Protein AF-A0A9D9YCW2-F1 (afdb_monomer_lite)

Foldseek 3Di:
DDPQPDPPDDQFDDDAQVLLQCLLPDPQLVVLLVLLVVLLVVLQAEEELEELFQLCPPLLFDQSRYFYAYFQLSFPACVLVLVVLQRSSHQEYEYAGAFAQPVCPPQLATHQRVLLVQLVQVVPDDPDDPRNADPLSNVLSVVGPDHSHSQLSQVVSVVSSVVSDVVVDPVSDHKYWYFYQNSQLRATATFKIWDADPVRDIDIDGLDDPVCSVVVSPDHPVSRDGDDLVPDDPSVNNSNVSNVVSSVVCVVSNSDFRTQLALEEEEECGSNDPCSSRVPRPPDGSHYRYHHFRWAQDPPDDRDTAGDPLSSSCSRVSVQQRVVCVRVVDPGGNPNHQEYEQEYQDQVRSVVNVVSQCPDPCSVVSVVVRHWYKGFHAHSSNTPDIHTPDD

Secondary structure (DSSP, 8-state):
-PPPPPP--PPPP---HHHHHHHHHSHHHHHHHHHHHHHHHTT-EEEEEEETT-TTTGGGS-GGGEEEEEEGGG-S-GGGGHHHHH-TTEEEEEEE-EEBSSTTTTTSS-B--HHHHHHHHHHHS-TTSTTPPPHHHHHHHHHH---SSHHHHHHHHHHHHHHHHHHH-GGG---EEEEEEETTT--EEEEEEEEE-TTS-EEEEESS-HHHHHSGGG--TTT-PPPPGGGS-HHHHHHHHHHHHHHHH-GGGGGS-SS---SEEEEES--S-HHHHTTTTS-STTSEEEEE--EEE-TTTTT-EEES-HHHHHHTTHHHHHHHHHHHT-SSTTSS--EEEEEESSHHHHHHHHHHHTTSHHHHHHHHTT-EEEEEEEETTEEEEEEE---

pLDDT: mean 78.95, std 14.2, range [29.77, 95.12]

Radius of gyration: 20.16 Å; chains: 1; bounding box: 58×50×53 Å

Structure (mmCIF, N/CA/C/O backbone):
data_AF-A0A9D9YCW2-F1
#
_entry.id   AF-A0A9D9YCW2-F1
#
loop_
_atom_site.group_PDB
_atom_site.id
_atom_site.type_symbol
_atom_site.label_atom_id
_atom_site.label_alt_id
_atom_site.label_comp_id
_atom_site.label_asym_id
_atom_site.label_entity_id
_atom_site.label_seq_id
_atom_site.pdbx_PDB_ins_code
_atom_site.Cartn_x
_atom_site.Cartn_y
_atom_site.Cartn_z
_atom_site.occupancy
_atom_site.B_iso_or_equiv
_atom_site.auth_seq_id
_atom_site.auth_comp_id
_atom_site.auth_asym_id
_atom_site.auth_atom_id
_atom_site.pdbx_PDB_model_num
ATOM 1 N N . MET A 1 1 ? 34.391 0.057 14.277 1.00 33.50 1 MET A N 1
ATOM 2 C CA . MET A 1 1 ? 34.078 -0.339 12.891 1.00 33.50 1 MET A CA 1
ATOM 3 C C . MET A 1 1 ? 32.971 -1.369 12.979 1.00 33.50 1 MET A C 1
ATOM 5 O O . MET A 1 1 ? 33.235 -2.465 13.457 1.00 33.50 1 MET A O 1
ATOM 9 N N . ALA A 1 2 ? 31.730 -0.974 12.699 1.00 29.77 2 ALA A N 1
ATOM 10 C CA . ALA A 1 2 ? 30.626 -1.925 12.624 1.00 29.77 2 ALA A CA 1
ATOM 11 C C . ALA A 1 2 ? 30.823 -2.752 11.350 1.00 29.77 2 ALA A C 1
ATOM 13 O O . ALA A 1 2 ? 31.128 -2.178 10.307 1.00 29.77 2 ALA A O 1
ATOM 14 N N . ALA A 1 3 ? 30.736 -4.076 11.457 1.00 30.36 3 ALA A N 1
ATOM 15 C CA . ALA A 1 3 ? 30.753 -4.940 10.289 1.00 30.36 3 ALA A CA 1
ATOM 16 C C . ALA A 1 3 ? 29.532 -4.590 9.431 1.00 30.36 3 ALA A C 1
ATOM 18 O O . ALA A 1 3 ? 28.404 -4.677 9.912 1.00 30.36 3 ALA A O 1
ATOM 19 N N . GLU A 1 4 ? 29.762 -4.146 8.197 1.00 35.50 4 GLU A N 1
ATOM 20 C CA . GLU A 1 4 ? 28.712 -4.087 7.186 1.00 35.50 4 GLU A CA 1
ATOM 21 C C . GLU A 1 4 ? 28.177 -5.511 7.019 1.00 35.50 4 GLU A C 1
ATOM 23 O O . GLU A 1 4 ? 28.931 -6.437 6.703 1.00 35.50 4 GLU A O 1
ATOM 28 N N . SER A 1 5 ? 26.897 -5.711 7.334 1.00 39.16 5 SER A N 1
ATOM 29 C CA . SER A 1 5 ? 26.235 -6.989 7.124 1.00 39.16 5 SER A CA 1
ATOM 30 C C . SER A 1 5 ? 26.258 -7.281 5.627 1.00 39.16 5 SER A C 1
ATOM 32 O O . SER A 1 5 ? 25.712 -6.531 4.817 1.00 39.16 5 SER A O 1
ATOM 34 N N . GLN A 1 6 ? 26.942 -8.358 5.236 1.00 34.91 6 GLN A N 1
ATOM 35 C CA . GLN A 1 6 ? 26.868 -8.829 3.860 1.00 34.91 6 GLN A CA 1
ATOM 36 C C . GLN A 1 6 ? 25.405 -9.181 3.557 1.00 34.91 6 GLN A C 1
ATOM 38 O O . GLN A 1 6 ? 24.783 -9.882 4.363 1.00 34.91 6 GLN A O 1
ATOM 43 N N . PRO A 1 7 ? 24.834 -8.706 2.436 1.00 43.88 7 PRO A N 1
ATOM 44 C CA . PRO A 1 7 ? 23.472 -9.056 2.072 1.00 43.88 7 PRO A CA 1
ATOM 45 C C . PRO A 1 7 ? 23.370 -10.577 1.951 1.00 43.88 7 PRO A C 1
ATOM 47 O O . PRO A 1 7 ? 24.193 -11.217 1.295 1.00 43.88 7 PRO A O 1
ATOM 50 N N . ILE A 1 8 ? 22.371 -11.159 2.619 1.00 45.28 8 ILE A N 1
ATOM 51 C CA . ILE A 1 8 ? 22.063 -12.585 2.514 1.00 45.28 8 ILE A CA 1
ATOM 52 C C . ILE A 1 8 ? 21.810 -12.874 1.030 1.00 45.28 8 ILE A C 1
ATOM 54 O O . ILE A 1 8 ? 20.828 -12.388 0.470 1.00 45.28 8 ILE A O 1
ATOM 58 N N . GLN A 1 9 ? 22.693 -13.647 0.390 1.00 46.75 9 GLN A N 1
ATOM 59 C CA . GLN A 1 9 ? 22.452 -14.162 -0.956 1.00 46.75 9 GLN A CA 1
ATOM 60 C C . GLN A 1 9 ? 21.275 -15.140 -0.881 1.00 46.75 9 GLN A C 1
ATOM 62 O O . GLN A 1 9 ? 21.443 -16.298 -0.502 1.00 46.75 9 GLN A O 1
ATOM 67 N N . ARG A 1 10 ? 20.071 -14.657 -1.195 1.00 62.03 10 ARG A N 1
ATOM 68 C CA . ARG A 1 10 ? 18.896 -15.494 -1.451 1.00 62.03 10 ARG A CA 1
ATOM 69 C C . ARG A 1 10 ? 18.685 -15.572 -2.956 1.00 62.03 10 ARG A C 1
ATOM 71 O O . ARG A 1 10 ? 18.876 -14.576 -3.650 1.00 62.03 10 ARG A O 1
ATOM 78 N N . GLU A 1 11 ? 18.296 -16.739 -3.460 1.00 65.56 11 GLU A N 1
ATOM 79 C CA . GLU A 1 11 ? 17.793 -16.813 -4.831 1.00 65.56 11 GLU A CA 1
ATOM 80 C C . GLU A 1 11 ? 16.525 -15.946 -4.934 1.00 65.56 11 GLU A C 1
ATOM 82 O O . GLU A 1 11 ? 15.650 -16.081 -4.072 1.00 65.56 11 GLU A O 1
ATOM 87 N N . PRO A 1 12 ? 16.416 -15.051 -5.936 1.00 73.56 12 PRO A N 1
ATOM 88 C CA . PRO A 1 12 ? 15.232 -14.216 -6.091 1.00 73.56 12 PRO A CA 1
ATOM 89 C C . PRO A 1 12 ? 13.970 -15.062 -6.276 1.00 73.56 12 PRO A C 1
ATOM 91 O O . PRO A 1 12 ? 13.947 -15.987 -7.097 1.00 73.56 12 PRO A O 1
ATOM 94 N N . LEU A 1 13 ? 12.905 -14.734 -5.541 1.00 82.12 13 LEU A N 1
ATOM 95 C CA . LEU A 1 13 ? 11.616 -15.409 -5.659 1.00 82.12 13 LEU A CA 1
ATOM 96 C C . LEU A 1 13 ? 11.054 -15.264 -7.083 1.00 82.12 13 LEU A C 1
ATOM 98 O O . LEU A 1 13 ? 10.773 -14.167 -7.563 1.00 82.12 13 LEU A O 1
ATOM 102 N N . ARG A 1 14 ? 10.821 -16.400 -7.744 1.00 86.69 14 ARG A N 1
ATOM 103 C CA . ARG A 1 14 ? 10.073 -16.479 -9.005 1.00 86.69 14 ARG A CA 1
ATOM 104 C C . ARG A 1 14 ? 8.719 -17.102 -8.736 1.00 86.69 14 ARG A C 1
ATOM 106 O O . ARG A 1 14 ? 8.659 -18.215 -8.221 1.00 86.69 14 ARG A O 1
ATOM 113 N N . VAL A 1 15 ? 7.656 -16.387 -9.091 1.00 90.00 15 VAL A N 1
ATOM 114 C CA . VAL A 1 15 ? 6.284 -16.867 -8.920 1.00 90.00 15 VAL A CA 1
ATOM 115 C C . VAL A 1 15 ? 5.769 -17.368 -10.265 1.00 90.00 15 VAL A C 1
ATOM 117 O O . VAL A 1 15 ? 5.979 -16.728 -11.293 1.00 90.00 15 VAL A O 1
ATOM 120 N N . THR A 1 16 ? 5.091 -18.512 -10.263 1.00 92.00 16 THR A N 1
ATOM 121 C CA . THR A 1 16 ? 4.335 -19.033 -11.409 1.00 92.00 16 THR A CA 1
ATOM 122 C C . THR A 1 16 ? 2.826 -18.900 -11.169 1.00 92.00 16 THR A C 1
ATOM 124 O O . THR A 1 16 ? 2.393 -18.788 -10.018 1.00 92.00 16 THR A O 1
ATOM 127 N N . PRO A 1 17 ? 1.989 -18.941 -12.225 1.00 92.88 17 PRO A N 1
ATOM 128 C CA . PRO A 1 17 ? 0.535 -18.951 -12.062 1.00 92.88 17 PRO A CA 1
ATOM 129 C C . PRO A 1 17 ? 0.030 -20.072 -11.145 1.00 92.88 17 PRO A C 1
ATOM 131 O O . PRO A 1 17 ? -0.803 -19.817 -10.277 1.00 92.88 17 PRO A O 1
ATOM 134 N N . ASP A 1 18 ? 0.579 -21.282 -11.285 1.00 92.62 18 ASP A N 1
ATOM 135 C CA . ASP A 1 18 ? 0.199 -22.433 -10.459 1.00 92.62 18 ASP A CA 1
ATOM 136 C C . ASP A 1 18 ? 0.558 -22.201 -8.990 1.00 92.62 18 ASP A C 1
ATOM 138 O O . ASP A 1 18 ? -0.283 -22.384 -8.117 1.00 92.62 18 ASP A O 1
ATOM 142 N N . GLN A 1 19 ? 1.759 -21.682 -8.703 1.00 93.12 19 GLN A N 1
ATOM 143 C CA . GLN A 1 19 ? 2.152 -21.328 -7.335 1.00 93.12 19 GLN A CA 1
ATOM 144 C C . GLN A 1 19 ? 1.222 -20.276 -6.721 1.00 93.12 19 GLN A C 1
ATOM 146 O O . GLN A 1 19 ? 0.896 -20.361 -5.535 1.00 93.12 19 GLN A O 1
ATOM 151 N N . LEU A 1 20 ? 0.795 -19.284 -7.509 1.00 92.75 20 LEU A N 1
ATOM 152 C CA . LEU A 1 20 ? -0.126 -18.242 -7.059 1.00 92.75 20 LEU A CA 1
ATOM 153 C C . LEU A 1 20 ? -1.488 -18.842 -6.671 1.00 92.75 20 LEU A C 1
ATOM 155 O O . LEU A 1 20 ? -2.009 -18.554 -5.590 1.00 92.75 20 LEU A O 1
ATOM 159 N N . ILE A 1 21 ? -2.035 -19.715 -7.522 1.00 92.38 21 ILE A N 1
ATOM 160 C CA . ILE A 1 21 ? -3.309 -20.409 -7.288 1.00 92.38 21 ILE A CA 1
ATOM 161 C C . ILE A 1 21 ? -3.196 -21.364 -6.093 1.00 92.38 21 ILE A C 1
ATOM 163 O O . ILE A 1 21 ? -4.020 -21.298 -5.179 1.00 92.38 21 ILE A O 1
ATOM 167 N N . ASP A 1 22 ? -2.162 -22.202 -6.051 1.00 93.50 22 ASP A N 1
ATOM 168 C CA . ASP A 1 22 ? -1.942 -23.185 -4.988 1.00 93.50 22 ASP A CA 1
ATOM 169 C C . ASP A 1 22 ? -1.753 -22.511 -3.625 1.00 93.50 22 ASP A C 1
ATOM 171 O O . ASP A 1 22 ? -2.321 -22.943 -2.618 1.00 93.50 22 ASP A O 1
ATOM 175 N N . SER A 1 23 ? -1.003 -21.404 -3.584 1.00 92.38 23 SER A N 1
ATOM 176 C CA . SER A 1 23 ? -0.830 -20.602 -2.371 1.00 92.38 23 SER A CA 1
ATOM 177 C C . SER A 1 23 ? -2.163 -20.030 -1.889 1.00 92.38 23 SER A C 1
ATOM 179 O O . SER A 1 23 ? -2.487 -20.165 -0.707 1.00 92.38 23 SER A O 1
ATOM 181 N N . ASN A 1 24 ? -2.985 -19.486 -2.796 1.00 94.00 24 ASN A N 1
ATOM 182 C CA . ASN A 1 24 ? -4.308 -18.954 -2.461 1.00 94.00 24 ASN A CA 1
ATOM 183 C C . ASN A 1 24 ? -5.287 -20.010 -1.958 1.00 94.00 24 ASN A C 1
ATOM 185 O O . ASN A 1 24 ? -6.074 -19.757 -1.044 1.00 94.00 24 ASN A O 1
ATOM 189 N N . GLN A 1 25 ? -5.210 -21.212 -2.518 1.00 92.56 25 GLN A N 1
ATOM 190 C CA . GLN A 1 25 ? -6.075 -22.324 -2.147 1.00 92.56 25 GLN A CA 1
ATOM 191 C C . GLN A 1 25 ? -5.539 -23.153 -0.975 1.00 92.56 25 GLN A C 1
ATOM 193 O O . GLN A 1 25 ? -6.223 -24.086 -0.527 1.00 92.56 25 GLN A O 1
ATOM 198 N N . SER A 1 26 ? -4.360 -22.813 -0.451 1.00 94.00 26 SER A N 1
ATOM 199 C CA . SER A 1 26 ? -3.766 -23.488 0.697 1.00 94.00 26 SER A CA 1
ATOM 200 C C . SER A 1 26 ? -4.661 -23.385 1.945 1.00 94.00 26 SER A C 1
ATOM 202 O O . SER A 1 26 ? -5.411 -22.414 2.098 1.00 94.00 26 SER A O 1
ATOM 204 N N . PRO A 1 27 ? -4.597 -24.362 2.872 1.00 93.81 27 PRO A N 1
ATOM 205 C CA . PRO A 1 27 ? -5.341 -24.293 4.131 1.00 93.81 27 PRO A CA 1
ATOM 206 C C . PRO A 1 27 ? -5.073 -23.001 4.917 1.00 93.81 27 PRO A C 1
ATOM 208 O O . PRO A 1 27 ? -6.017 -22.384 5.404 1.00 93.81 27 PRO A O 1
ATOM 211 N N . PHE A 1 28 ? -3.815 -22.545 4.953 1.00 90.12 28 PHE A N 1
ATOM 212 C CA . PHE A 1 28 ? -3.409 -21.317 5.643 1.00 90.12 28 PHE A CA 1
ATOM 213 C C . PHE A 1 28 ? -4.056 -20.063 5.046 1.00 90.12 28 PHE A C 1
ATOM 215 O O . PHE A 1 28 ? -4.581 -19.226 5.780 1.00 90.12 28 PHE A O 1
ATOM 222 N N . SER A 1 29 ? -4.063 -19.930 3.716 1.00 91.25 29 SER A N 1
ATOM 223 C CA . SER A 1 29 ? -4.728 -18.796 3.069 1.00 91.25 29 SER A CA 1
ATOM 224 C C . SER A 1 29 ? -6.240 -18.848 3.233 1.00 91.25 29 SER A C 1
ATOM 226 O O . SER A 1 29 ? -6.849 -17.819 3.506 1.00 91.25 29 SER A O 1
ATOM 228 N N . LYS A 1 30 ? -6.860 -20.030 3.155 1.00 93.25 30 LYS A N 1
ATOM 229 C CA . LYS A 1 30 ? -8.303 -20.184 3.402 1.00 93.25 30 LYS A CA 1
ATOM 230 C C . LYS A 1 30 ? -8.702 -19.734 4.808 1.00 93.25 30 LYS A C 1
ATOM 232 O O . LYS A 1 30 ? -9.700 -19.031 4.945 1.00 93.25 30 LYS A O 1
ATOM 237 N N . GLU A 1 31 ? -7.917 -20.090 5.822 1.00 92.94 31 GLU A N 1
ATOM 238 C CA . GLU A 1 31 ? -8.129 -19.654 7.206 1.00 92.94 31 GLU A CA 1
ATOM 239 C C . GLU A 1 31 ? -7.999 -18.129 7.348 1.00 92.94 31 GLU A C 1
ATOM 241 O O . GLU A 1 31 ? -8.925 -17.479 7.833 1.00 92.94 31 GLU A O 1
ATOM 246 N N . ARG A 1 32 ? -6.916 -17.529 6.831 1.00 90.94 32 ARG A N 1
ATOM 247 C CA . ARG A 1 32 ? -6.705 -16.067 6.873 1.00 90.94 32 ARG A CA 1
ATOM 248 C C . ARG A 1 32 ? -7.772 -15.289 6.096 1.00 90.94 32 ARG A C 1
ATOM 250 O O . ARG A 1 32 ? -8.228 -14.235 6.535 1.00 90.94 32 ARG A O 1
ATOM 257 N N . ILE A 1 33 ? -8.204 -15.805 4.943 1.00 92.56 33 ILE A N 1
ATOM 258 C CA . ILE A 1 33 ? -9.304 -15.229 4.156 1.00 92.56 33 ILE A CA 1
ATOM 259 C C . ILE A 1 33 ? -10.614 -15.281 4.952 1.00 92.56 33 ILE A C 1
ATOM 261 O O . ILE A 1 33 ? -11.380 -14.316 4.914 1.00 92.56 33 ILE A O 1
ATOM 265 N N . ALA A 1 34 ? -10.888 -16.380 5.661 1.00 93.31 34 ALA A N 1
ATOM 266 C CA . ALA A 1 34 ? -12.078 -16.508 6.499 1.00 93.31 34 ALA A CA 1
ATOM 267 C C . ALA A 1 34 ? -12.043 -15.536 7.690 1.00 93.31 34 ALA A C 1
ATOM 269 O O . ALA A 1 34 ? -13.035 -14.847 7.923 1.00 93.31 34 ALA A O 1
ATOM 270 N N . ALA A 1 35 ? -10.901 -15.412 8.373 1.00 92.38 35 ALA A N 1
ATOM 271 C CA . ALA A 1 35 ? -10.715 -14.459 9.468 1.00 92.38 35 ALA A CA 1
ATOM 272 C C . ALA A 1 35 ? -10.933 -13.008 9.005 1.00 92.38 35 ALA A C 1
ATOM 274 O O . ALA A 1 35 ? -11.711 -12.276 9.615 1.00 92.38 35 ALA A O 1
ATOM 275 N N . TYR A 1 36 ? -10.362 -12.634 7.853 1.00 92.06 36 TYR A N 1
ATOM 276 C CA . TYR A 1 36 ? -10.610 -11.332 7.227 1.00 92.06 36 TYR A CA 1
ATOM 277 C C . TYR A 1 36 ? -12.080 -11.093 6.900 1.00 92.06 36 TYR A C 1
ATOM 279 O O . TYR A 1 36 ? -12.592 -9.999 7.128 1.00 92.06 36 TYR A O 1
ATOM 287 N N . LYS A 1 37 ? -12.776 -12.095 6.351 1.00 92.62 37 LYS A N 1
ATOM 288 C CA . LYS A 1 37 ? -14.208 -11.972 6.051 1.00 92.62 37 LYS A CA 1
ATOM 289 C C . LYS A 1 37 ? -15.024 -11.782 7.330 1.00 92.62 37 LYS A C 1
ATOM 291 O O . LYS A 1 37 ? -15.850 -10.882 7.352 1.00 92.62 37 LYS A O 1
ATOM 296 N N . SER A 1 38 ? -14.719 -12.516 8.403 1.00 94.56 38 SER A N 1
ATOM 297 C CA . SER A 1 38 ? -15.357 -12.316 9.714 1.00 94.56 38 SER A CA 1
ATOM 298 C C . SER A 1 38 ? -15.131 -10.896 10.237 1.00 94.56 38 SER A C 1
ATOM 300 O O . SER A 1 38 ? -16.086 -10.201 10.566 1.00 94.56 38 SER A O 1
ATOM 302 N N . ALA A 1 39 ? -13.884 -10.411 10.225 1.00 92.12 39 ALA A N 1
ATOM 303 C CA . ALA A 1 39 ? -13.567 -9.050 10.657 1.00 92.12 39 ALA A CA 1
ATOM 304 C C . ALA A 1 39 ? -14.276 -7.987 9.800 1.00 92.12 39 ALA A C 1
ATOM 306 O O . ALA A 1 39 ? -14.735 -6.970 10.322 1.00 92.12 39 ALA A O 1
ATOM 307 N N . LYS A 1 40 ? -14.403 -8.231 8.489 1.00 92.31 40 LYS A N 1
ATOM 308 C CA . LYS A 1 40 ? -15.173 -7.388 7.570 1.00 92.31 40 LYS A CA 1
ATOM 309 C C . LYS A 1 40 ? -16.657 -7.372 7.911 1.00 92.31 40 LYS A C 1
ATOM 311 O O . LYS A 1 40 ? -17.238 -6.294 7.945 1.00 92.31 40 LYS A O 1
ATOM 316 N N . ASP A 1 41 ? -17.263 -8.522 8.158 1.00 93.38 41 ASP A N 1
ATOM 317 C CA . ASP A 1 41 ? -18.690 -8.617 8.470 1.00 93.38 41 ASP A CA 1
ATOM 318 C C . ASP A 1 41 ? -19.005 -7.986 9.841 1.00 93.38 41 ASP A C 1
ATOM 320 O O . ASP A 1 41 ? -20.070 -7.403 10.034 1.00 93.38 41 ASP A O 1
ATOM 324 N N . GLU A 1 42 ? -18.043 -8.014 10.767 1.00 93.31 42 GLU A N 1
ATOM 325 C CA . GLU A 1 42 ? -18.125 -7.400 12.098 1.00 93.31 42 GLU A CA 1
ATOM 326 C C . GLU A 1 42 ? -17.806 -5.892 12.128 1.00 93.31 42 GLU A C 1
ATOM 328 O O . GLU A 1 42 ? -17.881 -5.281 13.194 1.00 93.31 42 GLU A O 1
ATOM 333 N N . GLY A 1 43 ? -17.433 -5.269 11.003 1.00 91.44 43 GLY A N 1
ATOM 334 C CA . GLY A 1 43 ? -17.078 -3.841 10.987 1.00 91.44 43 GLY A CA 1
ATOM 335 C C . GLY A 1 43 ? -15.714 -3.518 11.602 1.00 91.44 43 GLY A C 1
ATOM 336 O O . GLY A 1 43 ? -15.459 -2.370 11.959 1.00 91.44 43 GLY A O 1
ATOM 337 N N . LYS A 1 44 ? -14.836 -4.513 11.749 1.00 91.75 44 LYS A N 1
ATOM 338 C CA . LYS A 1 44 ? -13.563 -4.402 12.474 1.00 91.75 44 LYS A CA 1
ATOM 339 C C . LYS A 1 44 ? -12.351 -4.162 11.580 1.00 91.75 44 LYS A C 1
ATOM 341 O O . LYS A 1 44 ? -11.239 -4.096 12.096 1.00 91.75 44 LYS A O 1
ATOM 346 N N . LEU A 1 45 ? -12.515 -4.025 10.258 1.00 92.00 45 LEU A N 1
ATOM 347 C CA . LEU A 1 45 ? -11.357 -3.749 9.406 1.00 92.00 45 LEU A CA 1
ATOM 348 C C . LEU A 1 45 ? -10.803 -2.351 9.675 1.00 92.00 45 LEU A C 1
ATOM 350 O O . LEU A 1 45 ? -11.540 -1.363 9.691 1.00 92.00 45 LEU A O 1
ATOM 354 N N . VAL A 1 46 ? -9.484 -2.258 9.767 1.00 92.75 46 VAL A N 1
ATOM 355 C CA . VAL A 1 46 ? -8.757 -0.993 9.703 1.00 92.75 46 VAL A CA 1
ATOM 356 C C . VAL A 1 46 ? -8.247 -0.807 8.278 1.00 92.75 46 VAL A C 1
ATOM 358 O O . VAL A 1 46 ? -7.547 -1.672 7.750 1.00 92.75 46 VAL A O 1
ATOM 361 N N . LEU A 1 47 ? -8.609 0.307 7.637 1.00 92.31 47 LEU A N 1
ATOM 362 C CA . LEU A 1 47 ? -8.065 0.689 6.335 1.00 92.31 47 LEU A CA 1
ATOM 363 C C . LEU A 1 47 ? -6.740 1.426 6.530 1.00 92.31 47 LEU A C 1
ATOM 365 O O . LEU A 1 47 ? -6.715 2.537 7.053 1.00 92.31 47 LEU A O 1
ATOM 369 N N . PHE A 1 48 ? -5.652 0.827 6.069 1.00 91.06 48 PHE A N 1
ATOM 370 C CA . PHE A 1 48 ? -4.315 1.398 6.092 1.00 91.06 48 PHE A CA 1
ATOM 371 C C . PHE A 1 48 ? -3.964 1.995 4.730 1.00 91.06 48 PHE A C 1
ATOM 373 O O . PHE A 1 48 ? -3.945 1.270 3.737 1.00 91.06 48 PHE A O 1
ATOM 380 N N . LYS A 1 49 ? -3.611 3.283 4.693 1.00 90.75 49 LYS A N 1
ATOM 381 C CA . LYS A 1 49 ? -2.872 3.887 3.573 1.00 90.75 49 LYS A CA 1
ATOM 382 C C . LYS A 1 49 ? -1.389 3.878 3.911 1.00 90.75 49 LYS A C 1
ATOM 384 O O . LYS A 1 49 ? -0.954 4.617 4.795 1.00 90.75 49 LYS A O 1
ATOM 389 N N . LEU A 1 50 ? -0.634 3.021 3.232 1.00 89.06 50 LEU A N 1
ATOM 390 C CA . LEU A 1 50 ? 0.792 2.802 3.470 1.00 89.06 50 LEU A CA 1
ATOM 391 C C . LEU A 1 50 ? 1.609 3.181 2.240 1.00 89.06 50 LEU A C 1
ATOM 393 O O . LEU A 1 50 ? 1.121 3.142 1.112 1.00 89.06 50 LEU A O 1
ATOM 397 N N . CYS A 1 5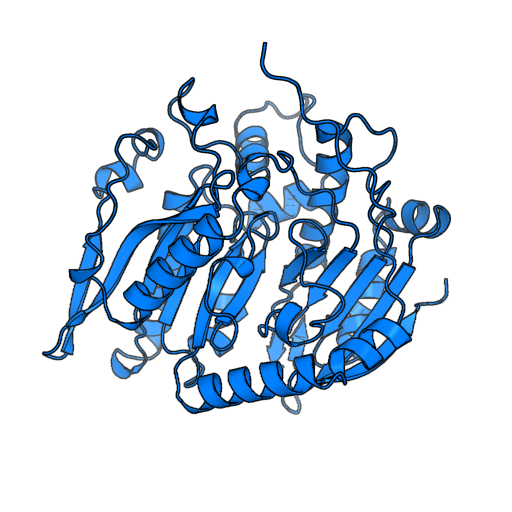1 ? 2.892 3.467 2.443 1.00 88.44 51 CYS A N 1
ATOM 398 C CA . CYS A 1 51 ? 3.794 3.547 1.307 1.00 88.44 51 CYS A CA 1
ATOM 399 C C . CYS A 1 51 ? 4.054 2.150 0.717 1.00 88.44 51 CYS A C 1
ATOM 401 O O . CYS A 1 51 ? 4.245 1.184 1.467 1.00 88.44 51 CYS A O 1
ATOM 403 N N . ALA A 1 52 ? 4.095 2.044 -0.611 1.00 85.12 52 ALA A N 1
ATOM 404 C CA . ALA A 1 52 ? 4.509 0.835 -1.324 1.00 85.12 52 ALA A CA 1
ATOM 405 C C . ALA A 1 52 ? 5.961 0.444 -0.981 1.00 85.12 52 ALA A C 1
ATOM 407 O O . ALA A 1 52 ? 6.238 -0.722 -0.694 1.00 85.12 52 ALA A O 1
ATOM 408 N N . ASP A 1 53 ? 6.841 1.445 -0.866 1.00 76.19 53 ASP A N 1
ATOM 409 C CA . ASP A 1 53 ? 8.251 1.303 -0.476 1.00 76.19 53 ASP A CA 1
ATOM 410 C C . ASP A 1 53 ? 8.445 1.053 1.035 1.00 76.19 53 ASP A C 1
ATOM 412 O O . ASP A 1 53 ? 9.541 0.725 1.478 1.00 76.19 53 ASP A O 1
ATOM 416 N N . ALA A 1 54 ? 7.386 1.100 1.859 1.00 67.94 54 ALA A N 1
ATOM 417 C CA . ALA A 1 54 ? 7.518 0.780 3.281 1.00 67.94 54 ALA A CA 1
ATOM 418 C C . ALA A 1 54 ? 7.885 -0.706 3.479 1.00 67.94 54 ALA A C 1
ATOM 420 O O . ALA A 1 54 ? 7.019 -1.588 3.384 1.00 67.94 54 ALA A O 1
ATOM 421 N N . ARG A 1 55 ? 9.171 -0.948 3.785 1.00 64.00 55 ARG A N 1
ATOM 422 C CA . ARG A 1 55 ? 9.846 -2.251 4.005 1.00 64.00 55 ARG A CA 1
ATOM 423 C C . ARG A 1 55 ? 9.165 -3.151 5.028 1.00 64.00 55 ARG A C 1
ATOM 425 O O . ARG A 1 55 ? 9.087 -4.368 4.888 1.00 64.00 55 ARG A O 1
ATOM 432 N N . SER A 1 56 ? 8.652 -2.525 6.077 1.00 56.72 56 SER A N 1
ATOM 433 C CA . SER A 1 56 ? 7.972 -3.191 7.178 1.00 56.72 56 SER A CA 1
ATOM 434 C C . SER A 1 56 ? 6.533 -3.574 6.845 1.00 56.72 56 SER A C 1
ATOM 436 O O . SER A 1 56 ? 5.970 -4.403 7.545 1.00 56.72 56 SER A O 1
ATOM 438 N N . GLY A 1 57 ? 5.977 -3.056 5.749 1.00 54.66 57 GLY A N 1
ATOM 439 C CA . GLY A 1 57 ? 4.650 -3.319 5.209 1.00 54.66 57 GLY A CA 1
ATOM 440 C C . GLY A 1 57 ? 3.502 -3.607 6.166 1.00 54.66 57 GLY A C 1
ATOM 441 O O . GLY A 1 57 ? 3.558 -3.263 7.342 1.00 54.66 57 GLY A O 1
ATOM 442 N N . PRO A 1 58 ? 2.396 -4.188 5.677 1.00 48.75 58 PRO A N 1
ATOM 443 C CA . PRO A 1 58 ? 1.260 -4.449 6.543 1.00 48.75 58 PRO A CA 1
ATOM 444 C C . PRO A 1 58 ? 1.606 -5.425 7.682 1.00 48.75 58 PRO A C 1
ATOM 446 O O . PRO A 1 58 ? 0.816 -5.508 8.616 1.00 48.75 58 PRO A O 1
ATOM 449 N N . SER A 1 59 ? 2.815 -6.045 7.655 1.00 49.16 59 SER A N 1
ATOM 450 C CA . SER A 1 59 ? 3.478 -6.886 8.693 1.00 49.16 59 SER A CA 1
ATOM 451 C C . SER A 1 59 ? 3.314 -6.339 10.089 1.00 49.16 59 SER A C 1
ATOM 453 O O . SER A 1 59 ? 3.132 -7.081 11.047 1.00 49.16 59 SER A O 1
ATOM 455 N N . LEU A 1 60 ? 3.331 -5.018 10.147 1.00 54.25 60 LEU A N 1
ATOM 456 C CA . LEU A 1 60 ? 3.223 -4.213 11.334 1.00 54.25 60 LEU A CA 1
ATOM 457 C C . LEU A 1 60 ? 1.880 -4.309 12.063 1.00 54.25 60 LEU A C 1
ATOM 459 O O . LEU A 1 60 ? 1.817 -3.913 13.216 1.00 54.25 60 LEU A O 1
ATOM 463 N N . PHE A 1 61 ? 0.799 -4.779 11.451 1.00 64.31 61 PHE A N 1
ATOM 464 C CA . PHE A 1 61 ? -0.541 -4.655 12.036 1.00 64.31 61 PHE A CA 1
ATOM 465 C C . PHE A 1 61 ? -1.252 -6.007 12.094 1.00 64.31 61 PHE A C 1
ATOM 467 O O . PHE A 1 61 ? -0.740 -6.992 11.581 1.00 64.31 61 PHE A O 1
ATOM 474 N N . ASN A 1 62 ? -2.407 -6.112 12.753 1.00 70.19 62 ASN A N 1
ATOM 475 C CA . ASN A 1 62 ? -3.182 -7.353 12.732 1.00 70.19 62 ASN A CA 1
ATOM 476 C C . ASN A 1 62 ? -3.843 -7.514 11.351 1.00 70.19 62 ASN A C 1
ATOM 478 O O . ASN A 1 62 ? -4.836 -6.852 11.058 1.00 70.19 62 ASN A O 1
ATOM 482 N N . PHE A 1 63 ? -3.304 -8.371 10.480 1.00 72.56 63 PHE A N 1
ATOM 483 C CA . PHE A 1 63 ? -3.779 -8.422 9.090 1.00 72.56 63 PHE A CA 1
ATOM 484 C C . PHE A 1 63 ? -5.069 -9.187 8.901 1.00 72.56 63 PHE A C 1
ATOM 486 O O . PHE A 1 63 ? -5.705 -9.036 7.857 1.00 72.56 63 PHE A O 1
ATOM 493 N N . ASP A 1 64 ? -5.463 -9.993 9.878 1.00 81.00 64 ASP A N 1
ATOM 494 C CA . ASP A 1 64 ? -6.768 -10.635 9.825 1.00 81.00 64 ASP A CA 1
ATOM 495 C C . ASP A 1 64 ? -7.875 -9.573 9.907 1.00 81.00 64 ASP A C 1
ATOM 497 O O . ASP A 1 64 ? -8.992 -9.831 9.495 1.00 81.00 64 ASP A O 1
ATOM 501 N N . ALA A 1 65 ? -7.556 -8.343 10.328 1.00 87.19 65 ALA A N 1
ATOM 502 C CA . ALA A 1 65 ? -8.457 -7.198 10.341 1.00 87.19 65 ALA A CA 1
ATOM 503 C C . ALA A 1 65 ? -7.890 -5.962 9.606 1.00 87.19 65 ALA A C 1
ATOM 505 O O . ALA A 1 65 ? -8.224 -4.829 9.947 1.00 87.19 65 ALA A O 1
ATOM 506 N N . ALA A 1 66 ? -7.043 -6.139 8.582 1.00 89.12 66 ALA A N 1
ATOM 507 C CA . ALA A 1 66 ? -6.455 -5.019 7.831 1.00 89.12 66 ALA A CA 1
ATOM 508 C C . ALA A 1 66 ? -6.911 -4.988 6.371 1.00 89.12 66 ALA A C 1
ATOM 510 O O . ALA A 1 66 ? -6.697 -5.950 5.641 1.00 89.12 66 ALA A O 1
ATOM 511 N N . ALA A 1 67 ? -7.446 -3.857 5.915 1.00 89.81 67 ALA A N 1
ATOM 512 C CA . ALA A 1 67 ? -7.534 -3.501 4.501 1.00 89.81 67 ALA A CA 1
ATOM 513 C C . ALA A 1 67 ? -6.360 -2.573 4.162 1.00 89.81 67 ALA A C 1
ATOM 515 O O . ALA A 1 67 ? -6.092 -1.646 4.917 1.00 89.81 67 ALA A O 1
ATOM 516 N N . VAL A 1 68 ? -5.636 -2.809 3.071 1.00 88.12 68 VAL A N 1
ATOM 517 C CA . VAL A 1 68 ? -4.390 -2.089 2.783 1.00 88.12 68 VAL A CA 1
ATOM 518 C C . VAL A 1 68 ? -4.436 -1.502 1.385 1.00 88.12 68 VAL A C 1
ATOM 520 O O . VAL A 1 68 ? -4.603 -2.219 0.404 1.00 88.12 68 VAL A O 1
ATOM 523 N N . ASP A 1 69 ? -4.234 -0.196 1.327 1.00 88.38 69 ASP A N 1
ATOM 524 C CA . ASP A 1 69 ? -3.937 0.560 0.124 1.00 88.38 69 ASP A CA 1
ATOM 525 C C . ASP A 1 69 ? -2.464 0.985 0.161 1.00 88.38 69 ASP A C 1
ATOM 527 O O . ASP A 1 69 ? -1.957 1.447 1.192 1.00 88.38 69 ASP A O 1
ATOM 531 N N . ARG A 1 70 ? -1.761 0.777 -0.954 1.00 88.50 70 ARG A N 1
ATOM 532 C CA . ARG A 1 70 ? -0.331 1.054 -1.077 1.00 88.50 70 ARG A CA 1
ATOM 533 C C . ARG A 1 70 ? -0.051 1.885 -2.306 1.00 88.50 70 ARG A C 1
ATOM 535 O O . ARG A 1 70 ? -0.409 1.505 -3.412 1.00 88.50 70 ARG A O 1
ATOM 542 N N . SER A 1 71 ? 0.676 2.968 -2.109 1.00 89.69 71 SER A N 1
ATOM 543 C CA . SER A 1 71 ? 1.188 3.784 -3.201 1.00 89.69 71 SER A CA 1
ATOM 544 C C . SER A 1 71 ? 2.507 4.416 -2.784 1.00 89.69 71 SER A C 1
ATOM 546 O O . SER A 1 71 ? 2.837 4.429 -1.596 1.00 89.69 71 SER A O 1
ATOM 548 N N . ILE A 1 72 ? 3.296 4.945 -3.713 1.00 88.62 72 ILE A N 1
ATOM 549 C CA . ILE A 1 72 ? 4.516 5.676 -3.331 1.00 88.62 72 ILE A CA 1
ATOM 550 C C . ILE A 1 72 ? 4.133 6.830 -2.390 1.00 88.62 72 ILE A C 1
ATOM 552 O O . ILE A 1 72 ? 3.142 7.519 -2.620 1.00 88.62 72 ILE A O 1
ATOM 556 N N . ALA A 1 73 ? 4.881 6.995 -1.296 1.00 88.00 73 ALA A N 1
ATOM 557 C CA . ALA A 1 73 ? 4.638 7.961 -0.218 1.00 88.00 73 ALA A CA 1
ATOM 558 C C . ALA A 1 73 ? 3.229 7.911 0.421 1.00 88.00 73 ALA A C 1
ATOM 560 O O . ALA A 1 73 ? 2.809 8.880 1.054 1.00 88.00 73 ALA A O 1
ATOM 561 N N . ALA A 1 74 ? 2.494 6.799 0.267 1.00 89.62 74 ALA A N 1
ATOM 562 C CA . ALA A 1 74 ? 1.088 6.674 0.672 1.00 89.62 74 ALA A CA 1
ATOM 563 C C . ALA A 1 74 ? 0.188 7.781 0.079 1.00 89.62 74 ALA A C 1
ATOM 565 O O . ALA A 1 74 ? -0.786 8.196 0.708 1.00 89.62 74 ALA A O 1
ATOM 566 N N . SER A 1 75 ? 0.554 8.311 -1.091 1.00 89.06 75 SER A N 1
ATOM 567 C CA . SER A 1 75 ? 0.103 9.612 -1.576 1.00 89.06 75 SER A CA 1
ATOM 568 C C . SER A 1 75 ? -1.155 9.618 -2.447 1.00 89.06 75 SER A C 1
ATOM 570 O O . SER A 1 75 ? -1.720 10.692 -2.641 1.00 89.06 75 SER A O 1
ATOM 572 N N . VAL A 1 76 ? -1.627 8.460 -2.924 1.00 86.38 76 VAL A N 1
ATOM 573 C CA . VAL A 1 76 ? -2.831 8.377 -3.768 1.00 86.38 76 VAL A CA 1
ATOM 574 C C . VAL A 1 76 ? -4.040 8.952 -3.034 1.00 86.38 76 VAL A C 1
ATOM 576 O O . VAL A 1 76 ? -4.249 8.677 -1.844 1.00 86.38 76 VAL A O 1
ATOM 579 N N . SER A 1 77 ? -4.867 9.722 -3.743 1.00 82.88 77 SER A N 1
ATOM 580 C CA . SER A 1 77 ? -6.038 10.372 -3.160 1.00 82.88 77 SER A CA 1
ATOM 581 C C . SER A 1 77 ? -6.983 9.354 -2.496 1.00 82.88 77 SER A C 1
ATOM 583 O O . SER A 1 77 ? -7.368 8.353 -3.104 1.00 82.88 77 SER A O 1
ATOM 585 N N . PRO A 1 78 ? -7.454 9.589 -1.258 1.00 75.62 78 PRO A N 1
ATOM 586 C CA . PRO A 1 78 ? -8.461 8.744 -0.626 1.00 75.62 78 PRO A CA 1
ATOM 587 C C . PRO A 1 78 ? -9.810 8.760 -1.361 1.00 75.62 78 PRO A C 1
ATOM 589 O O . PRO A 1 78 ? -10.626 7.869 -1.138 1.00 75.62 78 PRO A O 1
ATOM 592 N N . THR A 1 79 ? -10.060 9.739 -2.242 1.00 73.81 79 THR A N 1
ATOM 593 C CA . THR A 1 79 ? -11.284 9.783 -3.061 1.00 73.81 79 THR A CA 1
ATOM 594 C C . THR A 1 79 ? -11.388 8.598 -4.015 1.00 73.81 79 THR A C 1
ATOM 596 O O . THR A 1 79 ? -12.492 8.122 -4.263 1.00 73.81 79 THR A O 1
ATOM 599 N N . GLU A 1 80 ? -10.254 8.089 -4.494 1.00 74.75 80 GLU A N 1
ATOM 600 C CA . GLU A 1 80 ? -10.181 6.936 -5.398 1.00 74.75 80 GLU A CA 1
ATOM 601 C C . GLU A 1 80 ? -10.560 5.622 -4.699 1.00 74.75 80 GLU A C 1
ATOM 603 O O . GLU A 1 80 ? -11.019 4.679 -5.332 1.00 74.75 80 GLU A O 1
ATOM 608 N N . TYR A 1 81 ? -10.474 5.598 -3.366 1.00 74.56 81 TYR A N 1
ATOM 609 C CA . TYR A 1 81 ? -10.909 4.491 -2.511 1.00 74.56 81 TYR A CA 1
ATOM 610 C C . TYR A 1 81 ? -12.146 4.850 -1.683 1.00 74.56 81 TYR A C 1
ATOM 612 O O . TYR A 1 81 ? -12.394 4.263 -0.624 1.00 74.56 81 TYR A O 1
ATOM 620 N N . GLY A 1 82 ? -12.944 5.813 -2.157 1.00 77.00 82 GLY A N 1
ATOM 621 C CA . GLY A 1 82 ? -14.126 6.296 -1.450 1.00 77.00 82 GLY A CA 1
ATOM 622 C C . GLY A 1 82 ? -15.087 5.170 -1.058 1.00 77.00 82 GLY A C 1
ATOM 623 O O . GLY A 1 82 ? -15.633 5.197 0.042 1.00 77.00 82 GLY A O 1
ATOM 624 N N . ASP A 1 83 ? -15.247 4.144 -1.899 1.00 80.12 83 ASP A N 1
ATOM 625 C CA . ASP A 1 83 ? -16.103 2.989 -1.597 1.00 80.12 83 ASP A CA 1
ATOM 626 C C . ASP A 1 83 ? -15.591 2.170 -0.409 1.00 80.12 83 ASP A C 1
ATOM 628 O O . ASP A 1 83 ? -16.380 1.758 0.441 1.00 80.12 83 ASP A O 1
ATOM 632 N N . ALA A 1 84 ? -14.276 1.989 -0.285 1.00 82.81 84 ALA A N 1
ATOM 633 C CA . ALA A 1 84 ? -13.677 1.305 0.858 1.00 82.81 84 ALA A CA 1
ATOM 634 C C . ALA A 1 84 ? -13.825 2.124 2.145 1.00 82.81 84 ALA A C 1
ATOM 636 O O . ALA A 1 84 ? -14.207 1.586 3.185 1.00 82.81 84 ALA A O 1
ATOM 637 N N . ILE A 1 85 ? -13.603 3.440 2.059 1.00 85.75 85 ILE A N 1
ATOM 638 C CA . ILE A 1 85 ? -13.820 4.380 3.168 1.00 85.75 85 ILE A CA 1
ATOM 639 C C . ILE A 1 85 ? -15.279 4.347 3.625 1.00 85.75 85 ILE A C 1
ATOM 641 O O . ILE A 1 85 ? -15.534 4.412 4.823 1.00 85.75 85 ILE A O 1
ATOM 645 N N . ARG A 1 86 ? -16.236 4.190 2.706 1.00 83.94 86 ARG A N 1
ATOM 646 C CA . ARG A 1 86 ? -17.676 4.097 2.998 1.00 83.94 86 ARG A CA 1
ATOM 647 C C . ARG A 1 86 ? -18.131 2.737 3.508 1.00 83.94 86 ARG A C 1
ATOM 649 O O . ARG A 1 86 ? -19.138 2.653 4.205 1.00 83.94 86 ARG A O 1
ATOM 656 N N . HIS A 1 87 ? -17.419 1.669 3.172 1.00 86.94 87 HIS A N 1
ATOM 657 C CA . HIS A 1 87 ? -17.880 0.307 3.418 1.00 86.94 87 HIS A CA 1
ATOM 658 C C . HIS A 1 87 ? -18.095 0.037 4.920 1.00 86.94 87 HIS A C 1
ATOM 660 O O . HIS A 1 87 ? -17.186 0.263 5.714 1.00 86.94 87 HIS A O 1
ATOM 666 N N . HIS A 1 88 ? -19.259 -0.489 5.322 1.00 88.94 88 HIS A N 1
ATOM 667 C CA . HIS A 1 88 ? -19.600 -0.759 6.736 1.00 88.94 88 HIS A CA 1
ATOM 668 C C . HIS A 1 88 ? -18.575 -1.659 7.445 1.00 88.94 88 HIS A C 1
ATOM 670 O O . HIS A 1 88 ? -18.298 -1.482 8.621 1.00 88.94 88 HIS A O 1
ATOM 676 N N . GLY A 1 89 ? -17.969 -2.586 6.700 1.00 91.12 89 GLY A N 1
ATOM 677 C CA . GLY A 1 89 ? -16.911 -3.461 7.203 1.00 91.12 89 GLY A CA 1
ATOM 678 C C . GLY A 1 89 ? -15.601 -2.783 7.631 1.00 91.12 89 GLY A C 1
ATOM 679 O O . GLY A 1 89 ? -14.797 -3.414 8.309 1.00 91.12 89 GLY A O 1
ATOM 680 N N . VAL A 1 90 ? -15.367 -1.525 7.239 1.00 92.00 90 VAL A N 1
ATOM 681 C CA . VAL A 1 90 ? -14.204 -0.734 7.676 1.00 92.00 90 VAL A CA 1
ATOM 682 C C . VAL A 1 90 ? -14.605 0.106 8.883 1.00 92.00 90 VAL A C 1
ATOM 684 O O . VAL A 1 90 ? -15.427 1.006 8.736 1.00 92.00 90 VAL A O 1
ATOM 687 N N . GLY A 1 91 ? -14.014 -0.160 10.044 1.00 91.56 91 GLY A N 1
ATOM 688 C CA . GLY A 1 91 ? -14.304 0.523 11.305 1.00 91.56 91 GLY A CA 1
ATOM 689 C C . GLY A 1 91 ? -13.408 1.726 11.591 1.00 91.56 91 GLY A C 1
ATOM 690 O O . GLY A 1 91 ? -13.850 2.665 12.243 1.00 91.56 91 GLY A O 1
ATOM 691 N N . ALA A 1 92 ? -12.172 1.743 11.081 1.00 92.88 92 ALA A N 1
ATOM 692 C CA . ALA A 1 92 ? -11.230 2.846 11.289 1.00 92.88 92 ALA A CA 1
ATOM 693 C C . ALA A 1 92 ? -10.255 3.015 10.117 1.00 92.88 92 ALA A C 1
ATOM 695 O O . ALA A 1 92 ? -10.135 2.143 9.254 1.00 92.88 92 ALA A O 1
ATOM 696 N N . ILE A 1 93 ? -9.556 4.152 10.091 1.00 93.81 93 ILE A N 1
ATOM 697 C CA . ILE A 1 93 ? -8.596 4.507 9.042 1.00 93.81 93 ILE A CA 1
ATOM 698 C C . ILE A 1 93 ? -7.257 4.893 9.672 1.00 93.81 93 ILE A C 1
ATOM 700 O O . ILE A 1 93 ? -7.210 5.680 10.616 1.00 93.81 93 ILE A O 1
ATOM 704 N N . VAL A 1 94 ? -6.164 4.373 9.120 1.00 92.81 94 VAL A N 1
ATOM 705 C CA . VAL A 1 94 ? -4.792 4.730 9.488 1.00 92.81 94 VAL A CA 1
ATOM 706 C C . VAL A 1 94 ? -4.055 5.222 8.247 1.00 92.81 94 VAL A C 1
ATOM 708 O O . VAL A 1 94 ? -3.984 4.517 7.242 1.00 92.81 94 VAL A O 1
ATOM 711 N N . ILE A 1 95 ? -3.487 6.426 8.309 1.00 93.25 95 ILE A N 1
ATOM 712 C CA . ILE A 1 95 ? -2.634 6.973 7.244 1.00 93.25 95 ILE A CA 1
ATOM 713 C C . ILE A 1 95 ? -1.201 6.998 7.762 1.00 93.25 95 ILE A C 1
ATOM 715 O O . ILE A 1 95 ? -0.901 7.690 8.737 1.00 93.25 95 ILE A O 1
ATOM 719 N N . ALA A 1 96 ? -0.338 6.215 7.122 1.00 90.12 96 ALA A N 1
ATOM 720 C CA . ALA A 1 96 ? 1.018 5.968 7.584 1.00 90.12 96 ALA A CA 1
ATOM 721 C C . ALA A 1 96 ? 2.016 5.951 6.409 1.00 90.12 96 ALA A C 1
ATOM 723 O O . ALA A 1 96 ? 2.439 4.879 5.956 1.00 90.12 96 ALA A O 1
ATOM 724 N N . PRO A 1 97 ? 2.427 7.133 5.908 1.00 90.00 97 PRO A N 1
ATOM 725 C CA . PRO A 1 97 ? 3.686 7.268 5.173 1.00 90.00 97 PRO A CA 1
ATOM 726 C C . PRO A 1 97 ? 4.875 6.830 6.048 1.00 90.00 97 PRO A C 1
ATOM 728 O O . PRO A 1 97 ? 4.706 6.444 7.204 1.00 90.00 97 PRO A O 1
ATOM 731 N N . HIS A 1 98 ? 6.092 6.859 5.512 1.00 86.81 98 HIS A N 1
ATOM 732 C CA . HIS A 1 98 ? 7.289 6.425 6.242 1.00 86.81 98 HIS A CA 1
ATOM 733 C C . HIS A 1 98 ? 8.435 7.425 6.114 1.00 86.81 98 HIS A C 1
ATOM 735 O O . HIS A 1 98 ? 8.403 8.286 5.242 1.00 86.81 98 HIS A O 1
ATOM 741 N N . PHE A 1 99 ? 9.434 7.297 6.985 1.00 81.94 99 PHE A N 1
ATOM 742 C CA . PHE A 1 99 ? 10.670 8.088 6.988 1.00 81.94 99 PHE A CA 1
ATOM 743 C C . PHE A 1 99 ? 11.813 7.327 7.665 1.00 81.94 99 PHE A C 1
ATOM 745 O O . PHE A 1 99 ? 11.572 6.326 8.318 1.00 81.94 99 PHE A O 1
ATOM 752 N N . ASP A 1 100 ? 13.049 7.798 7.564 1.00 76.25 100 ASP A N 1
ATOM 753 C CA . ASP A 1 100 ? 14.232 7.293 8.265 1.00 76.25 100 ASP A CA 1
ATOM 754 C C . ASP A 1 100 ? 14.690 8.323 9.310 1.00 76.25 100 ASP A C 1
ATOM 756 O O . ASP A 1 100 ? 15.185 9.397 8.962 1.00 76.25 100 ASP A O 1
ATOM 760 N N . GLY A 1 101 ? 14.507 7.994 10.593 1.00 62.97 101 GLY A N 1
ATOM 761 C CA . GLY A 1 101 ? 14.740 8.916 11.710 1.00 62.97 101 GLY A CA 1
ATOM 762 C C . GLY A 1 101 ? 16.203 9.230 12.037 1.00 62.97 101 GLY A C 1
ATOM 763 O O . GLY A 1 101 ? 16.438 10.089 12.873 1.00 62.97 101 GLY A O 1
ATOM 764 N N . ILE A 1 102 ? 17.187 8.566 11.412 1.00 55.62 102 ILE A N 1
ATOM 765 C CA . ILE A 1 102 ? 18.622 8.813 11.681 1.00 55.62 102 ILE A CA 1
ATOM 766 C C . ILE A 1 102 ? 19.215 9.826 10.696 1.00 55.62 102 ILE A C 1
ATOM 768 O O . ILE A 1 102 ? 20.091 10.606 11.045 1.00 55.62 102 ILE A O 1
ATOM 772 N N . LYS A 1 103 ? 18.734 9.852 9.448 1.00 51.78 103 LYS A N 1
ATOM 773 C CA . LYS A 1 103 ? 19.223 10.793 8.424 1.00 51.78 103 LYS A CA 1
ATOM 774 C C . LYS A 1 103 ? 18.658 12.208 8.563 1.00 51.78 103 LYS A C 1
ATOM 776 O O . LYS A 1 103 ? 19.023 13.082 7.781 1.00 51.78 103 LYS A O 1
ATOM 781 N N . SER A 1 104 ? 17.738 12.423 9.494 1.00 52.06 104 SER A N 1
ATOM 782 C CA . SER A 1 104 ? 17.147 13.730 9.788 1.00 52.06 104 SER A CA 1
ATOM 783 C C . SER A 1 104 ? 18.015 14.608 10.687 1.00 52.06 104 SER A C 1
ATOM 785 O O . SER A 1 104 ? 17.828 15.825 10.685 1.00 52.06 104 SER A O 1
ATOM 787 N N . GLU A 1 105 ? 18.983 14.017 11.396 1.00 49.44 105 GLU A N 1
ATOM 788 C CA . GLU A 1 105 ? 19.840 14.722 12.361 1.00 49.44 105 GLU A CA 1
ATOM 789 C C . GLU A 1 105 ? 20.716 15.811 11.705 1.00 49.44 105 GLU A C 1
ATOM 791 O O . GLU A 1 105 ? 21.034 16.806 12.352 1.00 49.44 105 GLU A O 1
ATOM 796 N N . ASP A 1 106 ? 21.037 15.689 10.409 1.00 45.75 106 ASP A N 1
ATOM 797 C CA . ASP A 1 106 ? 21.964 16.610 9.732 1.00 45.75 106 ASP A CA 1
ATOM 798 C C . ASP A 1 106 ? 21.297 17.830 9.066 1.00 45.75 106 ASP A C 1
ATOM 800 O O . ASP A 1 106 ? 22.000 18.780 8.719 1.00 45.75 106 ASP A O 1
ATOM 804 N N . GLN A 1 107 ? 19.969 17.842 8.856 1.00 51.25 107 GLN A N 1
ATOM 805 C CA . GLN A 1 107 ? 19.312 18.921 8.087 1.00 51.25 107 GLN A CA 1
ATOM 806 C C . GLN A 1 107 ? 17.906 19.342 8.555 1.00 51.25 107 GLN A C 1
ATOM 808 O O . GLN A 1 107 ? 17.326 20.230 7.939 1.00 51.25 107 GLN A O 1
ATOM 813 N N . GLY A 1 108 ? 17.335 18.753 9.614 1.00 55.41 108 GLY A N 1
ATOM 814 C CA . GLY A 1 108 ? 15.982 19.121 10.072 1.00 55.41 108 GLY A CA 1
ATOM 815 C C . GLY A 1 108 ? 14.849 18.666 9.138 1.00 55.41 108 GLY A C 1
ATOM 816 O O . GLY A 1 108 ? 13.715 19.110 9.280 1.00 55.41 108 GLY A O 1
ATOM 817 N N . PHE A 1 109 ? 15.139 17.760 8.197 1.00 64.38 109 PHE A N 1
ATOM 818 C CA . PHE A 1 109 ? 14.164 17.169 7.278 1.00 64.38 109 PHE A CA 1
ATOM 819 C C . PHE A 1 109 ? 14.061 15.660 7.488 1.00 64.38 109 PHE A C 1
ATOM 821 O O . PHE A 1 109 ? 15.059 14.987 7.740 1.00 64.38 109 PHE A O 1
ATOM 828 N N . PHE A 1 110 ? 12.865 15.104 7.309 1.00 69.94 110 PHE A N 1
ATOM 829 C CA . PHE A 1 110 ? 12.674 13.657 7.254 1.00 69.94 110 PHE A CA 1
ATOM 830 C C . PHE A 1 110 ? 13.133 13.121 5.896 1.00 69.94 110 PHE A C 1
ATOM 832 O O . PHE A 1 110 ? 12.556 13.459 4.869 1.00 69.94 110 PHE A O 1
ATOM 839 N N . ASN A 1 111 ? 14.163 12.279 5.900 1.00 69.94 111 ASN A N 1
ATOM 840 C CA . ASN A 1 111 ? 14.623 11.548 4.716 1.00 69.94 111 ASN A CA 1
ATOM 841 C C . ASN A 1 111 ? 14.052 10.123 4.730 1.00 69.94 111 ASN A C 1
ATOM 843 O O . ASN A 1 111 ? 13.441 9.717 5.714 1.00 69.94 111 ASN A O 1
ATOM 847 N N . GLY A 1 112 ? 14.271 9.322 3.685 1.00 70.50 112 GLY A N 1
ATOM 848 C CA . GLY A 1 112 ? 14.039 7.869 3.745 1.00 70.50 112 GLY A CA 1
ATOM 849 C C . GLY A 1 112 ? 12.688 7.380 3.223 1.00 70.50 112 GLY A C 1
ATOM 850 O O . GLY A 1 112 ? 12.434 6.174 3.266 1.00 70.50 112 GLY A O 1
ATOM 851 N N . CYS A 1 113 ? 11.864 8.286 2.695 1.00 80.19 113 CYS A N 1
ATOM 852 C CA . CYS A 1 113 ? 10.863 7.961 1.686 1.00 80.19 113 CYS A CA 1
ATOM 853 C C . CYS A 1 113 ? 11.378 8.469 0.342 1.00 80.19 113 CYS A C 1
ATOM 855 O O . CYS A 1 113 ? 11.308 9.668 0.076 1.00 80.19 113 CYS A O 1
ATOM 857 N N . GLY A 1 114 ? 11.883 7.577 -0.514 1.00 77.00 114 GLY A N 1
ATOM 858 C CA . GLY A 1 114 ? 12.517 8.032 -1.754 1.00 77.00 114 GLY A CA 1
ATOM 859 C C . GLY A 1 114 ? 11.538 8.734 -2.707 1.00 77.00 114 GLY A C 1
ATOM 860 O O . GLY A 1 114 ? 11.950 9.619 -3.439 1.00 77.00 114 GLY A O 1
ATOM 861 N N . GLY A 1 115 ? 10.225 8.472 -2.620 1.00 81.69 115 GLY A N 1
ATOM 862 C CA . GLY A 1 115 ? 9.217 9.250 -3.347 1.00 81.69 115 GLY A CA 1
ATOM 863 C C . GLY A 1 115 ? 9.162 10.718 -2.908 1.00 81.69 115 GLY A C 1
ATOM 864 O O . GLY A 1 115 ? 9.082 11.616 -3.742 1.00 81.69 115 GLY A O 1
ATOM 865 N N . GLN A 1 116 ? 9.243 10.987 -1.603 1.00 84.50 116 GLN A N 1
ATOM 866 C CA . GLN A 1 116 ? 9.281 12.361 -1.090 1.00 84.50 116 GLN A CA 1
ATOM 867 C C . GLN A 1 116 ? 10.637 13.024 -1.345 1.00 84.50 116 GLN A C 1
ATOM 869 O O . GLN A 1 116 ? 10.673 14.203 -1.698 1.00 84.50 116 GLN A O 1
ATOM 874 N N . ASP A 1 117 ? 11.730 12.261 -1.245 1.00 79.12 117 ASP A N 1
ATOM 875 C CA . ASP A 1 117 ? 13.072 12.734 -1.591 1.00 79.12 117 ASP A CA 1
ATOM 876 C C . ASP A 1 117 ? 13.150 13.118 -3.085 1.00 79.12 117 ASP A C 1
ATOM 878 O O . ASP A 1 117 ? 13.628 14.203 -3.415 1.00 79.12 117 ASP A O 1
ATOM 882 N N . ALA A 1 118 ? 12.609 12.287 -3.982 1.00 80.38 118 ALA A N 1
ATOM 883 C CA . ALA A 1 118 ? 12.533 12.547 -5.419 1.00 80.38 118 ALA A CA 1
ATOM 884 C C . ALA A 1 118 ? 11.647 13.761 -5.739 1.00 80.38 118 ALA A C 1
ATOM 886 O O . ALA A 1 118 ? 12.041 14.635 -6.512 1.00 80.38 118 ALA A O 1
ATOM 887 N N . PHE A 1 119 ? 10.482 13.876 -5.092 1.00 84.31 119 PHE A N 1
ATOM 888 C CA . PHE A 1 119 ? 9.609 15.043 -5.232 1.00 84.31 119 PHE A CA 1
ATOM 889 C C . PHE A 1 119 ? 10.318 16.340 -4.822 1.00 84.31 119 PHE A C 1
ATOM 891 O O . PHE A 1 119 ? 10.232 17.339 -5.538 1.00 84.31 119 PHE A O 1
ATOM 898 N N . ARG A 1 120 ? 11.062 16.327 -3.710 1.00 80.44 120 ARG A N 1
ATOM 899 C CA . ARG A 1 120 ? 11.884 17.462 -3.270 1.00 80.44 120 ARG A CA 1
ATOM 900 C C . ARG A 1 120 ? 12.960 17.809 -4.296 1.00 80.44 120 ARG A C 1
ATOM 902 O O . ARG A 1 120 ? 13.104 18.977 -4.653 1.00 80.44 120 ARG A O 1
ATOM 909 N N . SER A 1 121 ? 13.682 16.813 -4.813 1.00 77.69 121 SER A N 1
ATOM 910 C CA . SER A 1 121 ? 14.695 17.027 -5.854 1.00 77.69 121 SER A CA 1
ATOM 911 C C . SER A 1 121 ? 14.101 17.722 -7.080 1.00 77.69 121 SER A C 1
ATOM 913 O O . SER A 1 121 ? 14.689 18.682 -7.570 1.00 77.69 121 SER A O 1
ATOM 915 N N . MET A 1 122 ? 12.895 17.346 -7.510 1.00 78.31 122 MET A N 1
ATOM 916 C CA . MET A 1 122 ? 12.211 18.004 -8.631 1.00 78.31 122 MET A CA 1
ATOM 917 C C . MET A 1 122 ? 11.855 19.478 -8.379 1.00 78.31 122 MET A C 1
ATOM 919 O O . MET A 1 122 ? 11.743 20.234 -9.341 1.00 78.31 122 MET A O 1
ATOM 923 N N . HIS A 1 123 ? 11.646 19.889 -7.124 1.00 72.56 123 HIS A N 1
ATOM 924 C CA . HIS A 1 123 ? 11.324 21.278 -6.766 1.00 72.56 123 HIS A CA 1
ATOM 925 C C . HIS A 1 123 ? 12.571 22.150 -6.588 1.00 72.56 123 HIS A C 1
ATOM 927 O O . HIS A 1 123 ? 12.504 23.359 -6.805 1.00 72.56 123 HIS A O 1
ATOM 933 N N . ASN A 1 124 ? 13.697 21.541 -6.207 1.00 66.19 124 ASN A N 1
ATOM 934 C CA . ASN A 1 124 ? 14.919 22.253 -5.831 1.00 66.19 124 ASN A CA 1
ATOM 935 C C . ASN A 1 124 ? 15.990 22.311 -6.938 1.00 66.19 124 ASN A C 1
ATOM 937 O O . ASN A 1 124 ? 16.986 23.009 -6.757 1.00 66.19 124 ASN A O 1
ATOM 941 N N . HIS A 1 125 ? 15.819 21.611 -8.067 1.00 56.03 125 HIS A N 1
ATOM 942 C CA . HIS A 1 125 ? 16.776 21.638 -9.183 1.00 56.03 125 HIS A CA 1
ATOM 943 C C . HIS A 1 125 ? 16.339 22.579 -10.316 1.00 56.03 125 HIS A C 1
ATOM 945 O O . HIS A 1 125 ? 15.164 22.649 -10.679 1.00 56.03 125 HIS A O 1
ATOM 951 N N . GLU A 1 126 ? 17.312 23.278 -10.916 1.00 48.81 126 GLU A N 1
ATOM 952 C CA . GLU A 1 126 ? 17.124 23.953 -12.205 1.00 48.81 126 GLU A CA 1
ATOM 953 C C . GLU A 1 126 ? 16.841 22.920 -13.322 1.00 48.81 126 GLU A C 1
ATOM 955 O O . GLU A 1 126 ? 17.309 21.784 -13.224 1.00 48.81 126 GLU A O 1
ATOM 960 N N . PRO A 1 127 ? 16.124 23.281 -14.409 1.00 41.56 127 PRO A N 1
ATOM 961 C CA . PRO A 1 127 ? 15.535 22.331 -15.367 1.00 41.56 127 PRO A CA 1
ATOM 962 C C . PRO A 1 127 ? 16.475 21.403 -16.169 1.00 41.56 127 PRO A C 1
ATOM 964 O O . PRO A 1 127 ? 15.986 20.762 -17.089 1.00 41.56 127 PRO A O 1
ATOM 967 N N . ASN A 1 128 ? 17.782 21.323 -15.890 1.00 44.50 128 ASN A N 1
ATOM 968 C CA . ASN A 1 128 ? 18.765 20.574 -16.694 1.00 44.50 128 ASN A CA 1
ATOM 969 C C . ASN A 1 128 ? 19.931 19.966 -15.873 1.00 44.50 128 ASN A C 1
ATOM 971 O O . ASN A 1 128 ? 21.045 19.874 -16.385 1.00 44.50 128 ASN A O 1
ATOM 975 N N . MET A 1 129 ? 19.725 19.579 -14.610 1.00 43.12 129 MET A N 1
ATOM 976 C CA . MET A 1 129 ? 20.756 18.876 -13.824 1.00 43.12 129 MET A CA 1
ATOM 977 C C . MET A 1 129 ? 20.404 17.405 -13.587 1.00 43.12 129 MET A C 1
ATOM 979 O O . MET A 1 129 ? 19.233 17.061 -13.429 1.00 43.12 129 MET A O 1
ATOM 983 N N . ASP A 1 130 ? 21.438 16.558 -13.555 1.00 47.44 130 ASP A N 1
ATOM 984 C CA . ASP A 1 130 ? 21.363 15.154 -13.140 1.00 47.44 130 ASP A CA 1
ATOM 985 C C . ASP A 1 130 ? 20.609 15.039 -11.800 1.00 47.44 130 ASP A C 1
ATOM 987 O O . ASP A 1 130 ? 20.918 15.761 -10.851 1.00 47.44 130 ASP A O 1
ATOM 991 N N . GLY A 1 131 ? 19.603 14.156 -11.726 1.00 55.28 131 GLY A N 1
ATOM 992 C CA . GLY A 1 131 ? 18.760 13.967 -10.531 1.00 55.28 131 GLY A CA 1
ATOM 993 C C . GLY A 1 131 ? 17.254 14.202 -10.722 1.00 55.28 131 GLY A C 1
ATOM 994 O O . GLY A 1 131 ? 16.504 14.122 -9.747 1.00 55.28 131 GLY A O 1
ATOM 995 N N . ILE A 1 132 ? 16.792 14.485 -11.947 1.00 63.75 132 ILE A N 1
ATOM 996 C CA . ILE A 1 132 ? 15.362 14.430 -12.292 1.00 63.75 132 ILE A CA 1
ATOM 997 C C . ILE A 1 132 ? 14.957 12.950 -12.411 1.00 63.75 132 ILE A C 1
ATOM 999 O O . ILE A 1 132 ? 15.616 12.240 -13.172 1.00 63.75 132 ILE A O 1
ATOM 1003 N N . PRO A 1 133 ? 13.900 12.496 -11.705 1.00 67.69 133 PRO A N 1
ATOM 1004 C CA . PRO A 1 133 ? 13.419 11.124 -11.814 1.00 67.69 133 PRO A CA 1
ATOM 1005 C C . PRO A 1 133 ? 13.004 10.761 -13.240 1.00 67.69 133 PRO A C 1
ATOM 1007 O O . PRO A 1 133 ? 12.714 11.655 -14.045 1.00 67.69 133 PRO A O 1
ATOM 1010 N N . ASP A 1 134 ? 12.885 9.464 -13.525 1.00 76.38 134 ASP A N 1
ATOM 1011 C CA . ASP A 1 134 ? 12.295 8.976 -14.775 1.00 76.38 134 ASP A CA 1
ATOM 1012 C C . ASP A 1 134 ? 10.971 9.721 -15.084 1.00 76.38 134 ASP A C 1
ATOM 1014 O O . ASP A 1 134 ? 10.210 10.009 -14.151 1.00 76.38 134 ASP A O 1
ATOM 1018 N N . PRO A 1 135 ? 10.671 10.088 -16.350 1.00 82.56 135 PRO A N 1
ATOM 1019 C CA . PRO A 1 135 ? 9.487 10.880 -16.688 1.00 82.56 135 PRO A CA 1
ATOM 1020 C C . PRO A 1 135 ? 8.174 10.326 -16.132 1.00 82.56 135 PRO A C 1
ATOM 1022 O O . PRO A 1 135 ? 7.309 11.118 -15.747 1.00 82.56 135 PRO A O 1
ATOM 1025 N N . ASP A 1 136 ? 8.043 9.002 -16.048 1.00 83.56 136 ASP A N 1
ATOM 1026 C CA . ASP A 1 136 ? 6.866 8.336 -15.503 1.00 83.56 136 ASP A CA 1
ATOM 1027 C C . ASP A 1 136 ? 6.784 8.570 -13.993 1.00 83.56 136 ASP A C 1
ATOM 1029 O O . ASP A 1 136 ? 5.779 9.059 -13.472 1.00 83.56 136 ASP A O 1
ATOM 1033 N N . VAL A 1 137 ? 7.890 8.330 -13.284 1.00 82.62 137 VAL A N 1
ATOM 1034 C CA . VAL A 1 137 ? 7.994 8.604 -11.847 1.00 82.62 137 VAL A CA 1
ATOM 1035 C C . VAL A 1 137 ? 7.704 10.083 -11.587 1.00 82.62 137 VAL A C 1
ATOM 1037 O O . VAL A 1 137 ? 6.829 10.415 -10.790 1.00 82.62 137 VAL A O 1
ATOM 1040 N N . ALA A 1 138 ? 8.350 10.992 -12.315 1.00 85.81 138 ALA A N 1
ATOM 1041 C CA . ALA A 1 138 ? 8.135 12.430 -12.213 1.00 85.81 138 ALA A CA 1
ATOM 1042 C C . ALA A 1 138 ? 6.669 12.835 -12.458 1.00 85.81 138 ALA A C 1
ATOM 1044 O O . ALA A 1 138 ? 6.150 13.726 -11.774 1.00 85.81 138 ALA A O 1
ATOM 1045 N N . HIS A 1 139 ? 5.991 12.193 -13.413 1.00 88.56 139 HIS A N 1
ATOM 1046 C CA . HIS A 1 139 ? 4.571 12.401 -13.671 1.00 88.56 139 HIS A CA 1
ATOM 1047 C C . HIS A 1 139 ? 3.723 12.011 -12.453 1.00 88.56 139 HIS A C 1
ATOM 1049 O O . HIS A 1 139 ? 2.970 12.852 -11.952 1.00 88.56 139 HIS A O 1
ATOM 1055 N N . TYR A 1 140 ? 3.922 10.813 -11.895 1.00 89.81 140 TYR A N 1
ATOM 1056 C CA . TYR A 1 140 ? 3.219 10.379 -10.685 1.00 89.81 140 TYR A CA 1
ATOM 1057 C C . TYR A 1 140 ? 3.469 11.304 -9.486 1.00 89.81 140 TYR A C 1
ATOM 1059 O O . TYR A 1 140 ? 2.522 11.703 -8.795 1.00 89.81 140 TYR A O 1
ATOM 1067 N N . LEU A 1 141 ? 4.734 11.661 -9.231 1.00 88.88 141 LEU A N 1
ATOM 1068 C CA . LEU A 1 141 ? 5.118 12.459 -8.065 1.00 88.88 141 LEU A CA 1
ATOM 1069 C C . LEU A 1 141 ? 4.438 13.834 -8.089 1.00 88.88 141 LEU A C 1
ATOM 1071 O O . LEU A 1 141 ? 3.919 14.263 -7.061 1.00 88.88 141 LEU A O 1
ATOM 1075 N N . ARG A 1 142 ? 4.375 14.497 -9.254 1.00 88.62 142 ARG A N 1
ATOM 1076 C CA . ARG A 1 142 ? 3.704 15.803 -9.414 1.00 88.62 142 ARG A CA 1
ATOM 1077 C C . ARG A 1 142 ? 2.204 15.747 -9.150 1.00 88.62 142 ARG A C 1
ATOM 1079 O O . ARG A 1 142 ? 1.645 16.731 -8.675 1.00 88.62 142 ARG A O 1
ATOM 1086 N N . GLN A 1 143 ? 1.556 14.639 -9.500 1.00 87.62 143 GLN A N 1
ATOM 1087 C CA . GLN A 1 143 ? 0.112 14.507 -9.340 1.00 87.62 143 GLN A CA 1
ATOM 1088 C C . GLN A 1 143 ? -0.294 14.132 -7.911 1.00 87.62 143 GLN A C 1
ATOM 1090 O O . GLN A 1 143 ? -1.297 14.639 -7.411 1.00 87.62 143 GLN A O 1
ATOM 1095 N N . ASN A 1 144 ? 0.474 13.260 -7.249 1.00 89.50 144 ASN A N 1
ATOM 1096 C CA . ASN A 1 144 ? 0.031 12.624 -6.006 1.00 89.50 144 ASN A CA 1
ATOM 1097 C C . ASN A 1 144 ? 0.784 13.088 -4.755 1.00 89.50 144 ASN A C 1
ATOM 1099 O O . ASN A 1 144 ? 0.212 13.111 -3.662 1.00 89.50 144 ASN A O 1
ATOM 1103 N N . ILE A 1 145 ? 2.059 13.465 -4.865 1.00 89.25 145 ILE A N 1
ATOM 1104 C CA . ILE A 1 145 ? 2.812 13.955 -3.708 1.00 89.25 145 ILE A CA 1
ATOM 1105 C C . ILE A 1 145 ? 2.583 15.451 -3.566 1.00 89.25 145 ILE A C 1
ATOM 1107 O O . ILE A 1 145 ? 2.690 16.223 -4.510 1.00 89.25 145 ILE A O 1
ATOM 1111 N N . SER A 1 146 ? 2.240 15.863 -2.352 1.00 86.56 146 SER A N 1
ATOM 1112 C CA . SER A 1 146 ? 1.913 17.252 -2.058 1.00 86.56 146 SER A CA 1
ATOM 1113 C C . SER A 1 146 ? 2.935 17.896 -1.118 1.00 86.56 146 SER A C 1
ATOM 1115 O O . SER A 1 146 ? 3.058 19.121 -1.082 1.00 86.56 146 SER A O 1
ATOM 1117 N N . SER A 1 147 ? 3.673 17.100 -0.345 1.00 87.06 147 SER A N 1
ATOM 1118 C CA . SER A 1 147 ? 4.699 17.586 0.572 1.00 87.06 147 SER A CA 1
ATOM 1119 C C . SER A 1 147 ? 5.872 16.617 0.654 1.00 87.06 147 SER A C 1
ATOM 1121 O O . SER A 1 147 ? 5.687 15.398 0.665 1.00 87.06 147 SER A O 1
ATOM 1123 N N . GLU A 1 148 ? 7.069 17.183 0.782 1.00 82.94 148 GLU A N 1
ATOM 1124 C CA . GLU A 1 148 ? 8.297 16.468 1.135 1.00 82.94 148 GLU A CA 1
ATOM 1125 C C . GLU A 1 148 ? 8.290 15.942 2.581 1.00 82.94 148 GLU A C 1
ATOM 1127 O O . GLU A 1 148 ? 9.023 15.014 2.898 1.00 82.94 148 GLU A O 1
ATOM 1132 N N . ASN A 1 149 ? 7.434 16.483 3.460 1.00 85.44 149 ASN A N 1
ATOM 1133 C CA . ASN A 1 149 ? 7.322 16.030 4.842 1.00 85.44 149 ASN A CA 1
ATOM 1134 C C . ASN A 1 149 ? 6.226 14.944 4.974 1.00 85.44 149 ASN A C 1
ATOM 1136 O O . ASN A 1 149 ? 5.063 15.200 4.636 1.00 85.44 149 ASN A O 1
ATOM 1140 N N . PRO A 1 150 ? 6.543 13.737 5.483 1.00 87.12 150 PRO A N 1
ATOM 1141 C CA . PRO A 1 150 ? 5.604 12.613 5.600 1.00 87.12 150 PRO A CA 1
ATOM 1142 C C . PRO A 1 150 ? 4.400 12.932 6.486 1.00 87.12 150 PRO A C 1
ATOM 1144 O O . PRO A 1 150 ? 3.270 12.590 6.139 1.00 87.12 150 PRO A O 1
ATOM 1147 N N . PHE A 1 151 ? 4.594 13.643 7.595 1.00 88.38 151 PHE A N 1
ATOM 1148 C CA . PHE A 1 151 ? 3.490 14.008 8.478 1.00 88.38 151 PHE A CA 1
ATOM 1149 C C . PHE A 1 151 ? 2.550 15.006 7.801 1.00 88.38 151 PHE A C 1
ATOM 1151 O O . PHE A 1 151 ? 1.332 14.845 7.865 1.00 88.38 151 PHE A O 1
ATOM 1158 N N . VAL A 1 152 ? 3.088 15.994 7.082 1.00 87.88 152 VAL A N 1
ATOM 1159 C CA . VAL A 1 152 ? 2.272 16.973 6.341 1.00 87.88 152 VAL A CA 1
ATOM 1160 C C . VAL A 1 152 ? 1.512 16.311 5.193 1.00 87.88 152 VAL A C 1
ATOM 1162 O O . VAL A 1 152 ? 0.328 16.602 5.001 1.00 87.88 152 VAL A O 1
ATOM 1165 N N . GLN A 1 153 ? 2.139 15.376 4.474 1.00 89.06 153 GLN A N 1
ATOM 1166 C CA . GLN A 1 153 ? 1.451 14.544 3.485 1.00 89.06 153 GLN A CA 1
ATOM 1167 C C . GLN A 1 153 ? 0.274 13.788 4.131 1.00 89.06 153 GLN A C 1
ATOM 1169 O O . GLN A 1 153 ? -0.842 13.840 3.610 1.00 89.06 153 GLN A O 1
ATOM 1174 N N . ALA A 1 154 ? 0.475 13.163 5.300 1.00 91.25 154 ALA A N 1
ATOM 1175 C CA . ALA A 1 154 ? -0.590 12.472 6.030 1.00 91.25 154 ALA A CA 1
ATOM 1176 C C . ALA A 1 154 ? -1.732 13.415 6.458 1.00 91.25 154 ALA A C 1
ATOM 1178 O O . ALA A 1 154 ? -2.905 13.068 6.303 1.00 91.25 154 ALA A O 1
ATOM 1179 N N . PHE A 1 155 ? -1.422 14.626 6.938 1.00 90.81 155 PHE A N 1
ATOM 1180 C CA . PHE A 1 155 ? -2.430 15.636 7.293 1.00 90.81 155 PHE A CA 1
ATOM 1181 C C . PHE A 1 155 ? -3.289 16.061 6.100 1.00 90.81 155 PHE A C 1
ATOM 1183 O O . PHE A 1 155 ? -4.511 16.167 6.227 1.00 90.81 155 PHE A O 1
ATOM 1190 N N . ARG A 1 156 ? -2.678 16.266 4.930 1.00 89.56 156 ARG A N 1
ATOM 1191 C CA . ARG A 1 156 ? -3.405 16.663 3.716 1.00 89.56 156 ARG A CA 1
ATOM 1192 C C . ARG A 1 156 ? -4.323 15.553 3.214 1.00 89.56 156 ARG A C 1
ATOM 1194 O O . ARG A 1 156 ? -5.470 15.822 2.860 1.00 89.56 156 ARG A O 1
ATOM 1201 N N . LEU A 1 157 ? -3.863 14.303 3.254 1.00 90.56 157 LEU A N 1
ATOM 1202 C CA . LEU A 1 157 ? -4.699 13.142 2.935 1.00 90.56 157 LEU A CA 1
ATOM 1203 C C . LEU A 1 157 ? -5.856 13.000 3.928 1.00 90.56 157 LEU A C 1
ATOM 1205 O O . LEU A 1 157 ? -6.992 12.757 3.524 1.00 90.56 157 LEU A O 1
ATOM 1209 N N . LYS A 1 158 ? -5.605 13.221 5.223 1.00 90.62 158 LYS A N 1
ATOM 1210 C CA . LYS A 1 158 ? -6.655 13.234 6.249 1.00 90.62 158 LYS A CA 1
ATOM 1211 C C . LYS A 1 158 ? -7.744 14.251 5.933 1.00 90.62 158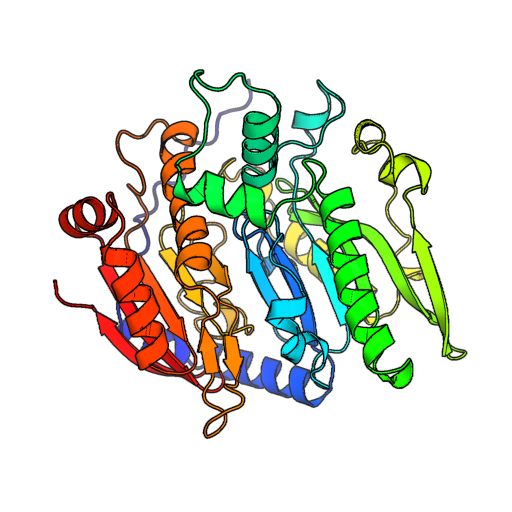 LYS A C 1
ATOM 1213 O O . LYS A 1 158 ? -8.919 13.913 6.032 1.00 90.62 158 LYS A O 1
ATOM 1218 N N . ASP A 1 159 ? -7.390 15.468 5.529 1.00 89.25 159 ASP A N 1
ATOM 1219 C CA . ASP A 1 159 ? -8.393 16.476 5.165 1.00 89.25 159 ASP A CA 1
ATOM 1220 C C . ASP A 1 159 ? -9.271 16.008 3.993 1.00 89.25 159 ASP A C 1
ATOM 1222 O O . ASP A 1 159 ? -10.479 16.250 3.989 1.00 89.25 159 ASP A O 1
ATOM 1226 N N . GLN A 1 160 ? -8.702 15.279 3.027 1.00 88.81 160 GLN A N 1
ATOM 1227 C CA . GLN A 1 160 ? -9.462 14.677 1.928 1.00 88.81 160 GLN A CA 1
ATOM 1228 C C . GLN A 1 160 ? -10.401 13.559 2.416 1.00 88.81 160 GLN A C 1
ATOM 1230 O O . GLN A 1 160 ? -11.558 13.523 1.996 1.00 88.81 160 GLN A O 1
ATOM 1235 N N . VAL A 1 161 ? -9.958 12.698 3.344 1.00 88.00 161 VAL A N 1
ATOM 1236 C CA . VAL A 1 161 ? -10.819 11.681 3.986 1.00 88.00 161 VAL A CA 1
ATOM 1237 C C . VAL A 1 161 ? -11.960 12.340 4.761 1.00 88.00 161 VAL A C 1
ATOM 1239 O O . VAL A 1 161 ? -13.118 11.976 4.584 1.00 88.00 161 VAL A O 1
ATOM 1242 N N . MET A 1 162 ? -11.666 13.344 5.589 1.00 86.50 162 MET A N 1
ATOM 1243 C CA . MET A 1 162 ? -12.686 14.027 6.391 1.00 86.50 162 MET A CA 1
ATOM 1244 C C . MET A 1 162 ? -13.751 14.693 5.513 1.00 86.50 162 MET A C 1
ATOM 1246 O O . MET A 1 162 ? -14.935 14.642 5.843 1.00 86.50 162 MET A O 1
ATOM 1250 N N . ARG A 1 163 ? -13.365 15.253 4.358 1.00 85.00 163 ARG A N 1
ATOM 1251 C CA . ARG A 1 163 ? -14.323 15.785 3.373 1.00 85.00 163 ARG A CA 1
ATOM 1252 C C . ARG A 1 163 ? -15.290 14.717 2.857 1.00 85.00 163 ARG A C 1
ATOM 1254 O O . ARG A 1 163 ? -16.456 15.036 2.652 1.00 85.00 163 ARG A O 1
ATOM 1261 N N . GLN A 1 164 ? -14.852 13.466 2.694 1.00 81.25 164 GLN A N 1
ATOM 1262 C CA . GLN A 1 164 ? -15.745 12.368 2.297 1.00 81.25 164 GLN A CA 1
ATOM 1263 C C . GLN A 1 164 ? -16.834 12.107 3.348 1.00 81.25 164 GLN A C 1
ATOM 1265 O O . GLN A 1 164 ? -17.974 11.839 2.973 1.00 81.25 164 GLN A O 1
ATOM 1270 N N . PHE A 1 165 ? -16.515 12.237 4.640 1.00 81.75 165 PHE A N 1
ATOM 1271 C CA . PHE A 1 165 ? -17.497 12.098 5.721 1.00 81.75 165 PHE A CA 1
ATOM 1272 C C . PHE A 1 165 ? -18.456 13.288 5.804 1.00 81.75 165 PHE A C 1
ATOM 1274 O O . PHE A 1 165 ? -19.654 13.090 5.983 1.00 81.75 165 PHE A O 1
ATOM 1281 N N . LEU A 1 166 ? -17.969 14.516 5.592 1.00 77.75 166 LEU A N 1
ATOM 1282 C CA . LEU A 1 166 ? -18.827 15.710 5.568 1.00 77.75 166 LEU A CA 1
ATOM 1283 C C . LEU A 1 166 ? -19.911 15.639 4.482 1.00 77.75 166 LEU A C 1
ATOM 1285 O O . LEU A 1 166 ? -21.019 16.118 4.695 1.00 77.75 166 LEU A O 1
ATOM 1289 N N . ILE A 1 167 ? -19.608 15.022 3.336 1.00 73.75 167 ILE A N 1
ATOM 1290 C CA . ILE A 1 167 ? -20.573 14.832 2.241 1.00 73.75 167 ILE A CA 1
ATOM 1291 C C . ILE A 1 167 ? -21.674 13.826 2.623 1.00 73.75 167 ILE A C 1
ATOM 1293 O O . ILE A 1 167 ? -22.795 13.930 2.134 1.00 73.75 167 ILE A O 1
ATOM 1297 N N . GLN A 1 168 ? -21.366 12.852 3.481 1.00 69.19 168 GLN A N 1
ATOM 1298 C CA . GLN A 1 168 ? -22.256 11.728 3.803 1.00 69.19 168 GLN A CA 1
ATOM 1299 C C . GLN A 1 168 ? -23.070 11.937 5.081 1.00 69.19 168 GLN A C 1
ATOM 1301 O O . GLN A 1 168 ? -24.080 11.269 5.273 1.00 69.19 168 GLN A O 1
ATOM 1306 N N . GLY A 1 169 ? -22.647 12.867 5.936 1.00 69.69 169 GLY A N 1
ATOM 1307 C CA . GLY A 1 169 ? -23.240 13.096 7.248 1.00 69.69 169 GLY A CA 1
ATOM 1308 C C . GLY A 1 169 ? -22.456 12.418 8.373 1.00 69.69 169 GLY A C 1
ATOM 1309 O O . GLY A 1 169 ? -21.731 11.441 8.174 1.00 69.69 169 GLY A O 1
ATOM 1310 N N . GLU A 1 170 ? -22.596 12.966 9.579 1.00 69.56 170 GLU A N 1
ATOM 1311 C CA . GLU A 1 170 ? -21.799 12.597 10.756 1.00 69.56 170 GLU A CA 1
ATOM 1312 C C . GLU A 1 170 ? -21.939 11.122 11.164 1.00 69.56 170 GLU A C 1
ATOM 1314 O O . GLU A 1 170 ? -20.990 10.548 11.696 1.00 69.56 170 GLU A O 1
ATOM 1319 N N . ASP A 1 171 ? -23.073 10.483 10.872 1.00 72.81 171 ASP A N 1
ATOM 1320 C CA . ASP A 1 171 ? -23.345 9.076 11.205 1.00 72.81 171 ASP A CA 1
ATOM 1321 C C . ASP A 1 171 ? -22.448 8.075 10.458 1.00 72.81 171 ASP A C 1
ATOM 1323 O O . ASP A 1 171 ? -22.308 6.931 10.884 1.00 72.81 171 ASP A O 1
ATOM 1327 N N . HIS A 1 172 ? -21.791 8.508 9.379 1.00 77.00 172 HIS A N 1
ATOM 1328 C CA . HIS A 1 172 ? -20.852 7.692 8.602 1.00 77.00 172 HIS A CA 1
ATOM 1329 C C . HIS A 1 172 ? -19.388 7.906 8.996 1.00 77.00 172 HIS A C 1
ATOM 1331 O O . HIS A 1 172 ? -18.483 7.355 8.365 1.00 77.00 172 HIS A O 1
ATOM 1337 N N . TYR A 1 173 ? -19.139 8.720 10.022 1.00 85.25 173 TYR A N 1
ATOM 1338 C CA . TYR A 1 173 ? -17.794 9.005 10.481 1.00 85.25 173 TYR A CA 1
ATOM 1339 C C . TYR A 1 173 ? -17.103 7.763 11.051 1.00 85.25 173 TYR A C 1
ATOM 1341 O O . TYR A 1 173 ? -17.678 7.012 11.838 1.00 85.25 173 TYR A O 1
ATOM 1349 N N . LYS A 1 174 ? -15.818 7.621 10.723 1.00 89.50 174 LYS A N 1
ATOM 1350 C CA . LYS A 1 174 ? -14.937 6.575 11.245 1.00 89.50 174 LYS A CA 1
ATOM 1351 C C . LYS A 1 174 ? -13.744 7.219 11.938 1.00 89.50 174 LYS A C 1
ATOM 1353 O O . LYS A 1 174 ? -13.227 8.199 11.395 1.00 89.50 174 LYS A O 1
ATOM 1358 N N . PRO A 1 175 ? -13.280 6.689 13.083 1.00 92.31 175 PRO A N 1
ATOM 1359 C CA . PRO A 1 175 ? -12.040 7.139 13.692 1.00 92.31 175 PRO A CA 1
ATOM 1360 C C . PRO A 1 175 ? -10.883 7.109 12.690 1.00 92.31 175 PRO A C 1
ATOM 1362 O O . PRO A 1 175 ? -10.752 6.171 11.896 1.00 92.31 175 PRO A O 1
ATOM 1365 N N . ILE A 1 176 ? -10.027 8.127 12.749 1.00 93.81 176 ILE A N 1
ATOM 1366 C CA . ILE A 1 176 ? -8.848 8.264 11.890 1.00 93.81 176 ILE A CA 1
ATOM 1367 C C . ILE A 1 176 ? -7.614 8.472 12.773 1.00 93.81 176 ILE A C 1
ATOM 1369 O O . ILE A 1 176 ? -7.637 9.321 13.661 1.00 93.81 176 ILE A O 1
ATOM 1373 N N . MET A 1 177 ? -6.524 7.759 12.496 1.00 93.12 177 MET A N 1
ATOM 1374 C CA . MET A 1 177 ? -5.210 7.983 13.103 1.00 93.12 177 MET A CA 1
ATOM 1375 C C . MET A 1 177 ? -4.175 8.275 12.015 1.00 93.12 177 MET A C 1
ATOM 1377 O O . MET A 1 177 ? -4.155 7.630 10.965 1.00 93.12 177 MET A O 1
ATOM 1381 N N . LEU A 1 178 ? -3.311 9.255 12.262 1.00 92.12 178 LEU A N 1
ATOM 1382 C CA . LEU A 1 178 ? -2.223 9.636 11.366 1.00 92.12 178 LEU A CA 1
ATOM 1383 C C . LEU A 1 178 ? -0.897 9.513 12.086 1.00 92.12 178 LEU A C 1
ATOM 1385 O O . LEU A 1 178 ? -0.785 9.787 13.282 1.00 92.12 178 LEU A O 1
ATOM 1389 N N . GLY A 1 179 ? 0.123 9.186 11.319 1.00 89.88 179 GLY A N 1
ATOM 1390 C CA . GLY A 1 179 ? 1.485 9.128 11.801 1.00 89.88 179 GLY A CA 1
ATOM 1391 C C . GLY A 1 179 ? 2.431 8.843 10.661 1.00 89.88 179 GLY A C 1
ATOM 1392 O O . GLY A 1 179 ? 2.060 8.937 9.491 1.00 89.88 179 GLY A O 1
ATOM 1393 N N . ALA A 1 180 ? 3.637 8.440 11.012 1.00 88.50 180 ALA A N 1
ATOM 1394 C CA . ALA A 1 180 ? 4.565 7.892 10.048 1.00 88.50 180 ALA A CA 1
ATOM 1395 C C . ALA A 1 180 ? 5.264 6.668 10.632 1.00 88.50 180 ALA A C 1
ATOM 1397 O O . ALA A 1 180 ? 5.449 6.551 11.843 1.00 88.50 180 ALA A O 1
ATOM 1398 N N . ILE A 1 181 ? 5.612 5.730 9.764 1.00 86.44 181 ILE A N 1
ATOM 1399 C CA . ILE A 1 181 ? 6.398 4.555 10.115 1.00 86.44 181 ILE A CA 1
ATOM 1400 C C . ILE A 1 181 ? 7.869 4.947 10.040 1.00 86.44 181 ILE A C 1
ATOM 1402 O O . ILE A 1 181 ? 8.348 5.344 8.978 1.00 86.44 181 ILE A O 1
ATOM 1406 N N . ASP A 1 182 ? 8.601 4.793 11.139 1.00 81.31 182 ASP A N 1
ATOM 1407 C CA . ASP A 1 182 ? 10.057 4.788 11.070 1.00 81.31 182 ASP A CA 1
ATOM 1408 C C . ASP A 1 182 ? 10.479 3.546 10.285 1.00 81.31 182 ASP A C 1
ATOM 1410 O O . ASP A 1 182 ? 10.282 2.396 10.679 1.00 81.31 182 ASP A O 1
ATOM 1414 N N . HIS A 1 183 ? 11.044 3.804 9.121 1.00 74.75 183 HIS A N 1
ATOM 1415 C CA . HIS A 1 183 ? 11.392 2.850 8.103 1.00 74.75 183 HIS A CA 1
ATOM 1416 C C . HIS A 1 183 ? 12.441 1.849 8.595 1.00 74.75 183 HIS A C 1
ATOM 1418 O O . HIS A 1 183 ? 12.458 0.730 8.087 1.00 74.75 183 HIS A O 1
ATOM 1424 N N . ARG A 1 184 ? 13.309 2.219 9.551 1.00 70.69 184 ARG A N 1
ATOM 1425 C CA . ARG A 1 184 ? 14.355 1.333 10.085 1.00 70.69 184 ARG A CA 1
ATOM 1426 C C . ARG A 1 184 ? 13.830 0.450 11.206 1.00 70.69 184 ARG A C 1
ATOM 1428 O O . ARG A 1 184 ? 14.153 -0.732 11.262 1.00 70.69 184 ARG A O 1
ATOM 1435 N N . THR A 1 185 ? 13.062 1.016 12.128 1.00 73.88 185 THR A N 1
ATOM 1436 C CA . THR A 1 185 ? 12.553 0.252 13.275 1.00 73.88 185 THR A CA 1
ATOM 1437 C C . THR A 1 185 ? 11.245 -0.465 12.966 1.00 73.88 185 THR A C 1
ATOM 1439 O O . THR A 1 185 ? 10.912 -1.426 13.646 1.00 73.88 185 THR A O 1
ATOM 1442 N N . GLY A 1 186 ? 10.502 -0.020 11.954 1.00 78.94 186 GLY A N 1
ATOM 1443 C CA . GLY A 1 186 ? 9.135 -0.449 11.680 1.00 78.94 186 GLY A CA 1
ATOM 1444 C C . GLY A 1 186 ? 8.110 0.120 12.665 1.00 78.94 186 GLY A C 1
ATOM 1445 O O . GLY A 1 186 ? 6.930 -0.215 12.562 1.00 78.94 186 GLY A O 1
ATOM 1446 N N . LEU A 1 187 ? 8.519 0.962 13.619 1.00 82.94 187 LEU A N 1
ATOM 1447 C CA . LEU A 1 187 ? 7.604 1.538 14.598 1.00 82.94 187 LEU A CA 1
ATOM 1448 C C . LEU A 1 187 ? 6.715 2.583 13.934 1.00 82.94 187 LEU A C 1
ATOM 1450 O O . LEU A 1 187 ? 7.196 3.491 13.259 1.00 82.94 187 LEU A O 1
ATOM 1454 N N . PHE A 1 188 ? 5.412 2.466 14.154 1.00 86.94 188 PHE A N 1
ATOM 1455 C CA . PHE A 1 188 ? 4.470 3.506 13.784 1.00 86.94 188 PHE A CA 1
ATOM 1456 C C . PHE A 1 188 ? 4.435 4.578 14.876 1.00 86.94 188 PHE A C 1
ATOM 1458 O O . PHE A 1 188 ? 4.204 4.279 16.048 1.00 86.94 188 PHE A O 1
ATOM 1465 N N . ILE A 1 189 ? 4.668 5.825 14.477 1.00 86.56 189 ILE A N 1
ATOM 1466 C CA . ILE A 1 189 ? 4.710 6.993 15.354 1.00 86.56 189 ILE A CA 1
ATOM 1467 C C . ILE A 1 189 ? 3.442 7.812 15.091 1.00 86.56 189 ILE A C 1
ATOM 1469 O O . ILE A 1 189 ? 3.391 8.546 14.097 1.00 86.56 189 ILE A O 1
ATOM 1473 N N . PRO A 1 190 ? 2.396 7.667 15.925 1.00 89.00 190 PRO A N 1
ATOM 1474 C CA . PRO A 1 190 ? 1.152 8.400 15.751 1.00 89.00 190 PRO A CA 1
ATOM 1475 C C . PRO A 1 190 ? 1.320 9.845 16.229 1.00 89.00 190 PRO A C 1
ATOM 1477 O O . PRO A 1 190 ? 1.904 10.093 17.283 1.00 89.00 190 PRO A O 1
ATOM 1480 N N . VAL A 1 191 ? 0.775 10.792 15.467 1.00 88.75 191 VAL A N 1
ATOM 1481 C CA . VAL A 1 191 ? 0.889 12.237 15.755 1.00 88.75 191 VAL A CA 1
ATOM 1482 C C . VAL A 1 191 ? -0.442 12.958 15.801 1.00 88.75 191 VAL A C 1
ATOM 1484 O O . VAL A 1 191 ? -0.545 14.072 16.309 1.00 88.75 191 VAL A O 1
ATOM 1487 N N . TRP A 1 192 ? -1.476 12.334 15.249 1.00 91.56 192 TRP A N 1
ATOM 1488 C CA . TRP A 1 192 ? -2.822 12.865 15.283 1.00 91.56 192 TRP A CA 1
ATOM 1489 C C . TRP A 1 192 ? -3.841 11.733 15.335 1.00 91.56 192 TRP A C 1
ATOM 1491 O O . TRP A 1 192 ? -3.658 10.698 14.689 1.00 91.56 192 TRP A O 1
ATOM 1501 N N . PHE A 1 193 ? -4.942 11.948 16.047 1.00 92.19 193 PHE A N 1
ATOM 1502 C CA . PHE A 1 193 ? -6.126 11.111 15.920 1.00 92.19 193 PHE A CA 1
ATOM 1503 C C . PHE A 1 193 ? -7.404 11.944 15.981 1.00 92.19 193 PHE A C 1
ATOM 1505 O O . PHE A 1 193 ? -7.451 13.031 16.561 1.00 92.19 193 PHE A O 1
ATOM 1512 N N . SER A 1 194 ? -8.463 11.389 15.411 1.00 91.38 194 SER A N 1
ATOM 1513 C CA . SER A 1 194 ? -9.827 11.846 15.607 1.00 91.38 194 SER A CA 1
ATOM 1514 C C . SER A 1 194 ? -10.730 10.638 15.814 1.00 91.38 194 SER A C 1
ATOM 1516 O O . SER A 1 194 ? -10.530 9.585 15.204 1.00 91.38 194 SER A O 1
ATOM 1518 N N . GLY A 1 195 ? -11.700 10.781 16.708 1.00 88.31 195 GLY A N 1
ATOM 1519 C CA . GLY A 1 195 ? -12.638 9.732 17.076 1.00 88.31 195 GLY A CA 1
ATOM 1520 C C . GLY A 1 195 ? -13.874 10.299 17.764 1.00 88.31 195 GLY A C 1
ATOM 1521 O O . GLY A 1 195 ? -14.081 11.515 17.803 1.00 88.31 195 GLY A O 1
ATOM 1522 N N . ARG A 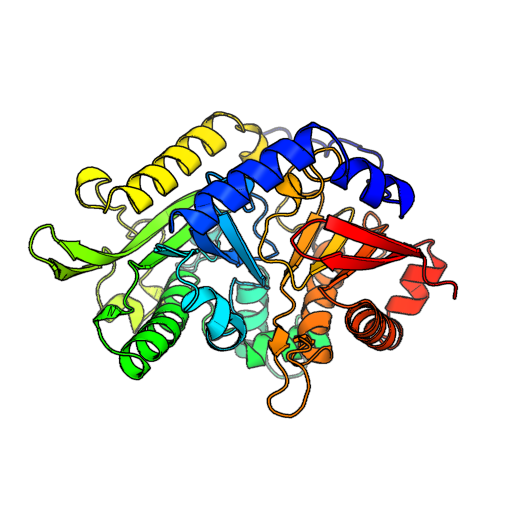1 196 ? -14.686 9.408 18.333 1.00 84.62 196 ARG A N 1
ATOM 1523 C CA . ARG A 1 196 ? -15.763 9.770 19.258 1.00 84.62 196 ARG A CA 1
ATOM 1524 C C . ARG A 1 196 ? -15.399 9.298 20.666 1.00 84.62 196 ARG A C 1
ATOM 1526 O O . ARG A 1 196 ? -14.852 8.208 20.803 1.00 84.62 196 ARG A O 1
ATOM 1533 N N . ASP A 1 197 ? -15.673 10.117 21.679 1.00 80.56 197 ASP A N 1
ATOM 1534 C CA . ASP A 1 197 ? -15.579 9.699 23.085 1.00 80.56 197 ASP A CA 1
ATOM 1535 C C . ASP A 1 197 ? -16.760 8.797 23.488 1.00 80.56 197 ASP A C 1
ATOM 1537 O O . ASP A 1 197 ? -17.710 8.615 22.723 1.00 80.56 197 ASP A O 1
ATOM 1541 N N . ASP A 1 198 ? -16.743 8.280 24.721 1.00 78.12 198 ASP A N 1
ATOM 1542 C CA . ASP A 1 198 ? -17.812 7.432 25.281 1.00 78.12 198 ASP A CA 1
ATOM 1543 C C . ASP A 1 198 ? -19.200 8.103 25.289 1.00 78.12 198 ASP A C 1
ATOM 1545 O O . ASP A 1 198 ? -20.225 7.444 25.459 1.00 78.12 198 ASP A O 1
ATOM 1549 N N . ARG A 1 199 ? -19.254 9.432 25.129 1.00 79.62 199 ARG A N 1
ATOM 1550 C CA . ARG A 1 199 ? -20.489 10.226 25.057 1.00 79.62 199 ARG A CA 1
ATOM 1551 C C . ARG A 1 199 ? -20.888 10.547 23.615 1.00 79.62 199 ARG A C 1
ATOM 1553 O O . ARG A 1 199 ? -21.814 11.330 23.407 1.00 79.62 199 ARG A O 1
ATOM 1560 N N . GLY A 1 200 ? -20.194 9.981 22.631 1.00 78.62 200 GLY A N 1
ATOM 1561 C CA . GLY A 1 200 ? -20.427 10.198 21.207 1.00 78.62 200 GLY A CA 1
ATOM 1562 C C . GLY A 1 200 ? -19.923 11.542 20.677 1.00 78.62 200 GLY A C 1
ATOM 1563 O O . GLY A 1 200 ? -20.217 11.874 19.530 1.00 78.62 200 GLY A O 1
ATOM 1564 N N . ARG A 1 201 ? -19.180 12.331 21.466 1.00 82.31 201 ARG A N 1
ATOM 1565 C CA . ARG A 1 201 ? -18.653 13.632 21.027 1.00 82.31 201 ARG A CA 1
ATOM 1566 C C . ARG A 1 201 ? -17.391 13.443 20.208 1.00 82.31 201 ARG A C 1
ATOM 1568 O O . ARG A 1 201 ? -16.531 12.645 20.569 1.00 82.31 201 ARG A O 1
ATOM 1575 N N . TYR A 1 202 ? -17.247 14.244 19.160 1.00 82.31 202 TYR A N 1
ATOM 1576 C CA . TYR A 1 202 ? -16.016 14.300 18.384 1.00 82.31 202 TYR A CA 1
ATOM 1577 C C . TYR A 1 202 ? -14.844 14.783 19.234 1.00 82.31 202 TYR A C 1
ATOM 1579 O O . TYR A 1 202 ? -14.878 15.877 19.800 1.00 82.31 202 TYR A O 1
ATOM 1587 N N . VAL A 1 203 ? -13.792 13.973 19.280 1.00 86.38 203 VAL A N 1
ATOM 1588 C CA . VAL A 1 203 ? -12.512 14.310 19.897 1.00 86.38 203 VAL A CA 1
ATOM 1589 C C . VAL A 1 203 ? -11.452 14.293 18.816 1.00 86.38 203 VAL A C 1
ATOM 1591 O O . VAL A 1 203 ? -11.450 13.436 17.935 1.00 86.38 203 VAL A O 1
ATOM 1594 N N . THR A 1 204 ? -10.576 15.287 18.852 1.00 88.38 204 THR A N 1
ATOM 1595 C CA . THR A 1 204 ? -9.413 15.370 17.977 1.00 88.38 204 THR A CA 1
ATOM 1596 C C . THR A 1 204 ? -8.229 15.800 18.814 1.00 88.38 204 THR A C 1
ATOM 1598 O O . THR A 1 204 ? -8.306 16.821 19.497 1.00 88.38 204 THR A O 1
ATOM 1601 N N . THR A 1 205 ? -7.140 15.050 18.721 1.00 87.94 205 THR A N 1
ATOM 1602 C CA . THR A 1 205 ? -5.906 15.346 19.443 1.00 87.94 205 THR A CA 1
ATOM 1603 C C . THR A 1 205 ? -4.742 15.291 18.468 1.00 87.94 205 THR A C 1
ATOM 1605 O O . THR A 1 205 ? -4.711 14.468 17.553 1.00 87.94 205 THR A O 1
ATOM 1608 N N . SER A 1 206 ? -3.789 16.198 18.654 1.00 88.06 206 SER A N 1
ATOM 1609 C CA . SER A 1 206 ? -2.573 16.305 17.858 1.00 88.06 206 SER A CA 1
ATOM 1610 C C . SER A 1 206 ? -1.399 16.492 18.799 1.00 88.06 206 SER A C 1
ATOM 1612 O O . SER A 1 206 ? -1.457 17.361 19.669 1.00 88.06 206 SER A O 1
ATOM 1614 N N . THR A 1 207 ? -0.333 15.725 18.610 1.00 84.19 207 THR A N 1
ATOM 1615 C CA . THR A 1 207 ? 0.950 16.000 19.262 1.00 84.19 207 THR A CA 1
ATOM 1616 C C . THR A 1 207 ? 1.732 17.091 18.529 1.00 84.19 207 THR A C 1
ATOM 1618 O O . THR A 1 207 ? 2.604 17.733 19.111 1.00 84.19 207 THR A O 1
ATOM 1621 N N . LEU A 1 208 ? 1.372 17.366 17.270 1.00 81.75 208 LEU A N 1
ATOM 1622 C CA . LEU A 1 208 ? 1.933 18.447 16.464 1.00 81.75 208 LEU A CA 1
ATOM 1623 C C . LEU A 1 208 ? 1.080 19.714 16.557 1.00 81.75 208 LEU A C 1
ATOM 1625 O O . LEU A 1 208 ? -0.148 19.668 16.447 1.00 81.75 208 LEU A O 1
ATOM 1629 N N . GLN A 1 209 ? 1.735 20.862 16.722 1.00 78.50 209 GLN A N 1
ATOM 1630 C CA . GLN A 1 209 ? 1.066 22.159 16.743 1.00 78.50 209 GLN A CA 1
ATOM 1631 C C . GLN A 1 209 ? 0.707 22.620 15.324 1.00 78.50 209 GLN A C 1
ATOM 1633 O O . GLN A 1 209 ? 1.437 22.353 14.372 1.00 78.50 209 GLN A O 1
ATOM 1638 N N . SER A 1 210 ? -0.385 23.379 15.174 1.00 76.44 210 SER A N 1
ATOM 1639 C CA . SER A 1 210 ? -0.865 23.847 13.861 1.00 76.44 210 SER A CA 1
ATOM 1640 C C . SER A 1 210 ? 0.187 24.624 13.066 1.00 76.44 210 SER A C 1
ATOM 1642 O O . SER A 1 210 ? 0.243 24.514 11.844 1.00 76.44 210 SER A O 1
ATOM 1644 N N . HIS A 1 211 ? 1.040 25.388 13.752 1.00 75.94 211 HIS A N 1
ATOM 1645 C CA . HIS A 1 211 ? 2.102 26.151 13.106 1.00 75.94 211 HIS A CA 1
ATOM 1646 C C . HIS A 1 211 ? 3.222 25.254 12.542 1.00 75.94 211 HIS A C 1
ATOM 1648 O O . HIS A 1 211 ? 3.824 25.632 11.543 1.00 75.94 211 HIS A O 1
ATOM 1654 N N . HIS A 1 212 ? 3.452 24.055 13.099 1.00 76.12 212 HIS A N 1
ATOM 1655 C CA . HIS A 1 212 ? 4.376 23.064 12.528 1.00 76.12 212 HIS A CA 1
ATOM 1656 C C . HIS A 1 212 ? 3.821 22.447 11.234 1.00 76.12 212 HIS A C 1
ATOM 1658 O O . HIS A 1 212 ? 4.568 22.114 10.326 1.00 76.12 212 HIS A O 1
ATOM 1664 N N . ILE A 1 213 ? 2.495 22.314 11.112 1.00 75.31 213 ILE A N 1
ATOM 1665 C CA . ILE A 1 213 ? 1.862 21.809 9.879 1.00 75.31 213 ILE A CA 1
ATOM 1666 C C . ILE A 1 213 ? 2.008 22.831 8.739 1.00 75.31 213 ILE A C 1
ATOM 1668 O O . ILE A 1 213 ? 2.126 22.456 7.574 1.00 75.31 213 ILE A O 1
ATOM 1672 N N . GLN A 1 214 ? 1.994 24.125 9.074 1.00 73.50 214 GLN A N 1
ATOM 1673 C CA . GLN A 1 214 ? 2.188 25.224 8.121 1.00 73.50 214 GLN A CA 1
ATOM 1674 C C . GLN A 1 214 ? 3.656 25.441 7.741 1.00 73.50 214 GLN A C 1
ATOM 1676 O O . GLN A 1 214 ? 3.916 25.942 6.652 1.00 73.50 214 GLN A O 1
ATOM 1681 N N . ASN A 1 215 ? 4.579 25.051 8.621 1.00 75.75 215 ASN A N 1
ATOM 1682 C CA . ASN A 1 215 ? 6.023 25.210 8.474 1.00 75.75 215 ASN A CA 1
ATOM 1683 C C . ASN A 1 215 ? 6.682 23.833 8.716 1.00 75.75 215 ASN A C 1
ATOM 1685 O O . ASN A 1 215 ? 7.112 23.539 9.840 1.00 75.75 215 ASN A O 1
ATOM 1689 N N . PRO A 1 216 ? 6.659 22.943 7.701 1.00 73.88 216 PRO A N 1
ATOM 1690 C CA . PRO A 1 216 ? 7.045 21.535 7.822 1.00 73.88 216 PRO A CA 1
ATOM 1691 C C . PRO A 1 216 ? 8.478 21.301 8.311 1.00 73.88 216 PRO A C 1
ATOM 1693 O O . PRO A 1 216 ? 8.761 20.231 8.848 1.00 73.88 216 PRO A O 1
ATOM 1696 N N . GLU A 1 217 ? 9.365 22.279 8.131 1.00 71.62 217 GLU A N 1
ATOM 1697 C CA . GLU A 1 217 ? 10.752 22.291 8.601 1.00 71.62 217 GLU A CA 1
ATOM 1698 C C . GLU A 1 217 ? 10.874 22.261 10.133 1.00 71.62 217 GLU A C 1
ATOM 1700 O O . GLU A 1 217 ? 11.919 21.902 10.668 1.00 71.62 217 GLU A O 1
ATOM 1705 N N . TYR A 1 218 ? 9.804 22.609 10.858 1.00 73.00 218 TYR A N 1
ATOM 1706 C CA . TYR A 1 218 ? 9.761 22.505 12.317 1.00 73.00 218 TYR A CA 1
ATOM 1707 C C . TYR A 1 218 ? 9.238 21.164 12.814 1.00 73.00 218 TYR A C 1
ATOM 1709 O O . TYR A 1 218 ? 9.102 21.002 14.020 1.00 73.00 218 TYR A O 1
ATOM 1717 N N . ILE A 1 219 ? 8.912 20.204 11.951 1.00 74.69 219 ILE A N 1
ATOM 1718 C CA . ILE A 1 219 ? 8.599 18.844 12.396 1.00 74.69 219 ILE A CA 1
ATOM 1719 C C . ILE A 1 219 ? 9.899 18.051 12.287 1.00 74.69 219 ILE A C 1
ATOM 1721 O O . ILE A 1 219 ? 10.390 17.827 11.185 1.00 74.69 219 ILE A O 1
ATOM 1725 N N . THR A 1 220 ? 10.450 17.629 13.420 1.00 68.62 220 THR A N 1
ATOM 1726 C CA . THR A 1 220 ? 11.689 16.844 13.492 1.00 68.62 220 THR A CA 1
ATOM 1727 C C . THR A 1 220 ? 11.462 15.630 14.393 1.00 68.62 220 THR A C 1
ATOM 1729 O O . THR A 1 220 ? 10.571 15.672 15.247 1.00 68.62 220 THR A O 1
ATOM 1732 N N . PRO A 1 221 ? 12.211 14.523 14.245 1.00 64.75 221 PRO A N 1
ATOM 1733 C CA . PRO A 1 221 ? 11.995 13.340 15.080 1.00 64.75 221 PRO A CA 1
ATOM 1734 C C . PRO A 1 221 ? 12.039 13.639 16.584 1.00 64.75 221 PRO A C 1
ATOM 1736 O O . PRO A 1 221 ? 11.326 13.004 17.355 1.00 64.75 221 PRO A O 1
ATOM 1739 N N . GLU A 1 222 ? 12.833 14.629 17.000 1.00 66.12 222 GLU A N 1
ATOM 1740 C CA . GLU A 1 222 ? 13.014 15.020 18.400 1.00 66.12 222 GLU A CA 1
ATOM 1741 C C . GLU A 1 222 ? 11.784 15.724 18.988 1.00 66.12 222 GLU A C 1
ATOM 1743 O O . GLU A 1 222 ? 11.610 15.730 20.207 1.00 66.12 222 GLU A O 1
ATOM 1748 N N . ASN A 1 223 ? 10.932 16.324 18.150 1.00 68.19 223 ASN A N 1
ATOM 1749 C CA . ASN A 1 223 ? 9.734 17.044 18.590 1.00 68.19 223 ASN A CA 1
ATOM 1750 C C . ASN A 1 223 ? 8.417 16.325 18.276 1.00 68.19 223 ASN A C 1
ATOM 1752 O O . ASN A 1 223 ? 7.354 16.762 18.729 1.00 68.19 223 ASN A O 1
ATOM 1756 N N . VAL A 1 224 ? 8.478 15.203 17.556 1.00 71.69 224 VAL A N 1
ATOM 1757 C CA . VAL A 1 224 ? 7.331 14.321 17.370 1.00 71.69 224 VAL A CA 1
ATOM 1758 C C . VAL A 1 224 ? 7.090 13.547 18.667 1.00 71.69 224 VAL A C 1
ATOM 1760 O O . VAL A 1 224 ? 7.720 12.526 18.945 1.00 71.69 224 VAL A O 1
ATOM 1763 N N . LEU A 1 225 ? 6.150 14.032 19.479 1.00 68.75 225 LEU A N 1
ATOM 1764 C CA . LEU A 1 225 ? 5.697 13.312 20.669 1.00 68.75 225 LEU A CA 1
ATOM 1765 C C . LEU A 1 225 ? 4.755 12.172 20.267 1.00 68.75 225 LEU A C 1
ATOM 1767 O O . LEU A 1 225 ? 3.941 12.311 19.350 1.00 68.75 225 LEU A O 1
ATOM 1771 N N . GLN A 1 226 ? 4.851 11.056 20.986 1.00 70.94 226 GLN A N 1
ATOM 1772 C CA . GLN A 1 226 ? 3.933 9.926 20.855 1.00 70.94 226 GLN A CA 1
ATOM 1773 C C . GLN A 1 226 ? 2.725 10.126 21.772 1.00 70.94 226 GLN A C 1
ATOM 1775 O O . GLN A 1 226 ? 2.869 10.650 22.877 1.00 70.94 226 GLN A O 1
ATOM 1780 N N . PHE A 1 227 ? 1.551 9.670 21.336 1.00 77.94 227 PHE A N 1
ATOM 1781 C CA . PHE A 1 227 ? 0.395 9.565 22.227 1.00 77.94 227 PHE A CA 1
ATOM 1782 C C . PHE A 1 227 ? 0.629 8.545 23.336 1.00 77.94 227 PHE A C 1
ATOM 1784 O O . PHE A 1 227 ? 1.257 7.502 23.115 1.00 77.94 227 PHE A O 1
ATOM 1791 N N . ASP A 1 228 ? 0.030 8.811 24.495 1.00 78.25 228 ASP A N 1
ATOM 1792 C CA . ASP A 1 228 ? -0.239 7.764 25.470 1.00 78.25 228 ASP A CA 1
ATOM 1793 C C . ASP A 1 228 ? -1.290 6.801 24.871 1.00 78.25 228 ASP A C 1
ATOM 1795 O O . ASP A 1 228 ? -2.380 7.246 24.498 1.00 78.25 228 ASP A O 1
ATOM 1799 N N . PRO A 1 229 ? -1.000 5.491 24.727 1.00 77.25 229 PRO A N 1
ATOM 1800 C CA . PRO A 1 229 ? -1.962 4.518 24.209 1.00 77.25 229 PRO A CA 1
ATOM 1801 C C . PRO A 1 229 ? -3.296 4.482 24.966 1.00 77.25 229 PRO A C 1
ATOM 1803 O O . PRO A 1 229 ? -4.309 4.091 24.381 1.00 77.25 229 PRO A O 1
ATOM 1806 N N . GLU A 1 230 ? -3.312 4.883 26.241 1.00 80.69 230 GLU A N 1
ATOM 1807 C CA . GLU A 1 230 ? -4.537 4.939 27.041 1.00 80.69 230 GLU A CA 1
ATOM 1808 C C . GLU A 1 230 ? -5.493 6.056 26.597 1.00 80.69 230 GLU A C 1
ATOM 1810 O O . GLU A 1 230 ? -6.702 5.941 26.794 1.00 80.69 230 GLU A O 1
ATOM 1815 N N . GLU A 1 231 ? -4.985 7.095 25.928 1.00 79.94 231 GLU A N 1
ATOM 1816 C CA . GLU A 1 231 ? -5.788 8.193 25.371 1.00 79.94 231 GLU A CA 1
ATOM 1817 C C . GLU A 1 231 ? -6.429 7.842 24.019 1.00 79.94 231 GLU A C 1
ATOM 1819 O O . GLU A 1 231 ? -7.261 8.595 23.503 1.00 79.94 231 GLU A O 1
ATOM 1824 N N . LEU A 1 232 ? -6.041 6.710 23.426 1.00 84.56 232 LEU A N 1
ATOM 1825 C CA . LEU A 1 232 ? -6.499 6.292 22.108 1.00 84.56 232 LEU A CA 1
ATOM 1826 C C . LEU A 1 232 ? -7.696 5.329 22.196 1.00 84.56 232 LEU A C 1
ATOM 1828 O O . LEU A 1 232 ? -7.741 4.477 23.091 1.00 84.56 232 LEU A O 1
ATOM 1832 N N . PRO A 1 233 ? -8.629 5.396 21.222 1.00 85.75 233 PRO A N 1
ATOM 1833 C CA . PRO A 1 233 ? -9.649 4.370 21.017 1.00 85.75 233 PRO A CA 1
ATOM 1834 C C . PRO A 1 233 ? -9.060 2.953 20.970 1.00 85.75 233 PRO A C 1
ATOM 1836 O O . PRO A 1 233 ? -7.975 2.754 20.419 1.00 85.75 233 PRO A O 1
ATOM 1839 N N . GLU A 1 234 ? -9.811 1.965 21.467 1.00 87.12 234 GLU A N 1
ATOM 1840 C CA . GLU A 1 234 ? -9.392 0.552 21.551 1.00 87.12 234 GLU A CA 1
ATOM 1841 C C . GLU A 1 234 ? -8.821 0.029 20.225 1.00 87.12 234 GLU A C 1
ATOM 1843 O O . GLU A 1 234 ? -7.712 -0.498 20.197 1.00 87.12 234 GLU A O 1
ATOM 1848 N N . ILE A 1 235 ? -9.500 0.299 19.104 1.00 86.00 235 ILE A N 1
ATOM 1849 C CA . ILE A 1 235 ? -9.043 -0.121 17.771 1.00 86.00 235 ILE A CA 1
ATOM 1850 C C . ILE A 1 235 ? -7.648 0.419 17.414 1.00 86.00 235 ILE A C 1
ATOM 1852 O O . ILE A 1 235 ? -6.860 -0.269 16.772 1.00 86.00 235 ILE A O 1
ATOM 1856 N N . PHE A 1 236 ? -7.295 1.633 17.845 1.00 89.19 236 PHE A N 1
ATOM 1857 C CA . PHE A 1 236 ? -5.963 2.196 17.608 1.00 89.19 236 PHE A CA 1
ATOM 1858 C C . PHE A 1 236 ? -4.934 1.697 18.613 1.00 89.19 236 PHE A C 1
ATOM 1860 O O . PHE A 1 236 ? -3.777 1.495 18.242 1.00 89.19 236 PHE A O 1
ATOM 1867 N N . ARG A 1 237 ? -5.344 1.425 19.852 1.00 88.69 237 ARG A N 1
ATOM 1868 C CA . ARG A 1 237 ? -4.489 0.767 20.842 1.00 88.69 237 ARG A CA 1
ATOM 1869 C C . ARG A 1 237 ? -4.046 -0.609 20.351 1.00 88.69 237 ARG A C 1
ATOM 1871 O O . ARG A 1 237 ? -2.849 -0.886 20.335 1.00 88.69 237 ARG A O 1
ATOM 1878 N N . GLU A 1 238 ? -4.977 -1.413 19.841 1.00 87.75 238 GLU A N 1
ATOM 1879 C CA . GLU A 1 238 ? -4.683 -2.717 19.238 1.00 87.75 238 GLU A CA 1
ATOM 1880 C C . GLU A 1 238 ? -3.706 -2.604 18.058 1.00 87.75 238 GLU A C 1
ATOM 1882 O O . GLU A 1 238 ? -2.761 -3.391 17.949 1.00 87.75 238 GLU A O 1
ATOM 1887 N N . VAL A 1 239 ? -3.886 -1.594 17.197 1.00 87.88 239 VAL A N 1
ATOM 1888 C CA . VAL A 1 239 ? -2.975 -1.301 16.076 1.00 87.88 239 VAL A CA 1
ATOM 1889 C C . VAL A 1 239 ? -1.555 -1.017 16.578 1.00 87.88 239 VAL A C 1
ATOM 1891 O O . VAL A 1 239 ? -0.599 -1.612 16.071 1.00 87.88 239 VAL A O 1
ATOM 1894 N N . LEU A 1 240 ? -1.395 -0.153 17.587 1.00 88.06 240 LEU A N 1
ATOM 1895 C CA . LEU A 1 240 ? -0.083 0.183 18.152 1.00 88.06 240 LEU A CA 1
ATOM 1896 C C . LEU A 1 240 ? 0.566 -0.999 18.875 1.00 88.06 240 LEU A C 1
ATOM 1898 O O . LEU A 1 240 ? 1.770 -1.225 18.745 1.00 88.06 240 LEU A O 1
ATOM 1902 N N . GLU A 1 241 ? -0.208 -1.776 19.626 1.00 87.94 241 GLU A N 1
ATOM 1903 C CA . GLU A 1 241 ? 0.299 -2.965 20.305 1.00 87.94 241 GLU A CA 1
ATOM 1904 C C . GLU A 1 241 ? 0.743 -4.046 19.323 1.00 87.94 241 GLU A C 1
ATOM 1906 O O . GLU A 1 241 ? 1.802 -4.648 19.517 1.00 87.94 241 GLU A O 1
ATOM 1911 N N . SER A 1 242 ? -0.036 -4.284 18.263 1.00 86.50 242 SER A N 1
ATOM 1912 C CA . SER A 1 242 ? 0.336 -5.213 17.197 1.00 86.50 242 SER A CA 1
ATOM 1913 C C . SER A 1 242 ? 1.634 -4.771 16.522 1.00 86.50 242 SER A C 1
ATOM 1915 O O . SER A 1 242 ? 2.520 -5.600 16.311 1.00 86.50 242 SER A O 1
ATOM 1917 N N . ASN A 1 243 ? 1.789 -3.468 16.262 1.00 86.75 243 ASN A N 1
ATOM 1918 C CA . ASN A 1 243 ? 3.015 -2.895 15.706 1.00 86.75 243 ASN A CA 1
ATOM 1919 C C . ASN A 1 243 ? 4.225 -3.132 16.601 1.00 86.75 243 ASN A C 1
ATOM 1921 O O . ASN A 1 243 ? 5.233 -3.669 16.141 1.00 86.75 243 ASN A O 1
ATOM 1925 N N . ARG A 1 244 ? 4.107 -2.829 17.894 1.00 86.00 244 ARG A N 1
ATOM 1926 C CA . ARG A 1 244 ? 5.188 -3.053 18.862 1.00 86.00 244 ARG A CA 1
ATOM 1927 C C . ARG A 1 244 ? 5.557 -4.534 18.978 1.00 86.00 244 ARG A C 1
ATOM 1929 O O . ARG A 1 244 ? 6.742 -4.860 18.973 1.00 86.00 244 ARG A O 1
ATOM 1936 N N . ARG A 1 245 ? 4.567 -5.435 19.035 1.00 85.50 245 ARG A N 1
ATOM 1937 C CA . ARG A 1 245 ? 4.786 -6.894 19.085 1.00 85.50 245 ARG A CA 1
ATOM 1938 C C . ARG A 1 245 ? 5.478 -7.413 17.825 1.00 85.50 245 ARG A C 1
ATOM 1940 O O . ARG A 1 245 ? 6.403 -8.219 17.924 1.00 85.50 245 ARG A O 1
ATOM 1947 N N . PHE A 1 246 ? 5.070 -6.937 16.651 1.00 79.75 246 PHE A N 1
ATOM 1948 C CA . PHE A 1 246 ? 5.703 -7.327 15.397 1.00 79.75 246 PHE A CA 1
ATOM 1949 C C . PHE A 1 246 ? 7.154 -6.843 15.331 1.00 79.75 246 PHE A C 1
ATOM 1951 O O . PHE A 1 246 ? 8.049 -7.658 15.129 1.00 79.75 246 PHE A O 1
ATOM 1958 N N . VAL A 1 247 ? 7.401 -5.553 15.585 1.00 79.38 247 VAL A N 1
ATOM 1959 C CA . VAL A 1 247 ? 8.755 -4.975 15.583 1.00 79.38 247 VAL A CA 1
ATOM 1960 C C . VAL A 1 247 ? 9.674 -5.711 16.561 1.00 79.38 247 VAL A C 1
ATOM 1962 O O . VAL A 1 247 ? 10.810 -6.036 16.219 1.00 79.38 247 VAL A O 1
ATOM 1965 N N . ALA A 1 248 ? 9.181 -6.034 17.760 1.00 82.38 248 ALA A N 1
ATOM 1966 C CA . ALA A 1 248 ? 9.951 -6.771 18.759 1.00 82.38 248 ALA A CA 1
ATOM 1967 C C . ALA A 1 248 ? 10.306 -8.205 18.324 1.00 82.38 248 ALA A C 1
ATOM 1969 O O . ALA A 1 248 ? 11.360 -8.707 18.708 1.00 82.38 248 ALA A O 1
ATOM 1970 N N . SER A 1 249 ? 9.457 -8.860 17.524 1.00 79.12 249 SER A N 1
ATOM 1971 C CA . SER A 1 249 ? 9.720 -10.219 17.020 1.00 79.12 249 SER A CA 1
ATOM 1972 C C . SER A 1 249 ? 10.610 -10.257 15.776 1.00 79.12 249 SER A C 1
ATOM 1974 O O . SER A 1 249 ? 10.986 -11.343 15.341 1.00 79.12 249 SER A O 1
ATOM 1976 N N . ARG A 1 250 ? 10.955 -9.091 15.214 1.00 73.12 250 ARG A N 1
ATOM 1977 C CA . ARG A 1 250 ? 11.700 -8.951 13.958 1.00 73.12 250 ARG A CA 1
ATOM 1978 C C . ARG A 1 250 ? 12.892 -7.985 14.079 1.00 73.12 250 ARG A C 1
ATOM 1980 O O . ARG A 1 250 ? 12.958 -6.996 13.339 1.00 73.12 250 ARG A O 1
ATOM 1987 N N . PRO A 1 251 ? 13.835 -8.215 15.015 1.00 68.44 251 PRO A N 1
ATOM 1988 C CA . PRO A 1 251 ? 14.983 -7.327 15.214 1.00 68.44 251 PRO A CA 1
ATOM 1989 C C . PRO A 1 251 ? 15.849 -7.162 13.954 1.00 68.44 251 PRO A C 1
ATOM 1991 O O . PRO A 1 251 ? 16.474 -6.114 13.787 1.00 68.44 251 PRO A O 1
ATOM 1994 N N . GLU A 1 252 ? 15.838 -8.146 13.050 1.00 64.75 252 GLU A N 1
ATOM 1995 C CA . GLU A 1 252 ? 16.551 -8.138 11.771 1.00 64.75 252 GLU A CA 1
ATOM 1996 C C . GLU A 1 252 ? 16.092 -7.026 10.816 1.00 64.75 252 GLU A C 1
ATOM 1998 O O . GLU A 1 252 ? 16.867 -6.593 9.965 1.00 64.75 252 GLU A O 1
ATOM 2003 N N . LEU A 1 253 ? 14.870 -6.496 10.969 1.00 62.38 253 LEU A N 1
ATOM 2004 C CA . LEU A 1 253 ? 14.355 -5.423 10.107 1.00 62.38 253 LEU A CA 1
ATOM 2005 C C . LEU A 1 253 ? 15.235 -4.167 10.149 1.00 62.38 253 LEU A C 1
ATOM 2007 O O . LEU A 1 253 ? 15.398 -3.510 9.119 1.00 62.38 253 LEU A O 1
ATOM 2011 N N . LYS A 1 254 ? 15.872 -3.891 11.300 1.00 54.66 254 LYS A N 1
ATOM 2012 C CA . LYS A 1 254 ? 16.788 -2.752 11.498 1.00 54.66 254 LYS A CA 1
ATOM 2013 C C . LYS A 1 254 ? 18.030 -2.790 10.612 1.00 54.66 254 LYS A C 1
ATOM 2015 O O . LYS A 1 254 ? 18.673 -1.747 10.462 1.00 54.66 254 LYS A O 1
ATOM 2020 N N . GLU A 1 255 ? 18.379 -3.963 10.087 1.00 47.91 255 GLU A N 1
ATOM 2021 C CA . GLU A 1 255 ? 19.560 -4.199 9.252 1.00 47.91 255 GLU A CA 1
ATOM 2022 C C . GLU A 1 255 ? 19.224 -4.287 7.756 1.00 47.91 255 GLU A C 1
ATOM 2024 O O . GLU A 1 255 ? 20.128 -4.355 6.927 1.00 47.91 255 GLU A O 1
ATOM 2029 N N . THR A 1 256 ? 17.939 -4.262 7.386 1.00 50.41 256 THR A N 1
ATOM 2030 C CA . THR A 1 256 ? 17.522 -4.404 5.985 1.00 50.41 256 THR A CA 1
ATOM 2031 C C . THR A 1 256 ? 17.620 -3.082 5.205 1.00 50.41 256 THR A C 1
ATOM 2033 O O . THR A 1 256 ? 17.528 -1.992 5.765 1.00 50.41 256 THR A O 1
ATOM 2036 N N . GLN A 1 257 ? 17.889 -3.189 3.905 1.00 53.84 257 GLN A N 1
ATOM 2037 C CA . GLN A 1 257 ? 18.443 -2.178 2.985 1.00 53.84 257 GLN A CA 1
ATOM 2038 C C . GLN A 1 257 ? 17.611 -0.888 2.817 1.00 53.84 257 GLN A C 1
ATOM 2040 O O . GLN A 1 257 ? 16.426 -0.891 3.109 1.00 53.84 257 GLN A O 1
ATOM 2045 N N . ARG A 1 258 ? 18.210 0.219 2.335 1.00 55.84 258 ARG A N 1
ATOM 2046 C CA . ARG A 1 258 ? 17.616 1.584 2.311 1.00 55.84 258 ARG A CA 1
ATOM 2047 C C . ARG A 1 258 ? 16.470 1.813 1.303 1.00 55.84 258 ARG A C 1
ATOM 2049 O O . ARG A 1 258 ? 15.642 2.679 1.562 1.00 55.84 258 ARG A O 1
ATOM 2056 N N . VAL A 1 259 ? 16.434 1.064 0.201 1.00 64.19 259 VAL A N 1
ATOM 2057 C CA . VAL A 1 259 ? 15.445 1.137 -0.900 1.00 64.19 259 VAL A CA 1
ATOM 2058 C C . VAL A 1 259 ? 14.934 -0.280 -1.153 1.00 64.19 259 VAL A C 1
ATOM 2060 O O . VAL A 1 259 ? 15.738 -1.204 -1.070 1.00 64.19 259 VAL A O 1
ATOM 2063 N N . GLN A 1 260 ? 13.654 -0.518 -1.448 1.00 67.12 260 GLN A N 1
ATOM 2064 C CA . GLN A 1 260 ? 13.244 -1.879 -1.819 1.00 67.12 260 GLN A CA 1
ATOM 2065 C C . GLN A 1 260 ? 13.873 -2.321 -3.150 1.00 67.12 260 GLN A C 1
ATOM 2067 O O . GLN A 1 260 ? 13.785 -1.619 -4.150 1.00 67.12 260 GLN A O 1
ATOM 2072 N N . ASN A 1 261 ? 14.451 -3.523 -3.166 1.00 71.50 261 ASN A N 1
ATOM 2073 C CA . ASN A 1 261 ? 14.760 -4.275 -4.382 1.00 71.50 261 ASN A CA 1
ATOM 2074 C C . ASN A 1 261 ? 13.900 -5.546 -4.363 1.00 71.50 261 ASN A C 1
ATOM 2076 O O . ASN A 1 261 ? 14.322 -6.565 -3.814 1.00 71.50 261 ASN A O 1
ATOM 2080 N N . PRO A 1 262 ? 12.628 -5.439 -4.782 1.00 80.19 262 PRO A N 1
ATOM 2081 C CA . PRO A 1 262 ? 11.666 -6.518 -4.626 1.00 80.19 262 PRO A CA 1
ATOM 2082 C C . PRO A 1 262 ? 11.953 -7.658 -5.607 1.00 80.19 262 PRO A C 1
ATOM 2084 O O . PRO A 1 262 ? 12.330 -7.425 -6.747 1.00 80.19 262 PRO A O 1
ATOM 2087 N N . ASP A 1 263 ? 11.670 -8.897 -5.220 1.00 82.88 263 ASP A N 1
ATOM 2088 C CA . ASP A 1 263 ? 11.724 -10.032 -6.149 1.00 82.88 263 ASP A CA 1
ATOM 2089 C C . ASP A 1 263 ? 10.480 -10.032 -7.071 1.00 82.88 263 ASP A C 1
ATOM 2091 O O . ASP A 1 263 ? 10.511 -10.488 -8.221 1.00 82.88 263 ASP A O 1
ATOM 2095 N N . VAL A 1 264 ? 9.365 -9.500 -6.548 1.00 88.12 264 VAL A N 1
ATOM 2096 C CA . VAL A 1 264 ? 8.046 -9.482 -7.187 1.00 88.12 264 VAL A CA 1
ATOM 2097 C C . VAL A 1 264 ? 7.395 -8.104 -7.065 1.00 88.12 264 VAL A C 1
ATOM 2099 O O . VAL A 1 264 ? 7.373 -7.514 -5.986 1.00 88.12 264 VAL A O 1
ATOM 2102 N N . ILE A 1 265 ? 6.777 -7.615 -8.138 1.00 90.62 265 ILE A N 1
ATOM 2103 C CA . ILE A 1 265 ? 5.841 -6.484 -8.071 1.00 90.62 265 ILE A CA 1
ATOM 2104 C C . ILE A 1 265 ? 4.418 -7.000 -8.221 1.00 90.62 265 ILE A C 1
ATOM 2106 O O . ILE A 1 265 ? 4.147 -7.844 -9.071 1.00 90.62 265 ILE A O 1
ATOM 2110 N N . VAL A 1 266 ? 3.497 -6.483 -7.413 1.00 92.62 266 VAL A N 1
ATOM 2111 C CA . VAL A 1 266 ? 2.069 -6.783 -7.535 1.00 92.62 266 VAL A CA 1
ATOM 2112 C C . VAL A 1 266 ? 1.280 -5.491 -7.677 1.00 92.62 266 VAL A C 1
ATOM 2114 O O . VAL A 1 266 ? 1.291 -4.655 -6.776 1.00 92.62 266 VAL A O 1
ATOM 2117 N N . VAL A 1 267 ? 0.557 -5.358 -8.784 1.00 93.62 267 VAL A N 1
ATOM 2118 C CA . VAL A 1 267 ? -0.417 -4.289 -9.018 1.00 93.62 267 VAL A CA 1
ATOM 2119 C C . VAL A 1 267 ? -1.809 -4.879 -8.821 1.00 93.62 267 VAL A C 1
ATOM 2121 O O . VAL A 1 267 ? -2.184 -5.828 -9.513 1.00 93.62 267 VAL A O 1
ATOM 2124 N N . THR A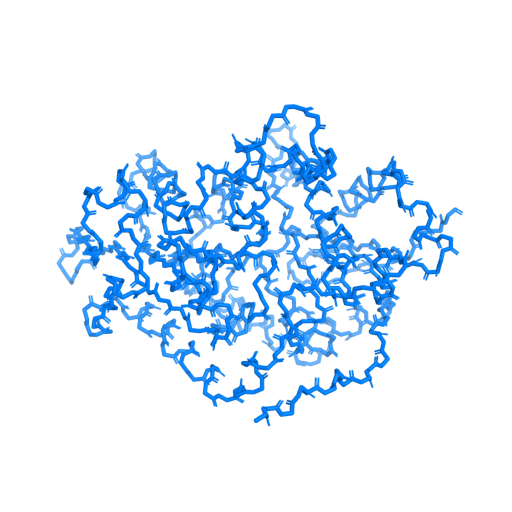 1 268 ? -2.561 -4.367 -7.840 1.00 91.19 268 THR A N 1
ATOM 2125 C CA . THR A 1 268 ? -3.791 -5.028 -7.381 1.00 91.19 268 THR A CA 1
ATOM 2126 C C . THR A 1 268 ? -4.932 -4.091 -7.022 1.00 91.19 268 THR A C 1
ATOM 2128 O O . THR A 1 268 ? -4.736 -3.089 -6.341 1.00 91.19 268 THR A O 1
ATOM 2131 N N . THR A 1 269 ? -6.159 -4.461 -7.399 1.00 88.38 269 THR A N 1
ATOM 2132 C CA . THR A 1 269 ? -7.381 -3.785 -6.914 1.00 88.38 269 THR A CA 1
ATOM 2133 C C . THR A 1 269 ? -7.854 -4.338 -5.563 1.00 88.38 269 THR A C 1
ATOM 2135 O O . THR A 1 269 ? -8.838 -3.862 -4.994 1.00 88.38 269 THR A O 1
ATOM 2138 N N . ALA A 1 270 ? -7.229 -5.405 -5.051 1.00 88.50 270 ALA A N 1
ATOM 2139 C CA . ALA A 1 270 ? -7.671 -6.080 -3.839 1.00 88.50 270 ALA A CA 1
ATOM 2140 C C . ALA A 1 270 ? -7.056 -5.447 -2.584 1.00 88.50 270 ALA A C 1
ATOM 2142 O O . ALA A 1 270 ? -5.864 -5.577 -2.323 1.00 88.50 270 ALA A O 1
ATOM 2143 N N . LEU A 1 271 ? -7.912 -4.876 -1.733 1.00 88.38 271 LEU A N 1
ATOM 2144 C CA . LEU A 1 271 ? -7.505 -4.315 -0.438 1.00 88.38 271 LEU A CA 1
ATOM 2145 C C . LEU A 1 271 ? -7.148 -5.378 0.610 1.00 88.38 271 LEU A C 1
ATOM 2147 O O . LEU A 1 271 ? -6.576 -5.051 1.647 1.00 88.38 271 LEU A O 1
ATOM 2151 N N . MET A 1 272 ? -7.506 -6.648 0.391 1.00 89.75 272 MET A N 1
ATOM 2152 C CA . MET A 1 272 ? -7.068 -7.719 1.285 1.00 89.75 272 MET A CA 1
ATOM 2153 C C . MET A 1 272 ? -5.555 -7.945 1.101 1.00 89.75 272 MET A C 1
ATOM 2155 O O . MET A 1 272 ? -5.121 -8.196 -0.031 1.00 89.75 272 MET A O 1
ATOM 2159 N N . PRO A 1 273 ? -4.761 -7.944 2.185 1.00 88.06 273 PRO A N 1
ATOM 2160 C CA . PRO A 1 273 ? -3.315 -8.093 2.108 1.00 88.06 273 PRO A CA 1
ATOM 2161 C C . PRO A 1 273 ? -2.864 -9.368 1.393 1.00 88.06 273 PRO A C 1
ATOM 2163 O O . PRO A 1 273 ? -3.447 -10.442 1.579 1.00 88.06 273 PRO A O 1
ATOM 2166 N N . LEU A 1 274 ? -1.760 -9.272 0.645 1.00 87.88 274 LEU A N 1
ATOM 2167 C CA . LEU A 1 274 ? -1.193 -10.409 -0.086 1.00 87.88 274 LEU A CA 1
ATOM 2168 C C . LEU A 1 274 ? -0.880 -11.600 0.813 1.00 87.88 274 LEU A C 1
ATOM 2170 O O . LEU A 1 274 ? -1.170 -12.722 0.429 1.00 87.88 274 LEU A O 1
ATOM 2174 N N . ARG A 1 275 ? -0.374 -11.389 2.030 1.00 85.25 275 ARG A N 1
ATOM 2175 C CA . ARG A 1 275 ? -0.063 -12.501 2.940 1.00 85.25 275 ARG A CA 1
ATOM 2176 C C . ARG A 1 275 ? -1.289 -13.279 3.432 1.00 85.25 275 ARG A C 1
ATOM 2178 O O . ARG A 1 275 ? -1.147 -14.388 3.940 1.00 85.25 275 ARG A O 1
ATOM 2185 N N . ASN A 1 276 ? -2.483 -12.686 3.355 1.00 87.62 276 ASN A N 1
ATOM 2186 C CA . ASN A 1 276 ? -3.723 -13.395 3.665 1.00 87.62 276 ASN A CA 1
ATOM 2187 C C . ASN A 1 276 ? -4.097 -14.244 2.449 1.00 87.62 276 ASN A C 1
ATOM 2189 O O . ASN A 1 276 ? -4.387 -15.432 2.572 1.00 87.62 276 ASN A O 1
ATOM 2193 N N . ARG A 1 277 ? -4.003 -13.643 1.257 1.00 90.06 277 ARG A N 1
ATOM 2194 C CA . ARG A 1 277 ? -4.358 -14.279 -0.013 1.00 90.06 277 ARG A CA 1
ATOM 2195 C C . ARG A 1 277 ? -3.348 -15.298 -0.515 1.00 90.06 277 ARG A C 1
ATOM 2197 O O . ARG A 1 277 ? -3.761 -16.163 -1.259 1.00 90.06 277 ARG A O 1
ATOM 2204 N N . TYR A 1 278 ? -2.082 -15.215 -0.132 1.00 90.38 278 TYR A N 1
ATOM 2205 C CA . TYR A 1 278 ? -0.987 -16.032 -0.660 1.00 90.38 278 TYR A CA 1
ATOM 2206 C C . TYR A 1 278 ? 0.053 -16.299 0.441 1.00 90.38 278 TYR A C 1
ATOM 2208 O O . TYR A 1 278 ? 1.224 -15.919 0.335 1.00 90.38 278 TYR A O 1
ATOM 2216 N N . ALA A 1 279 ? -0.386 -16.917 1.539 1.00 82.94 279 ALA A N 1
ATOM 2217 C CA . ALA A 1 279 ? 0.392 -17.050 2.772 1.00 82.94 279 ALA A CA 1
ATOM 2218 C C . ALA A 1 279 ? 1.732 -17.779 2.576 1.00 82.94 279 ALA A C 1
ATOM 2220 O O . ALA A 1 279 ? 2.695 -17.468 3.267 1.00 82.94 279 ALA A O 1
ATOM 2221 N N . ASN A 1 280 ? 1.816 -18.692 1.605 1.00 84.50 280 ASN A N 1
ATOM 2222 C CA . ASN A 1 280 ? 3.033 -19.458 1.330 1.00 84.50 280 ASN A CA 1
ATOM 2223 C C . ASN A 1 280 ? 4.041 -18.718 0.431 1.00 84.50 280 ASN A C 1
ATOM 2225 O O . ASN A 1 280 ? 5.148 -19.211 0.247 1.00 84.50 280 ASN A O 1
ATOM 2229 N N . LEU A 1 281 ? 3.663 -17.574 -0.157 1.00 85.44 281 LEU A N 1
ATOM 2230 C CA . LEU A 1 281 ? 4.513 -16.820 -1.093 1.00 85.44 281 LEU A CA 1
ATOM 2231 C C . LEU A 1 281 ? 5.000 -15.493 -0.508 1.00 85.44 281 LEU A C 1
ATOM 2233 O O . LEU A 1 281 ? 6.163 -15.141 -0.676 1.00 85.44 281 LEU A O 1
ATOM 2237 N N . PHE A 1 282 ? 4.129 -14.758 0.187 1.00 81.62 282 PHE A N 1
ATOM 2238 C CA . PHE A 1 282 ? 4.391 -13.368 0.579 1.00 81.62 282 PHE A CA 1
ATOM 2239 C C . PHE A 1 282 ? 4.376 -13.160 2.101 1.00 81.62 282 PHE A C 1
ATOM 2241 O O . PHE A 1 282 ? 3.673 -12.285 2.605 1.00 81.62 282 PHE A O 1
ATOM 2248 N N . ASP A 1 283 ? 5.144 -13.967 2.841 1.00 69.94 283 ASP A N 1
ATOM 2249 C CA . ASP A 1 283 ? 5.284 -13.854 4.310 1.00 69.94 283 ASP A CA 1
ATOM 2250 C C . ASP A 1 283 ? 6.620 -13.226 4.757 1.00 69.94 283 ASP A C 1
ATOM 2252 O O . ASP A 1 283 ? 6.832 -12.955 5.939 1.00 69.94 283 ASP A O 1
ATOM 2256 N N . THR A 1 284 ? 7.529 -12.960 3.812 1.00 69.75 284 THR A N 1
ATOM 2257 C CA . THR A 1 284 ? 8.859 -12.404 4.102 1.00 69.75 284 THR A CA 1
ATOM 2258 C C . THR A 1 284 ? 8.933 -10.917 3.732 1.00 69.75 284 THR A C 1
ATOM 2260 O O . THR A 1 284 ? 8.592 -10.563 2.599 1.00 69.75 284 THR A O 1
ATOM 2263 N N . PRO A 1 285 ? 9.410 -10.034 4.632 1.00 66.00 285 PRO A N 1
ATOM 2264 C CA . PRO A 1 285 ? 9.642 -8.622 4.322 1.00 66.00 285 PRO A CA 1
ATOM 2265 C C . PRO A 1 285 ? 10.570 -8.424 3.113 1.00 66.00 285 PRO A C 1
ATOM 2267 O O . PRO A 1 285 ? 11.433 -9.259 2.835 1.00 66.00 285 PRO A O 1
ATOM 2270 N N . ASN A 1 286 ? 10.416 -7.300 2.408 1.00 65.62 286 ASN A N 1
ATOM 2271 C CA . ASN A 1 286 ? 11.257 -6.910 1.263 1.00 65.62 286 ASN A CA 1
ATOM 2272 C C . ASN A 1 286 ? 11.306 -7.930 0.108 1.00 65.62 286 ASN A C 1
ATOM 2274 O O . ASN A 1 286 ? 12.292 -7.990 -0.618 1.00 65.62 286 ASN A O 1
ATOM 2278 N N . THR A 1 287 ? 10.287 -8.775 -0.051 1.00 75.19 287 THR A N 1
ATOM 2279 C CA . THR A 1 287 ? 10.160 -9.6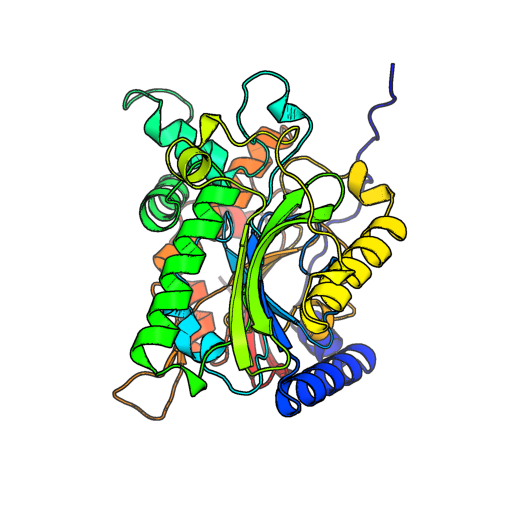74 -1.218 1.00 75.19 287 THR A CA 1
ATOM 2280 C C . THR A 1 287 ? 9.229 -9.115 -2.281 1.00 75.19 287 THR A C 1
ATOM 2282 O O . THR A 1 287 ? 9.384 -9.432 -3.457 1.00 75.19 287 THR A O 1
ATOM 2285 N N . VAL A 1 288 ? 8.270 -8.278 -1.879 1.00 83.38 288 VAL A N 1
ATOM 2286 C CA . VAL A 1 288 ? 7.198 -7.816 -2.752 1.00 83.38 288 VAL A CA 1
ATOM 2287 C C . VAL A 1 288 ? 6.958 -6.317 -2.620 1.00 83.38 288 VAL A C 1
ATOM 2289 O O . VAL A 1 288 ? 6.748 -5.806 -1.516 1.00 83.38 288 VAL A O 1
ATOM 2292 N N . PHE A 1 289 ? 6.930 -5.632 -3.759 1.00 86.94 289 PHE A N 1
ATOM 2293 C CA . PHE A 1 289 ? 6.476 -4.250 -3.871 1.00 86.94 289 PHE A CA 1
ATOM 2294 C C . PHE A 1 289 ? 5.030 -4.256 -4.364 1.00 86.94 289 PHE A C 1
ATOM 2296 O O . PHE A 1 289 ? 4.715 -4.863 -5.386 1.00 86.94 289 PHE A O 1
ATOM 2303 N N . VAL A 1 290 ? 4.124 -3.631 -3.612 1.00 88.75 290 VAL A N 1
ATOM 2304 C CA . VAL A 1 290 ? 2.681 -3.692 -3.891 1.00 88.75 290 VAL A CA 1
ATOM 2305 C C . VAL A 1 290 ? 2.169 -2.306 -4.224 1.00 88.75 290 VAL A C 1
ATOM 2307 O O . VAL A 1 290 ? 2.334 -1.393 -3.416 1.00 88.75 290 VAL A O 1
ATOM 2310 N N . VAL A 1 291 ? 1.504 -2.188 -5.368 1.00 90.31 291 VAL A N 1
ATOM 2311 C CA . VAL A 1 291 ? 0.821 -0.980 -5.830 1.00 90.31 291 VAL A CA 1
ATOM 2312 C C . VAL A 1 291 ? -0.680 -1.248 -5.842 1.00 90.31 291 VAL A C 1
ATOM 2314 O O . VAL A 1 291 ? -1.153 -2.209 -6.451 1.00 90.31 291 VAL A O 1
ATOM 2317 N N . GLY A 1 292 ? -1.434 -0.407 -5.143 1.00 88.81 292 GLY A N 1
ATOM 2318 C CA . GLY A 1 292 ? -2.885 -0.376 -5.220 1.00 88.81 292 GLY A CA 1
ATOM 2319 C C . GLY A 1 292 ? -3.325 0.220 -6.553 1.00 88.81 292 GLY A C 1
ATOM 2320 O O . GLY A 1 292 ? -2.848 1.279 -6.953 1.00 88.81 292 GLY A O 1
ATOM 2321 N N . ALA A 1 293 ? -4.233 -0.472 -7.231 1.00 86.56 293 ALA A N 1
ATOM 2322 C CA . ALA A 1 293 ? -4.925 -0.004 -8.420 1.00 86.56 293 ALA A CA 1
ATOM 2323 C C . ALA A 1 293 ? -6.360 0.355 -8.011 1.00 86.56 293 ALA A C 1
ATOM 2325 O O . ALA A 1 293 ? -7.200 -0.544 -7.892 1.00 86.56 293 ALA A O 1
ATOM 2326 N N . PRO A 1 294 ? -6.663 1.631 -7.724 1.00 79.88 294 PRO A N 1
ATOM 2327 C CA . PRO A 1 294 ? -8.023 2.018 -7.406 1.00 79.88 294 PRO A CA 1
ATOM 2328 C C . PRO A 1 294 ? -8.952 1.695 -8.574 1.00 79.88 294 PRO A C 1
ATOM 2330 O O . PRO A 1 294 ? -8.631 1.924 -9.743 1.00 79.88 294 PRO A O 1
ATOM 2333 N N . ALA A 1 295 ? -10.121 1.153 -8.247 1.00 74.00 295 ALA A N 1
ATOM 2334 C CA . ALA A 1 295 ? -11.131 0.800 -9.226 1.00 74.00 295 ALA A CA 1
ATOM 2335 C C . ALA A 1 295 ? -12.493 1.346 -8.804 1.00 74.00 295 ALA A C 1
ATOM 2337 O O . ALA A 1 295 ? -12.850 1.297 -7.626 1.00 74.00 295 ALA A O 1
ATOM 2338 N N . SER A 1 296 ? -13.257 1.842 -9.773 1.00 66.25 296 SER A N 1
ATOM 2339 C CA . SER A 1 296 ? -14.605 2.365 -9.556 1.00 66.25 296 SER A CA 1
ATOM 2340 C C . SER A 1 296 ? -15.622 1.554 -10.348 1.00 66.25 296 SER A C 1
ATOM 2342 O O . SER A 1 296 ? -15.345 1.100 -11.457 1.00 66.25 296 SER A O 1
ATOM 2344 N N . ALA A 1 297 ? -16.802 1.334 -9.768 1.00 58.28 297 ALA A N 1
ATOM 2345 C CA . ALA A 1 297 ? -17.897 0.712 -10.500 1.00 58.28 297 ALA A CA 1
ATOM 2346 C C . ALA A 1 297 ? -18.369 1.677 -11.595 1.00 58.28 297 ALA A C 1
ATOM 2348 O O . ALA A 1 297 ? -18.673 2.838 -11.304 1.00 58.28 297 ALA A O 1
ATOM 2349 N N . ASN A 1 298 ? -18.447 1.217 -12.845 1.00 48.75 298 ASN A N 1
ATOM 2350 C CA . ASN A 1 298 ? -18.922 2.075 -13.925 1.00 48.75 298 ASN A CA 1
ATOM 2351 C C . ASN A 1 298 ? -20.374 2.497 -13.661 1.00 48.75 298 ASN A C 1
ATOM 2353 O O . ASN A 1 298 ? -21.254 1.655 -13.478 1.00 48.75 298 ASN A O 1
ATOM 2357 N N . ALA A 1 299 ? -20.659 3.799 -13.714 1.00 39.72 299 ALA A N 1
ATOM 2358 C CA . ALA A 1 299 ? -22.013 4.320 -13.503 1.00 39.72 299 ALA A CA 1
ATOM 2359 C C . ALA A 1 299 ? -23.013 3.896 -14.606 1.00 39.72 299 ALA A C 1
ATOM 2361 O O . ALA A 1 299 ? -24.215 4.108 -14.457 1.00 39.72 299 ALA A O 1
ATOM 2362 N N . VAL A 1 300 ? -22.530 3.316 -15.715 1.00 38.44 300 VAL A N 1
ATOM 2363 C CA . VAL A 1 300 ? -23.299 3.080 -16.954 1.00 38.44 300 VAL A CA 1
ATOM 2364 C C . VAL A 1 300 ? -23.477 1.584 -17.293 1.00 38.44 300 VAL A C 1
ATOM 2366 O O . VAL A 1 300 ? -24.112 1.254 -18.291 1.00 38.44 300 VAL A O 1
ATOM 2369 N N . GLY A 1 301 ? -23.014 0.641 -16.461 1.00 34.03 301 GLY A N 1
ATOM 2370 C CA . GLY A 1 301 ? -23.225 -0.789 -16.731 1.00 34.03 301 GLY A CA 1
ATOM 2371 C C . GLY A 1 301 ? -22.909 -1.707 -15.554 1.00 34.03 301 GLY A C 1
ATOM 2372 O O . GLY A 1 301 ? -21.896 -1.512 -14.901 1.00 34.03 301 GLY A O 1
ATOM 2373 N N . ASN A 1 302 ? -23.800 -2.681 -15.305 1.00 37.56 302 ASN A N 1
ATOM 2374 C CA . ASN A 1 302 ? -23.723 -3.912 -14.485 1.00 37.56 302 ASN A CA 1
ATOM 2375 C C . ASN A 1 302 ? -22.921 -3.949 -13.155 1.00 37.56 302 ASN A C 1
ATOM 2377 O O . ASN A 1 302 ? -22.861 -5.010 -12.537 1.00 37.56 302 ASN A O 1
ATOM 2381 N N . GLY A 1 303 ? -22.352 -2.846 -12.667 1.00 51.28 303 GLY A N 1
ATOM 2382 C CA . GLY A 1 303 ? -21.471 -2.817 -11.498 1.00 51.28 303 GLY A CA 1
ATOM 2383 C C . GLY A 1 303 ? -20.058 -3.361 -11.749 1.00 51.28 303 GLY A C 1
ATOM 2384 O O . GLY A 1 303 ? -19.397 -3.749 -10.787 1.00 51.28 303 GLY A O 1
ATOM 2385 N N . GLU A 1 304 ? -19.592 -3.420 -13.003 1.00 58.06 304 GLU A N 1
ATOM 2386 C CA . GLU A 1 304 ? -18.213 -3.830 -13.310 1.00 58.06 304 GLU A CA 1
ATOM 2387 C C . GLU A 1 304 ? -17.214 -2.763 -12.823 1.00 58.06 304 GLU A C 1
ATOM 2389 O O . GLU A 1 304 ? -17.424 -1.562 -13.016 1.00 58.06 304 GLU A O 1
ATOM 2394 N N . LEU A 1 305 ? -16.164 -3.209 -12.123 1.00 65.62 305 LEU A N 1
ATOM 2395 C CA . LEU A 1 305 ? -15.099 -2.357 -11.591 1.00 65.62 305 LEU A CA 1
ATOM 2396 C C . LEU A 1 305 ? -14.085 -2.061 -12.696 1.00 65.62 305 LEU A C 1
ATOM 2398 O O . LEU A 1 305 ? -13.554 -3.003 -13.274 1.00 65.62 305 LEU A O 1
ATOM 2402 N N . HIS A 1 306 ? -13.777 -0.785 -12.916 1.00 75.69 306 HIS A N 1
ATOM 2403 C CA . HIS A 1 306 ? -12.745 -0.342 -13.852 1.00 75.69 306 HIS A CA 1
ATOM 2404 C C . HIS A 1 306 ? -11.594 0.327 -13.123 1.00 75.69 306 HIS A C 1
ATOM 2406 O O . HIS A 1 306 ? -11.816 1.173 -12.250 1.00 75.69 306 HIS A O 1
ATOM 2412 N N . VAL A 1 307 ? -10.373 -0.037 -13.501 1.00 78.38 307 VAL A N 1
ATOM 2413 C CA . VAL A 1 307 ? -9.151 0.579 -12.995 1.00 78.38 307 VAL A CA 1
ATOM 2414 C C . VAL A 1 307 ? -9.110 2.046 -13.421 1.00 78.38 307 VAL A C 1
ATOM 2416 O O . VAL A 1 307 ? -9.297 2.385 -14.589 1.00 78.38 307 VAL A O 1
ATOM 2419 N N . THR A 1 308 ? -8.885 2.932 -12.454 1.00 78.19 308 THR A N 1
ATOM 2420 C CA . THR A 1 308 ? -8.821 4.377 -12.699 1.00 78.19 308 THR A CA 1
ATOM 2421 C C . THR A 1 308 ? -7.395 4.760 -13.075 1.00 78.19 308 THR A C 1
ATOM 2423 O O . THR A 1 308 ? -6.481 4.480 -12.312 1.00 78.19 308 THR A O 1
ATOM 2426 N N . ASP A 1 309 ? -7.218 5.384 -14.241 1.00 84.81 309 ASP A N 1
ATOM 2427 C CA . ASP A 1 309 ? -5.919 5.832 -14.775 1.00 84.81 309 ASP A CA 1
ATOM 2428 C C . ASP A 1 309 ? -4.794 4.766 -14.709 1.00 84.81 309 ASP A C 1
ATOM 2430 O O . ASP A 1 309 ? -3.847 4.873 -13.922 1.00 84.81 309 ASP A O 1
ATOM 2434 N N . PRO A 1 310 ? -4.868 3.714 -15.554 1.00 86.12 310 PRO A N 1
ATOM 2435 C CA . PRO A 1 310 ? -3.830 2.685 -15.640 1.00 86.12 310 PRO A CA 1
ATOM 2436 C C . PRO A 1 310 ? -2.414 3.242 -15.857 1.00 86.12 310 PRO A C 1
ATOM 2438 O O . PRO A 1 310 ? -1.451 2.669 -15.350 1.00 86.12 310 PRO A O 1
ATOM 2441 N N . GLY A 1 311 ? -2.279 4.364 -16.576 1.00 86.75 311 GLY A N 1
ATOM 2442 C CA . GLY A 1 311 ? -0.994 5.021 -16.817 1.00 86.75 311 GLY A CA 1
ATOM 2443 C C . GLY A 1 311 ? -0.363 5.499 -15.513 1.00 86.75 311 GLY A C 1
ATOM 2444 O O . GLY A 1 311 ? 0.741 5.075 -15.176 1.00 86.75 311 GLY A O 1
ATOM 2445 N N . LEU A 1 312 ? -1.105 6.283 -14.728 1.00 85.94 312 LEU A N 1
ATOM 2446 C CA . LEU A 1 312 ? -0.640 6.803 -13.440 1.00 85.94 312 LEU A CA 1
ATOM 2447 C C . LEU A 1 312 ? -0.341 5.697 -12.412 1.00 85.94 312 LEU A C 1
ATOM 2449 O O . LEU A 1 312 ? 0.559 5.835 -11.581 1.00 85.94 312 LEU A O 1
ATOM 2453 N N . ILE A 1 313 ? -1.070 4.578 -12.457 1.00 88.31 313 ILE A N 1
ATOM 2454 C CA . ILE A 1 313 ? -0.776 3.403 -11.620 1.00 88.31 313 ILE A CA 1
ATOM 2455 C C . ILE A 1 313 ? 0.576 2.797 -11.998 1.00 88.31 313 ILE A C 1
ATOM 2457 O O . ILE A 1 313 ? 1.395 2.506 -11.125 1.00 88.31 313 ILE A O 1
ATOM 2461 N N . LEU A 1 314 ? 0.820 2.616 -13.295 1.00 89.44 314 LEU A N 1
ATOM 2462 C CA . LEU A 1 314 ? 2.048 2.012 -13.803 1.00 89.44 314 LEU A CA 1
ATOM 2463 C C . LEU A 1 314 ? 3.265 2.929 -13.675 1.00 89.44 314 LEU A C 1
ATOM 2465 O O . LEU A 1 314 ? 4.372 2.426 -13.518 1.00 89.44 314 LEU A O 1
ATOM 2469 N N . ASP A 1 315 ? 3.072 4.245 -13.641 1.00 88.31 315 ASP A N 1
ATOM 2470 C CA . ASP A 1 315 ? 4.142 5.200 -13.337 1.00 88.31 315 ASP A CA 1
ATOM 2471 C C . ASP A 1 315 ? 4.790 4.924 -11.966 1.00 88.31 315 ASP A C 1
ATOM 2473 O O . ASP A 1 315 ? 5.985 5.138 -11.768 1.00 88.31 315 ASP A O 1
ATOM 2477 N N . GLN A 1 316 ? 4.028 4.371 -11.014 1.00 88.75 316 GLN A N 1
ATOM 2478 C CA . GLN A 1 316 ? 4.571 3.947 -9.720 1.00 88.75 316 GLN A CA 1
ATOM 2479 C C . GLN A 1 316 ? 5.453 2.703 -9.822 1.00 88.75 316 GLN A C 1
ATOM 2481 O O . GLN A 1 316 ? 6.347 2.512 -9.000 1.00 88.75 316 GLN A O 1
ATOM 2486 N N . VAL A 1 317 ? 5.197 1.835 -10.802 1.00 85.81 317 VAL A N 1
ATOM 2487 C CA . VAL A 1 317 ? 5.990 0.621 -11.031 1.00 85.81 317 VAL A CA 1
ATOM 2488 C C . VAL A 1 317 ? 7.389 0.987 -11.525 1.00 85.81 317 VAL A C 1
ATOM 2490 O O . VAL A 1 317 ? 8.327 0.265 -11.200 1.00 85.81 317 VAL A O 1
ATOM 2493 N N . SER A 1 318 ? 7.539 2.133 -12.206 1.00 79.19 318 SER A N 1
ATOM 2494 C CA . SER A 1 318 ? 8.828 2.702 -12.635 1.00 79.19 318 SER A CA 1
ATOM 2495 C C . SER A 1 318 ? 9.737 3.114 -11.455 1.00 79.19 318 SER A C 1
ATOM 2497 O O . SER A 1 318 ? 10.957 3.167 -11.585 1.00 79.19 318 SER A O 1
ATOM 2499 N N . TYR A 1 319 ? 9.183 3.334 -10.260 1.00 78.75 319 TYR A N 1
ATOM 2500 C CA . TYR A 1 319 ? 9.957 3.794 -9.102 1.00 78.75 319 TYR A CA 1
ATOM 2501 C C . TYR A 1 319 ? 10.994 2.784 -8.569 1.00 78.75 319 TYR A C 1
ATOM 2503 O O . TYR A 1 319 ? 12.167 3.160 -8.472 1.00 78.75 319 TYR A O 1
ATOM 2511 N N . PRO A 1 320 ? 10.638 1.525 -8.219 1.00 73.19 320 PRO A N 1
ATOM 2512 C CA . PRO A 1 320 ? 11.632 0.544 -7.773 1.00 73.19 320 PRO A CA 1
ATOM 2513 C C . PRO A 1 320 ? 12.680 0.218 -8.852 1.00 73.19 320 PRO A C 1
ATOM 2515 O O . PRO A 1 320 ? 13.795 -0.156 -8.502 1.00 73.19 320 PRO A O 1
ATOM 2518 N N . VAL A 1 321 ? 12.352 0.404 -10.138 1.00 69.06 321 VAL A N 1
ATOM 2519 C CA . VAL A 1 321 ? 13.247 0.215 -11.306 1.00 69.06 321 VAL A CA 1
ATOM 2520 C C . VAL A 1 321 ? 14.435 1.150 -11.179 1.00 69.06 321 VAL A C 1
ATOM 2522 O O . VAL A 1 321 ? 15.581 0.722 -11.094 1.00 69.06 321 VAL A O 1
ATOM 2525 N N . GLU A 1 322 ? 14.128 2.439 -11.093 1.00 67.81 322 GLU A N 1
ATOM 2526 C CA . GLU A 1 322 ? 15.102 3.517 -11.087 1.00 67.81 322 GLU A CA 1
ATOM 2527 C C . GLU A 1 322 ? 15.936 3.512 -9.800 1.00 67.81 322 GLU A C 1
ATOM 2529 O O . GLU A 1 322 ? 17.167 3.581 -9.827 1.00 67.81 322 GLU A O 1
ATOM 2534 N N . HIS A 1 323 ? 15.272 3.381 -8.649 1.00 69.62 323 HIS A N 1
ATOM 2535 C CA . HIS A 1 323 ? 15.927 3.579 -7.359 1.00 69.62 323 HIS A CA 1
ATOM 2536 C C . HIS A 1 323 ? 16.786 2.379 -6.937 1.00 69.62 323 HIS A C 1
ATOM 2538 O O . HIS A 1 323 ? 17.745 2.561 -6.183 1.00 69.62 323 HIS A O 1
ATOM 2544 N N . ALA A 1 324 ? 16.499 1.165 -7.426 1.00 65.06 324 ALA A N 1
ATOM 2545 C CA . ALA A 1 324 ? 17.327 -0.004 -7.138 1.00 65.06 324 ALA A CA 1
ATOM 2546 C C . ALA A 1 324 ? 18.720 0.092 -7.791 1.00 65.06 324 ALA A C 1
ATOM 2548 O O . ALA A 1 324 ? 19.711 -0.237 -7.145 1.00 65.06 324 ALA A O 1
ATOM 2549 N N . VAL A 1 325 ? 18.827 0.606 -9.021 1.00 63.94 325 VAL A N 1
ATOM 2550 C CA . VAL A 1 325 ? 20.118 0.778 -9.724 1.00 63.94 325 VAL A CA 1
ATOM 2551 C C . VAL A 1 325 ? 21.083 1.618 -8.895 1.00 63.94 325 VAL A C 1
ATOM 2553 O O . VAL A 1 325 ? 22.179 1.173 -8.556 1.00 63.94 325 VAL A O 1
ATOM 2556 N N . SER A 1 326 ? 20.636 2.813 -8.502 1.00 63.16 326 SER A N 1
ATOM 2557 C CA . SER A 1 326 ? 21.454 3.757 -7.739 1.00 63.16 326 SER A CA 1
ATOM 2558 C C . SER A 1 326 ? 21.747 3.269 -6.316 1.00 63.16 326 SER A C 1
ATOM 2560 O O . SER A 1 326 ? 22.853 3.458 -5.813 1.00 63.16 326 SER A O 1
ATOM 2562 N N . ALA A 1 327 ? 20.777 2.629 -5.653 1.00 62.47 327 ALA A N 1
ATOM 2563 C CA . ALA A 1 327 ? 20.931 2.211 -4.262 1.00 62.47 327 ALA A CA 1
ATOM 2564 C C . ALA A 1 327 ? 21.803 0.959 -4.077 1.00 62.47 327 ALA A C 1
ATOM 2566 O O . ALA A 1 327 ? 22.372 0.788 -2.995 1.00 62.47 327 ALA A O 1
ATOM 2567 N N . TYR A 1 328 ? 21.885 0.092 -5.092 1.00 62.69 328 TYR A N 1
ATOM 2568 C CA . TYR A 1 328 ? 22.600 -1.188 -5.025 1.00 62.69 328 TYR A CA 1
ATOM 2569 C C . TYR A 1 328 ? 23.852 -1.266 -5.894 1.00 62.69 328 TYR A C 1
ATOM 2571 O O . TYR A 1 328 ? 24.518 -2.299 -5.850 1.00 62.69 328 TYR A O 1
ATOM 2579 N N . ASP A 1 329 ? 24.178 -0.203 -6.636 1.00 61.75 329 ASP A N 1
ATOM 2580 C CA . ASP A 1 329 ? 25.310 -0.169 -7.570 1.00 61.75 329 ASP A CA 1
ATOM 2581 C C . ASP A 1 329 ? 25.276 -1.374 -8.530 1.00 61.75 329 ASP A C 1
ATOM 2583 O O . ASP A 1 329 ? 26.221 -2.153 -8.653 1.00 61.75 329 ASP A O 1
ATOM 2587 N N . VAL A 1 330 ? 24.104 -1.595 -9.136 1.00 63.00 330 VAL A N 1
ATOM 2588 C CA . VAL A 1 330 ? 23.862 -2.689 -10.087 1.00 63.00 330 VAL A CA 1
ATOM 2589 C C . VAL A 1 330 ? 23.706 -2.141 -11.498 1.00 63.00 330 VAL A C 1
ATOM 2591 O O . VAL A 1 330 ? 23.069 -1.115 -11.699 1.00 63.00 330 VAL A O 1
ATOM 2594 N N . ASP A 1 331 ? 24.237 -2.864 -12.484 1.00 63.16 331 ASP A N 1
ATOM 2595 C CA . ASP A 1 331 ? 24.277 -2.409 -13.882 1.00 63.16 331 ASP A CA 1
ATOM 2596 C C . ASP A 1 331 ? 22.901 -2.340 -14.572 1.00 63.16 331 ASP A C 1
ATOM 2598 O O . ASP A 1 331 ? 22.780 -1.728 -15.631 1.00 63.16 331 ASP A O 1
ATOM 2602 N N . SER A 1 332 ? 21.874 -2.992 -14.010 1.00 58.62 332 SER A N 1
ATOM 2603 C CA . SER A 1 332 ? 20.531 -3.056 -14.597 1.00 58.62 332 SER A CA 1
ATOM 2604 C C . SER A 1 332 ? 19.449 -2.884 -13.529 1.00 58.62 332 SER A C 1
ATOM 2606 O O . SER A 1 332 ? 19.558 -3.481 -12.444 1.00 58.62 332 SER A O 1
ATOM 2608 N N . PRO A 1 333 ? 18.396 -2.091 -13.807 1.00 55.81 333 PRO A N 1
ATOM 2609 C CA . PRO A 1 333 ? 17.217 -2.071 -12.961 1.00 55.81 333 PRO A CA 1
ATOM 2610 C C . PRO A 1 333 ? 16.623 -3.477 -12.864 1.00 55.81 333 PRO A C 1
ATOM 2612 O O . PRO A 1 333 ? 16.690 -4.248 -13.812 1.00 55.81 333 PRO A O 1
ATOM 2615 N N . PHE A 1 334 ? 16.036 -3.837 -11.719 1.00 59.78 334 PHE A N 1
ATOM 2616 C CA . PHE A 1 334 ? 15.350 -5.129 -11.568 1.00 59.78 334 PHE A CA 1
ATOM 2617 C C . PHE A 1 334 ? 16.189 -6.402 -11.720 1.00 59.78 334 PHE A C 1
ATOM 2619 O O . PHE A 1 334 ? 15.626 -7.468 -11.975 1.00 59.78 334 PHE A O 1
ATOM 2626 N N . LYS A 1 335 ? 17.504 -6.365 -11.468 1.00 63.72 335 LYS A N 1
ATOM 2627 C CA . LYS A 1 335 ? 18.336 -7.587 -11.464 1.00 63.72 335 LYS A CA 1
ATOM 2628 C C . LYS A 1 335 ? 17.692 -8.756 -10.692 1.00 63.72 335 LYS A C 1
ATOM 2630 O O . LYS A 1 335 ? 17.782 -9.913 -11.132 1.00 63.72 335 LYS A O 1
ATOM 2635 N N . ASP A 1 336 ? 17.006 -8.441 -9.593 1.00 70.81 336 ASP A N 1
ATOM 2636 C CA . ASP A 1 336 ? 16.325 -9.413 -8.737 1.00 70.81 336 ASP A CA 1
ATOM 2637 C C . ASP A 1 336 ? 14.799 -9.465 -8.943 1.00 70.81 336 ASP A C 1
ATOM 2639 O O . ASP A 1 336 ? 14.187 -10.486 -8.629 1.00 70.81 336 ASP A O 1
ATOM 2643 N N . THR A 1 337 ? 14.172 -8.449 -9.549 1.00 81.75 337 THR A N 1
ATOM 2644 C CA . THR A 1 337 ? 12.727 -8.468 -9.831 1.00 81.75 337 THR A CA 1
ATOM 2645 C C . THR A 1 337 ? 12.429 -9.328 -11.050 1.00 81.75 337 THR A C 1
ATOM 2647 O O . THR A 1 337 ? 12.601 -8.920 -12.198 1.00 81.75 337 THR A O 1
ATOM 2650 N N . ARG A 1 338 ? 11.948 -10.547 -10.810 1.00 82.88 338 ARG A N 1
ATOM 2651 C CA . ARG A 1 338 ? 11.703 -11.540 -11.869 1.00 82.88 338 ARG A CA 1
ATOM 2652 C C . ARG A 1 338 ? 10.241 -11.699 -12.238 1.00 82.88 338 ARG A C 1
ATOM 2654 O O . ARG A 1 338 ? 9.957 -12.275 -13.285 1.00 82.88 338 ARG A O 1
ATOM 2661 N N . THR A 1 339 ? 9.323 -11.211 -11.405 1.00 90.44 339 THR A N 1
ATOM 2662 C CA . THR A 1 339 ? 7.887 -11.382 -11.643 1.00 90.44 339 THR A CA 1
ATOM 2663 C C . THR A 1 339 ? 7.115 -10.088 -11.420 1.00 90.44 339 THR A C 1
ATOM 2665 O O . THR A 1 339 ? 7.289 -9.432 -10.395 1.00 90.44 339 THR A O 1
ATOM 2668 N N . ILE A 1 340 ? 6.209 -9.761 -12.339 1.00 92.75 340 ILE A N 1
ATOM 2669 C CA . ILE A 1 340 ? 5.193 -8.720 -12.149 1.00 92.75 340 ILE A CA 1
ATOM 2670 C C . ILE A 1 340 ? 3.819 -9.374 -12.253 1.00 92.75 340 ILE A C 1
ATOM 2672 O O . ILE A 1 340 ? 3.561 -10.141 -13.178 1.00 92.75 340 ILE A O 1
ATOM 2676 N N . ILE A 1 341 ? 2.948 -9.102 -11.284 1.00 94.50 341 ILE A N 1
ATOM 2677 C CA . ILE A 1 341 ? 1.603 -9.670 -11.198 1.00 94.50 341 ILE A CA 1
ATOM 2678 C C . ILE A 1 341 ? 0.579 -8.544 -11.319 1.00 94.50 341 ILE A C 1
ATOM 2680 O O . ILE A 1 341 ? 0.542 -7.646 -10.477 1.00 94.50 341 ILE A O 1
ATOM 2684 N N . PHE A 1 342 ? -0.286 -8.633 -12.325 1.00 95.12 342 PHE A N 1
ATOM 2685 C CA . PHE A 1 342 ? -1.470 -7.793 -12.479 1.00 95.12 342 PHE A CA 1
ATOM 2686 C C . PHE A 1 342 ? -2.696 -8.585 -12.038 1.00 95.12 342 PHE A C 1
ATOM 2688 O O . PHE A 1 342 ? -3.087 -9.555 -12.691 1.00 95.12 342 PHE A O 1
ATOM 2695 N N . GLU A 1 343 ? -3.299 -8.201 -10.914 1.00 92.12 343 GLU A N 1
ATOM 2696 C CA . GLU A 1 343 ? -4.450 -8.915 -10.365 1.00 92.12 343 GLU A CA 1
ATOM 2697 C C . GLU A 1 343 ? -5.597 -7.997 -9.955 1.00 92.12 343 GLU A C 1
ATOM 2699 O O . GLU A 1 343 ? -5.510 -7.184 -9.039 1.00 92.12 343 GLU A O 1
ATOM 2704 N N . THR A 1 344 ? -6.739 -8.184 -10.597 1.00 90.38 344 THR A N 1
ATOM 2705 C CA . THR A 1 344 ? -7.926 -7.369 -10.353 1.00 90.38 344 THR A CA 1
ATOM 2706 C C . THR A 1 344 ? -9.157 -8.252 -10.160 1.00 90.38 344 THR A C 1
ATOM 2708 O O . THR A 1 344 ? -9.098 -9.478 -10.291 1.00 90.38 344 THR A O 1
ATOM 2711 N N . GLY A 1 345 ? -10.301 -7.641 -9.850 1.00 84.94 345 GLY A N 1
ATOM 2712 C CA . GLY A 1 345 ? -11.582 -8.350 -9.769 1.00 84.94 345 GLY A CA 1
ATOM 2713 C C . GLY A 1 345 ? -12.096 -8.903 -11.106 1.00 84.94 345 GLY A C 1
ATOM 2714 O O . GLY A 1 345 ? -13.014 -9.726 -11.092 1.00 84.94 345 GLY A O 1
ATOM 2715 N N . ALA A 1 346 ? -11.523 -8.475 -12.236 1.00 86.62 346 ALA A N 1
ATOM 2716 C CA . ALA A 1 346 ? -11.968 -8.835 -13.576 1.00 86.62 346 ALA A CA 1
ATOM 2717 C C . ALA A 1 346 ? -10.774 -9.061 -14.510 1.00 86.62 346 ALA A C 1
ATOM 2719 O O . ALA A 1 346 ? -9.941 -8.182 -14.688 1.00 86.62 346 ALA A O 1
ATOM 2720 N N . MET A 1 347 ? -10.717 -10.213 -15.181 1.00 88.62 347 MET A N 1
ATOM 2721 C CA . MET A 1 347 ? -9.567 -10.537 -16.039 1.00 88.62 347 MET A CA 1
ATOM 2722 C C . MET A 1 347 ? -9.252 -9.457 -17.095 1.00 88.62 347 MET A C 1
ATOM 2724 O O . MET A 1 347 ? -8.086 -9.189 -17.359 1.00 88.62 347 MET A O 1
ATOM 2728 N N . ALA A 1 348 ? -10.276 -8.819 -17.671 1.00 88.81 348 ALA A N 1
ATOM 2729 C CA . ALA A 1 348 ? -10.099 -7.763 -18.671 1.00 88.81 348 ALA A CA 1
ATOM 2730 C C . ALA A 1 348 ? -9.319 -6.551 -18.130 1.00 88.81 348 ALA A C 1
ATOM 2732 O O . ALA A 1 348 ? -8.458 -6.025 -18.823 1.00 88.81 348 ALA A O 1
ATOM 2733 N N . GLU A 1 349 ? -9.555 -6.153 -16.881 1.00 89.56 349 GLU A N 1
ATOM 2734 C CA . GLU A 1 349 ? -8.852 -5.032 -16.243 1.00 89.56 349 GLU A CA 1
ATOM 2735 C C . GLU A 1 349 ? -7.389 -5.376 -15.944 1.00 89.56 349 GLU A C 1
ATOM 2737 O O . GLU A 1 349 ? -6.495 -4.551 -16.125 1.00 89.56 349 GLU A O 1
ATOM 2742 N N . SER A 1 350 ? -7.121 -6.626 -15.551 1.00 92.00 350 SER A N 1
ATOM 2743 C CA . SER A 1 350 ? -5.747 -7.119 -15.401 1.00 92.00 350 SER A CA 1
ATOM 2744 C C . SER A 1 350 ? -4.994 -7.114 -16.737 1.00 92.00 350 SER A C 1
ATOM 2746 O O . SER A 1 350 ? -3.806 -6.801 -16.762 1.00 92.00 350 SER A O 1
ATOM 2748 N N . VAL A 1 351 ? -5.679 -7.432 -17.843 1.00 91.44 351 VAL A N 1
ATOM 2749 C CA . VAL A 1 351 ? -5.114 -7.347 -19.201 1.00 91.44 351 VAL A CA 1
ATOM 2750 C C . VAL A 1 351 ? -4.854 -5.896 -19.601 1.00 91.44 351 VAL A C 1
ATOM 2752 O O . VAL A 1 351 ? -3.778 -5.619 -20.106 1.00 91.44 351 VAL A O 1
ATOM 2755 N N . ILE A 1 352 ? -5.762 -4.957 -19.313 1.00 91.31 352 ILE A N 1
ATOM 2756 C CA . ILE A 1 352 ? -5.549 -3.525 -19.600 1.00 91.31 352 ILE A CA 1
ATOM 2757 C C . ILE A 1 352 ? -4.280 -3.006 -18.911 1.00 91.31 352 ILE A C 1
ATOM 2759 O O . ILE A 1 352 ? -3.469 -2.330 -19.539 1.00 91.31 352 ILE A O 1
ATOM 2763 N N . LEU A 1 353 ? -4.073 -3.350 -17.636 1.00 91.56 353 LEU A N 1
ATOM 2764 C CA . LEU A 1 353 ? -2.847 -2.993 -16.916 1.00 91.56 353 LEU A CA 1
ATOM 2765 C C . LEU A 1 353 ? -1.593 -3.609 -17.559 1.00 91.56 353 LEU A C 1
ATOM 2767 O O . LEU A 1 353 ? -0.578 -2.930 -17.693 1.00 91.56 353 LEU A O 1
ATOM 2771 N N . ALA A 1 354 ? -1.663 -4.872 -17.981 1.00 92.19 354 ALA A N 1
ATOM 2772 C CA . ALA A 1 354 ? -0.564 -5.542 -18.672 1.00 92.19 354 ALA A CA 1
ATOM 2773 C C . ALA A 1 354 ? -0.256 -4.905 -20.044 1.00 92.19 354 ALA A C 1
ATOM 2775 O O . ALA A 1 354 ? 0.907 -4.672 -20.373 1.00 92.19 354 ALA A O 1
ATOM 2776 N N . ASP A 1 355 ? -1.289 -4.565 -20.816 1.00 91.19 355 ASP A N 1
ATOM 2777 C CA . ASP A 1 355 ? -1.172 -3.930 -22.130 1.00 91.19 355 ASP A CA 1
ATOM 2778 C C . ASP A 1 355 ? -0.577 -2.520 -22.030 1.00 91.19 355 ASP A C 1
ATOM 2780 O O . ASP A 1 355 ? 0.227 -2.123 -22.871 1.00 91.19 355 ASP A O 1
ATOM 2784 N N . GLU A 1 356 ? -0.939 -1.744 -21.005 1.00 91.06 356 GLU A N 1
ATOM 2785 C CA . GLU A 1 356 ? -0.300 -0.449 -20.749 1.00 91.06 356 GLU A CA 1
ATOM 2786 C C . GLU A 1 356 ? 1.147 -0.608 -20.259 1.00 91.06 356 GLU A C 1
ATOM 2788 O O . GLU A 1 356 ? 2.013 0.197 -20.604 1.00 91.06 356 GLU A O 1
ATOM 2793 N N . PHE A 1 357 ? 1.450 -1.671 -19.508 1.00 90.50 357 PHE A N 1
ATOM 2794 C CA . PHE A 1 357 ? 2.803 -1.947 -19.031 1.00 90.50 357 PHE A CA 1
ATOM 2795 C C . PHE A 1 357 ? 3.778 -2.238 -20.178 1.00 90.50 357 PHE A C 1
ATOM 2797 O O . PHE A 1 357 ? 4.865 -1.665 -20.215 1.00 90.50 357 PHE A O 1
ATOM 2804 N N . VAL A 1 358 ? 3.401 -3.075 -21.153 1.00 90.19 358 VAL A N 1
ATOM 2805 C CA . VAL A 1 358 ? 4.298 -3.450 -22.270 1.00 90.19 358 VAL A CA 1
ATOM 2806 C C . VAL A 1 358 ? 4.645 -2.289 -23.208 1.00 90.19 358 VAL A C 1
ATOM 2808 O O . VAL A 1 358 ? 5.550 -2.424 -24.034 1.00 90.19 358 VAL A O 1
ATOM 2811 N N . LYS A 1 359 ? 3.946 -1.151 -23.091 1.00 88.94 359 LYS A N 1
ATOM 2812 C CA . LYS A 1 359 ? 4.246 0.087 -23.827 1.00 88.94 359 LYS A CA 1
ATOM 2813 C C . LYS A 1 359 ? 5.391 0.887 -23.203 1.00 88.94 359 LYS A C 1
ATOM 2815 O O . LYS A 1 359 ? 5.890 1.809 -23.848 1.00 88.94 359 LYS A O 1
ATOM 2820 N N . ARG A 1 360 ? 5.800 0.576 -21.967 1.00 84.88 360 ARG A N 1
ATOM 2821 C CA . ARG A 1 360 ? 6.901 1.270 -21.288 1.00 84.88 360 ARG A CA 1
ATOM 2822 C C . ARG A 1 360 ? 8.231 0.924 -21.967 1.00 84.88 360 ARG A C 1
ATOM 2824 O O . ARG A 1 360 ? 8.460 -0.255 -22.241 1.00 84.88 360 ARG A O 1
ATOM 2831 N N . PRO A 1 361 ? 9.130 1.900 -22.208 1.00 81.44 361 PRO A N 1
ATOM 2832 C CA . PRO A 1 361 ? 10.373 1.657 -22.946 1.00 81.44 361 PRO A CA 1
ATOM 2833 C C . PRO A 1 361 ? 11.222 0.516 -22.373 1.00 81.44 361 PRO A C 1
ATOM 2835 O O . PRO A 1 361 ? 11.736 -0.303 -23.124 1.00 81.44 361 PRO A O 1
ATOM 2838 N N . TRP A 1 362 ? 11.309 0.428 -21.045 1.00 80.06 362 TRP A N 1
ATOM 2839 C CA . TRP A 1 362 ? 12.117 -0.568 -20.341 1.00 80.06 362 TRP A CA 1
ATOM 2840 C C . TRP A 1 362 ? 11.435 -1.941 -20.200 1.00 80.06 362 TRP A C 1
ATOM 2842 O O . TRP A 1 362 ? 12.100 -2.929 -19.889 1.00 80.06 362 TRP A O 1
ATOM 2852 N N . ALA A 1 363 ? 10.117 -2.045 -20.417 1.00 85.69 363 ALA A N 1
ATOM 2853 C CA . ALA A 1 363 ? 9.372 -3.283 -20.171 1.00 85.69 363 ALA A CA 1
ATOM 2854 C C . ALA A 1 363 ? 9.808 -4.420 -21.103 1.00 85.69 363 ALA A C 1
ATOM 2856 O O . ALA A 1 363 ? 9.868 -5.576 -20.684 1.00 85.69 363 ALA A O 1
ATOM 2857 N N . GLN A 1 364 ? 10.134 -4.094 -22.357 1.00 84.19 364 GLN A N 1
ATOM 2858 C CA . GLN A 1 364 ? 10.599 -5.082 -23.332 1.00 84.19 364 GLN A CA 1
ATOM 2859 C C . GLN A 1 364 ? 11.986 -5.616 -22.984 1.00 84.19 364 GLN A C 1
ATOM 2861 O O . GLN A 1 364 ? 12.212 -6.822 -23.060 1.00 84.19 364 GLN A O 1
ATOM 2866 N N . ASP A 1 365 ? 12.893 -4.746 -22.540 1.00 82.81 365 ASP A N 1
ATOM 2867 C CA . ASP A 1 365 ? 14.224 -5.156 -22.091 1.00 82.81 365 ASP A CA 1
ATOM 2868 C C . ASP A 1 365 ? 14.117 -6.087 -20.878 1.00 82.81 365 ASP A C 1
ATOM 2870 O O . ASP A 1 365 ? 14.694 -7.174 -20.875 1.00 82.81 365 ASP A O 1
ATOM 2874 N N . TRP A 1 366 ? 13.267 -5.742 -19.907 1.00 85.19 366 TRP A N 1
ATOM 2875 C CA . TRP A 1 366 ? 13.003 -6.589 -18.744 1.00 85.19 366 TRP A CA 1
ATOM 2876 C C . TRP A 1 366 ? 12.423 -7.970 -19.114 1.00 85.19 366 TRP A C 1
ATOM 2878 O O . TRP A 1 366 ? 12.856 -8.993 -18.573 1.00 85.19 366 TRP A O 1
ATOM 2888 N N . LEU A 1 367 ? 11.479 -8.035 -20.062 1.00 85.88 367 LEU A N 1
ATOM 2889 C CA . LEU A 1 367 ? 10.947 -9.307 -20.575 1.00 85.88 367 LEU A CA 1
ATOM 2890 C C . LEU A 1 367 ? 12.042 -10.136 -21.269 1.00 85.88 367 LEU A C 1
ATOM 2892 O O . LEU A 1 367 ? 12.158 -11.338 -21.020 1.00 85.88 367 LEU A O 1
ATOM 2896 N N . ASN A 1 368 ? 12.887 -9.496 -22.081 1.00 83.50 368 ASN A N 1
ATOM 2897 C CA . ASN A 1 368 ? 14.004 -10.144 -22.776 1.00 83.50 368 ASN A CA 1
ATOM 2898 C C . ASN A 1 368 ? 15.076 -10.678 -21.808 1.00 83.50 368 ASN A C 1
ATOM 2900 O O . ASN A 1 368 ? 15.700 -11.704 -22.080 1.00 83.50 368 ASN A O 1
ATOM 2904 N N . GLU A 1 369 ? 15.252 -10.038 -20.649 1.00 82.38 369 GLU A N 1
ATOM 2905 C CA . GLU A 1 369 ? 16.126 -10.496 -19.558 1.00 82.38 369 GLU A CA 1
ATOM 2906 C C . GLU A 1 369 ? 15.522 -11.641 -18.713 1.00 82.38 369 GLU A C 1
ATOM 2908 O O . GLU A 1 369 ? 16.099 -12.076 -17.705 1.00 82.38 369 GLU A O 1
ATOM 2913 N N . GLY A 1 370 ? 14.373 -12.179 -19.135 1.00 83.06 370 GLY A N 1
ATOM 2914 C CA . GLY A 1 370 ? 13.699 -13.310 -18.503 1.00 83.06 370 GLY A CA 1
ATOM 2915 C C . GLY A 1 370 ? 12.725 -12.915 -17.394 1.00 83.06 370 GLY A C 1
ATOM 2916 O O . GLY A 1 370 ? 12.451 -13.738 -16.514 1.00 83.06 370 GLY A O 1
ATOM 2917 N N . GLY A 1 371 ? 12.236 -11.673 -17.404 1.00 87.38 371 GLY A N 1
ATOM 2918 C CA . GLY A 1 371 ? 11.090 -11.245 -16.608 1.00 87.38 371 GLY A CA 1
ATOM 2919 C C . GLY A 1 371 ? 9.813 -12.003 -16.988 1.00 87.38 371 GLY A C 1
ATOM 2920 O O . GLY A 1 371 ? 9.619 -12.393 -18.137 1.00 87.38 371 GLY A O 1
ATOM 2921 N N . SER A 1 372 ? 8.938 -12.238 -16.010 1.00 90.25 372 SER A N 1
ATOM 2922 C CA . SER A 1 372 ? 7.670 -12.950 -16.198 1.00 90.25 372 SER A CA 1
ATOM 2923 C C . SER A 1 372 ? 6.488 -12.102 -15.749 1.00 90.25 372 SER A C 1
ATOM 2925 O O . SER A 1 372 ? 6.437 -11.640 -14.607 1.00 90.25 372 SER A O 1
ATOM 2927 N N . MET A 1 373 ? 5.509 -11.930 -16.633 1.00 93.06 373 MET A N 1
ATOM 2928 C CA . MET A 1 373 ? 4.288 -11.188 -16.346 1.00 93.06 373 MET A CA 1
ATOM 2929 C C . MET A 1 373 ? 3.112 -12.137 -16.134 1.00 93.06 373 MET A C 1
ATOM 2931 O O . MET A 1 373 ? 2.722 -12.864 -17.048 1.00 93.06 373 MET A O 1
ATOM 2935 N N . ILE A 1 374 ? 2.529 -12.112 -14.936 1.00 94.75 374 ILE A N 1
ATOM 2936 C CA . ILE A 1 374 ? 1.348 -12.899 -14.581 1.00 94.75 374 ILE A CA 1
ATOM 2937 C 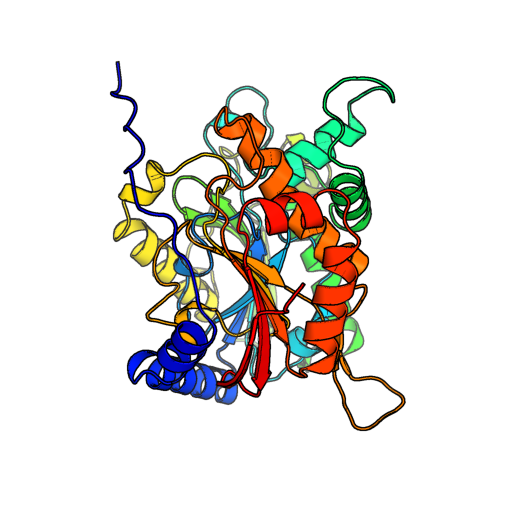C . ILE A 1 374 ? 0.116 -12.002 -14.600 1.00 94.75 374 ILE A C 1
ATOM 2939 O O . ILE A 1 374 ? 0.069 -10.979 -13.921 1.00 94.75 374 ILE A O 1
ATOM 2943 N N . ILE A 1 375 ? -0.914 -12.443 -15.314 1.00 94.25 375 ILE A N 1
ATOM 2944 C CA . ILE A 1 375 ? -2.234 -11.817 -15.331 1.00 94.25 375 ILE A CA 1
ATOM 2945 C C . ILE A 1 375 ? -3.190 -12.718 -14.558 1.00 94.25 375 ILE A C 1
ATOM 2947 O O . ILE A 1 375 ? -3.308 -13.907 -14.867 1.00 94.25 375 ILE A O 1
ATOM 2951 N N . ALA A 1 376 ? -3.869 -12.173 -13.549 1.00 93.50 376 ALA A N 1
ATOM 2952 C CA . ALA A 1 376 ? -4.762 -12.935 -12.686 1.00 93.50 376 ALA A CA 1
ATOM 2953 C C . ALA A 1 376 ? -6.105 -12.238 -12.412 1.00 93.50 376 ALA A C 1
ATOM 2955 O O . ALA A 1 376 ? -6.220 -11.013 -12.425 1.00 93.50 376 ALA A O 1
ATOM 2956 N N . GLU A 1 377 ? -7.133 -13.043 -12.138 1.00 90.81 377 GLU A N 1
ATOM 2957 C CA . GLU A 1 377 ? -8.453 -12.594 -11.682 1.00 90.81 377 GLU A CA 1
ATOM 2958 C C . GLU A 1 377 ? -8.689 -13.054 -10.238 1.00 90.81 377 GLU A C 1
ATOM 2960 O O . GLU A 1 377 ? -8.812 -14.256 -9.969 1.00 90.81 377 GLU A O 1
ATOM 2965 N N . THR A 1 378 ? -8.823 -12.091 -9.326 1.00 85.88 378 THR A N 1
ATOM 2966 C CA . THR A 1 378 ? -9.040 -12.311 -7.893 1.00 85.88 378 THR A CA 1
ATOM 2967 C C . THR A 1 378 ? -10.420 -11.803 -7.475 1.00 85.88 378 THR A C 1
ATOM 2969 O O . THR A 1 378 ? -10.625 -10.617 -7.218 1.00 85.88 378 THR A O 1
ATOM 2972 N N . LYS A 1 379 ? -11.384 -12.720 -7.337 1.00 81.56 379 LYS A N 1
ATOM 2973 C CA . LYS A 1 379 ? -12.766 -12.422 -6.923 1.00 81.56 379 LYS A CA 1
ATOM 2974 C C . LYS A 1 379 ? -12.982 -12.802 -5.470 1.00 81.56 379 LYS A C 1
ATOM 2976 O O . LYS A 1 379 ? -12.730 -13.935 -5.072 1.00 81.56 379 LYS A O 1
ATOM 2981 N N . SER A 1 380 ? -13.447 -11.854 -4.656 1.00 73.94 380 SER A N 1
ATOM 2982 C CA . SER A 1 380 ? -13.700 -12.079 -3.221 1.00 73.94 380 SER A CA 1
ATOM 2983 C C . SER A 1 380 ? -12.510 -12.731 -2.494 1.00 73.94 380 SER A C 1
ATOM 2985 O O . SER A 1 380 ? -12.702 -13.601 -1.636 1.00 73.94 380 SER A O 1
ATOM 2987 N N . ALA A 1 381 ? -11.300 -12.286 -2.860 1.00 76.38 381 ALA A N 1
ATOM 2988 C CA . ALA A 1 381 ? -9.997 -12.773 -2.401 1.00 76.38 381 ALA A CA 1
ATOM 2989 C C . ALA A 1 381 ? -9.583 -14.189 -2.841 1.00 76.38 381 ALA A C 1
ATOM 2991 O O . ALA A 1 381 ? -8.576 -14.704 -2.354 1.00 76.38 381 ALA A O 1
ATOM 2992 N N . VAL A 1 382 ? -10.322 -14.798 -3.768 1.00 82.56 382 VAL A N 1
ATOM 2993 C CA . VAL A 1 382 ? -9.972 -16.077 -4.389 1.00 82.56 382 VAL A CA 1
ATOM 2994 C C . VAL A 1 382 ? -9.429 -15.826 -5.787 1.00 82.56 382 VAL A C 1
ATOM 2996 O O . VAL A 1 382 ? -10.102 -15.206 -6.613 1.00 82.56 382 VAL A O 1
ATOM 2999 N N . THR A 1 383 ? -8.231 -16.329 -6.056 1.00 85.19 383 THR A N 1
ATOM 3000 C CA . THR A 1 383 ? -7.614 -16.286 -7.384 1.00 85.19 383 THR A CA 1
ATOM 3001 C C . THR A 1 383 ? -8.231 -17.388 -8.229 1.00 85.19 383 THR A C 1
ATOM 3003 O O . THR A 1 383 ? -8.046 -18.576 -7.974 1.00 85.19 383 THR A O 1
ATOM 3006 N N . THR A 1 384 ? -9.038 -16.989 -9.207 1.00 80.44 384 THR A N 1
ATOM 3007 C CA . THR A 1 384 ? -9.857 -17.912 -10.010 1.00 80.44 384 THR A CA 1
ATOM 3008 C C . THR A 1 384 ? -9.184 -18.317 -11.314 1.00 80.44 384 THR A C 1
ATOM 3010 O O . THR A 1 384 ? -9.466 -19.390 -11.845 1.00 80.44 384 THR A O 1
ATOM 3013 N N . LYS A 1 385 ? -8.303 -17.458 -11.833 1.00 85.50 385 LYS A N 1
ATOM 3014 C CA . LYS A 1 385 ? -7.538 -17.654 -13.064 1.00 85.50 385 LYS A CA 1
ATOM 3015 C C . LYS A 1 385 ? -6.214 -16.913 -12.938 1.00 85.50 385 LYS A C 1
ATOM 3017 O O . LYS A 1 385 ? -6.206 -15.793 -12.431 1.00 85.50 385 LYS A O 1
ATOM 3022 N N . ALA A 1 386 ? -5.140 -17.512 -13.435 1.00 85.94 386 ALA A N 1
ATOM 3023 C CA . ALA A 1 386 ? -3.844 -16.870 -13.601 1.00 85.94 386 ALA A CA 1
ATOM 3024 C C . ALA A 1 386 ? -3.140 -17.472 -14.825 1.00 85.94 386 ALA A C 1
ATOM 3026 O O . ALA A 1 386 ? -3.229 -18.680 -15.044 1.00 85.94 386 ALA A O 1
ATOM 3027 N N . PHE A 1 387 ? -2.457 -16.657 -15.623 1.00 90.00 387 PHE A N 1
ATOM 3028 C CA . PHE A 1 387 ? -1.629 -17.123 -16.738 1.00 90.00 387 PHE A CA 1
ATOM 3029 C C . PHE A 1 387 ? -0.456 -16.171 -16.977 1.00 90.00 387 PHE A C 1
ATOM 3031 O O . PHE A 1 387 ? -0.480 -15.026 -16.529 1.00 90.00 387 PHE A O 1
ATOM 3038 N N . VAL A 1 388 ? 0.574 -16.655 -17.670 1.00 86.75 388 VAL A N 1
ATOM 3039 C CA . VAL A 1 388 ? 1.676 -15.809 -18.143 1.00 86.75 388 VAL A CA 1
ATOM 3040 C C . VAL A 1 388 ? 1.275 -15.202 -19.480 1.00 86.75 388 VAL A C 1
ATOM 3042 O O . VAL A 1 388 ? 0.853 -15.941 -20.374 1.00 86.75 388 VAL A O 1
ATOM 3045 N N . LEU A 1 389 ? 1.400 -13.882 -19.627 1.00 75.44 389 LEU A N 1
ATOM 3046 C CA . LEU A 1 389 ? 1.233 -13.247 -20.931 1.00 75.44 389 LEU A CA 1
ATOM 3047 C C . LEU A 1 389 ? 2.376 -13.717 -21.842 1.00 75.44 389 LEU A C 1
ATOM 3049 O O . LEU A 1 389 ? 3.545 -13.469 -21.550 1.00 75.44 389 LEU A O 1
ATOM 3053 N N . GLN A 1 390 ? 2.046 -14.452 -22.903 1.00 58.38 390 GLN A N 1
ATOM 3054 C CA . GLN A 1 390 ? 3.033 -14.861 -23.902 1.00 58.38 390 GLN A CA 1
ATOM 3055 C C . GLN A 1 390 ? 3.309 -13.671 -24.825 1.00 58.38 390 GLN A C 1
ATOM 3057 O O . GLN A 1 390 ? 2.364 -13.085 -25.351 1.00 58.38 390 GLN A O 1
ATOM 3062 N N . SER A 1 391 ? 4.592 -13.321 -24.955 1.00 51.34 391 SER A N 1
ATOM 3063 C CA . SER A 1 391 ? 5.118 -12.265 -25.832 1.00 51.34 391 SER A CA 1
ATOM 3064 C C . SER A 1 391 ? 4.760 -12.475 -27.296 1.00 51.34 391 SER A C 1
ATOM 3066 O O . SER A 1 391 ? 4.937 -13.635 -27.749 1.00 51.34 391 SER A O 1
#

Sequence (391 aa):
MAAESQPIQREPLRVTPDQLIDSNQSPFSKERIAAYKSAKDEGKLVLFKLCADARSGPSLFNFDAAAVDRSIAASVSPTEYGDAIRHHGVGAIVIAPHFDGIKSEDQGFFNGCGGQDAFRSMHNHEPNMDGIPDPDVAHYLRQNISSENPFVQAFRLKDQVMRQFLIQGEDHYKPIMLGAIDHRTGLFIPVWFSGRDDRGRYVTTSTLQSHHIQNPEYITPENVLQFDPEELPEIFREVLESNRRFVASRPELKETQRVQNPDVIVVTTALMPLRNRYANLFDTPNTVFVVGAPASANAVGNGELHVTDPGLILDQVSYPVEHAVSAYDVDSPFKDTRTIIFETGAMAESVILADEFVKRPWAQDWLNEGGSMIIAETKSAVTTKAFVLQS